Protein AF-A0A812USY2-F1 (afdb_monomer_lite)

Organism: NCBI:txid878477

pLDDT: mean 76.25, std 25.4, range [26.64, 98.69]

Sequence (583 aa):
MALSGCNKAWSQTSQFLQEEAKIELTAFFQDPRPEAVRVLVMRHAMGAHNTYAGMGSIVSEDAEINDCGKAQAEAVGDCLREAGVLPAFHMAVVSPFTRTLQTARAVLGPDIGAEEDEAEEERQARAQHYGYSPVSPKSPCRPTGRLPLVVSPLCAEQTFVHSHLGRGNRGTTSAMLLRRREFRIFDFRDVDTYCITRRVGASNTDHDGKWWHHGPHSEETASSFRRRAGRLKKWLGRLQITWGWPLNVLMITHGGIMQTAFNYQPHPPNCAFRVYDVGQDGRAWHVASEEVIESEFPLEPVFEVLSVVRLPTKVSGQTMHKLELSVGSEVFFTELSEIVLRDQLHAKVKDGFSEELYEKFKLSGLFPSWWSWLNRARGDLSIYIQDYLEQLALAMAEPGFPEDIYELVDKRLLEGRLRRLRESNQEPGSEAGCPSFQALAPCEGGRVEGARLGQLRSWSDPVLCEDGSAKAAGSACELPSPSKEGRADSEEAARERPSLLRPRSSSDPGLPQTQEMGAVSPLPRSSRDADAAGPPPVLDSTTEASGEEPPEPPEPPASEGDPGSSQDLPAEDGSPSEHCSLC

Foldseek 3Di:
DLCPQLVVLLVQLVCCLVPPVVLQLVLQPPDFDPLWAKEKEWEFFAFPCRSRVNPSLQPAQQTAHDLSRLLSLQLLLQSCQVSVNLVQAQAEEFEQGNRRLSSCCSSCPPLQVQPCPDDVVSVVVSCVVSVGDGDDHDPNSDPPDGHAAEHANLQADFFACPSPNRRNRFGDFPVVQCVDPRCVSHDCVNLQLLCVQLCQCVVHVVRHRRSCARHVRNHDDPLNNLVSLLVVLLVNSCVCVVVVDHGYYYYYHHQRSCCRLVVDDHPRRHGNIFIWTGHNLSWIARSSVRDIDDRLQSFDFQKAWSFWAWDPDDDPNFIKIWTWMGGQHDIDIDIDTPCCLVVQQVVVLVVPDDPVLCVSLPLPPLQDDPVNVVPVPDDDSRNSSNSNVRSVRSSLRDPPRDVVSVCSCCVSPVVVVSVVVVVVVPPPPPPDDDPPVPPPPSPPPDPPDDDPPDDPDDPDDDDDDDDDDDDDDDDDDDDDDDDDDDDDDDDDDDDDDDDDDDDDDDDDDDDDDDDDDDDDDDDDDDDDDDDDDDDDDDDDDDDDDDDDDDDDDDDDDDPDDDDDDDDDDDDDDDDDDDDDDDD

InterPro domains:
  IPR013078 Histidine phosphatase superfamily, clade-1 [PF00300] (40-117)
  IPR013078 Histidine phosphatase superfamily, clade-1 [SM00855] (38-261)
  IPR013078 Histidine phosphatase superfamily, clade-1 [cd07067] (38-108)
  IPR029033 Histidine phosphatase superfamily [G3DSA:3.40.50.1240] (35-296)
  IPR029033 Histidine phosphatase superfamily [SSF53254] (37-288)
  IPR050275 Phosphoglycerate Mutase/Phosphatase [PTHR48100] (36-281)

Radius of gyration: 31.94 Å; chains: 1; bounding box: 107×88×75 Å

Secondary structure (DSSP, 8-state):
-THHHHHHHHHHHHHHHHHTHHHHHHHHTSPPPTTEEEEEEEEPPPBGGGGGTTGGGGT-SSPPB-HHHHHHHHHHHHHHHHTT-GGG-SEEEE-SSHHHHHHHHHHHGGGGT----S-HHHHHHHHHHHT--PPPPPTT--TT-PPPEEE-GGGPPP-BTTSSSS-TT----HHHHTTSGGGTTSB-HHHHHHHHHTTTTSS-GGGTT-TTSBTTBSSB-HHHHHHHHHHHHHHHHHHHHHHSS--EEEEEE-HHHHHHHH-PPSSPPTT-EEEEEEETTS-EEETTT--EE--S--SPPSSEEEEEEEEEEEETTEEEEEEEEEETTEEEEEEEEHHIIIIIIIHHHHHHS-HHHHHHTT-TTTSPPHHHHHSTTS--THHHHHHHHHHHHHHTTSTT--HHHHHHHHHHHSTTHHHHHHHHHT-TT------------S----------S--------------------------PPPPP-------------------------------------------------PPPP--------PPPPPPPPPPPPP-------------------------

Structure (mmCIF, N/CA/C/O backbone):
data_AF-A0A812USY2-F1
#
_entry.id   AF-A0A812USY2-F1
#
loop_
_atom_site.group_PDB
_atom_site.id
_atom_site.type_symbol
_atom_site.label_atom_id
_atom_site.label_alt_id
_atom_site.label_comp_id
_atom_site.label_asym_id
_atom_site.label_entity_id
_atom_site.label_seq_id
_atom_site.pdbx_PDB_ins_code
_atom_site.Cartn_x
_atom_site.Cartn_y
_atom_site.Cartn_z
_atom_site.occupancy
_atom_site.B_iso_or_equiv
_atom_site.auth_seq_id
_atom_site.auth_comp_id
_atom_site.auth_asym_id
_atom_site.auth_atom_id
_atom_site.pdbx_PDB_model_num
ATOM 1 N N . MET A 1 1 ? 3.440 27.460 23.271 1.00 53.12 1 MET A N 1
ATOM 2 C CA . MET A 1 1 ? 2.812 27.449 21.927 1.00 53.12 1 MET A CA 1
ATOM 3 C C . MET A 1 1 ? 2.867 26.091 21.203 1.00 53.12 1 MET A C 1
ATOM 5 O O . MET A 1 1 ? 2.193 25.970 20.195 1.00 53.12 1 MET A O 1
ATOM 9 N N . ALA A 1 2 ? 3.558 25.049 21.700 1.00 52.59 2 ALA A N 1
ATOM 10 C CA . ALA A 1 2 ? 3.579 23.710 21.070 1.00 52.59 2 ALA A CA 1
ATOM 11 C C . ALA A 1 2 ? 2.251 22.912 21.164 1.00 52.59 2 ALA A C 1
ATOM 13 O O . ALA A 1 2 ? 2.091 21.900 20.494 1.00 52.59 2 ALA A O 1
ATOM 14 N N . LEU A 1 3 ? 1.281 23.380 21.959 1.00 58.78 3 LEU A N 1
ATOM 15 C CA . LEU A 1 3 ? -0.035 22.745 22.124 1.00 58.78 3 LEU A CA 1
ATOM 16 C C . LEU A 1 3 ? -0.981 22.942 20.922 1.00 58.78 3 LEU A C 1
ATOM 18 O O . LEU A 1 3 ? -2.034 22.314 20.873 1.00 58.78 3 LEU A O 1
ATOM 22 N N . SER A 1 4 ? -0.636 23.790 19.942 1.00 76.00 4 SER A N 1
ATOM 23 C CA . SER A 1 4 ? -1.538 24.073 18.814 1.00 76.00 4 SER A CA 1
ATOM 24 C C . SER A 1 4 ? -1.773 22.851 17.918 1.00 76.00 4 SER A C 1
ATOM 26 O O . SER A 1 4 ? -2.896 22.644 17.464 1.00 76.00 4 SER A O 1
ATOM 28 N N . GLY A 1 5 ? -0.747 22.016 17.707 1.00 88.12 5 GLY A N 1
ATOM 29 C CA . GLY A 1 5 ? -0.847 20.806 16.887 1.00 88.12 5 GLY A CA 1
ATOM 30 C C . GLY A 1 5 ? -1.746 19.741 17.515 1.00 88.12 5 GLY A C 1
ATOM 31 O O . GLY A 1 5 ? -2.670 19.262 16.861 1.00 88.12 5 GLY A O 1
ATOM 32 N N . CYS A 1 6 ? -1.517 19.416 18.793 1.00 92.56 6 CYS A N 1
ATOM 33 C CA . CYS A 1 6 ? -2.307 18.415 19.516 1.00 92.56 6 CYS A CA 1
ATOM 34 C C . CYS A 1 6 ? -3.775 18.829 19.641 1.00 92.56 6 CYS A C 1
ATOM 36 O O . CYS A 1 6 ? -4.648 18.021 19.343 1.00 92.56 6 CYS A O 1
ATOM 38 N N . ASN A 1 7 ? -4.051 20.089 20.000 1.00 92.69 7 ASN A N 1
ATOM 39 C CA . ASN A 1 7 ? -5.423 20.580 20.139 1.00 92.69 7 ASN A CA 1
ATOM 40 C C . ASN A 1 7 ? -6.179 20.535 18.806 1.00 92.69 7 ASN A C 1
ATOM 42 O O . ASN A 1 7 ? -7.332 20.114 18.770 1.00 92.69 7 ASN A O 1
ATOM 46 N N . LYS A 1 8 ? -5.525 20.921 17.700 1.00 93.31 8 LYS A N 1
ATOM 47 C CA . LYS A 1 8 ? -6.122 20.836 16.362 1.00 93.31 8 LYS A CA 1
ATOM 48 C C . LYS A 1 8 ? -6.412 19.385 15.974 1.00 93.31 8 LYS A C 1
ATOM 50 O O . LYS A 1 8 ? -7.522 19.089 15.546 1.00 93.31 8 LYS A O 1
ATOM 55 N N . ALA A 1 9 ? -5.437 18.490 16.134 1.00 94.56 9 ALA A N 1
ATOM 56 C CA . ALA A 1 9 ? -5.590 17.081 15.773 1.00 94.56 9 ALA A CA 1
ATOM 57 C C . ALA A 1 9 ? -6.680 16.387 16.609 1.00 94.56 9 ALA A C 1
ATOM 59 O O . ALA A 1 9 ? -7.482 15.624 16.067 1.00 94.56 9 ALA A O 1
ATOM 60 N N . TRP A 1 10 ? -6.740 16.678 17.913 1.00 97.19 10 TRP A N 1
ATOM 61 C CA . TRP A 1 10 ? -7.804 16.199 18.792 1.00 97.19 10 TRP A CA 1
ATOM 62 C C . TRP A 1 10 ? -9.168 16.727 18.346 1.00 97.19 10 TRP A C 1
ATOM 64 O O . TRP A 1 10 ? -10.054 15.927 18.074 1.00 97.19 10 TRP A O 1
ATOM 74 N N . SER A 1 11 ? -9.304 18.044 18.146 1.00 96.81 11 SER A N 1
ATOM 75 C CA . SER A 1 11 ? -10.553 18.669 17.688 1.00 96.81 11 SER A CA 1
ATOM 76 C C . SER A 1 11 ? -11.095 18.033 16.406 1.00 96.81 11 SER A C 1
ATOM 78 O O . SER A 1 11 ? -12.292 17.787 16.316 1.00 96.81 11 SER A O 1
ATOM 80 N N . GLN A 1 12 ? -10.230 17.736 15.431 1.00 96.94 12 GLN A N 1
ATOM 81 C CA . GLN A 1 12 ? -10.632 17.067 14.188 1.00 96.94 12 GLN A CA 1
ATOM 82 C C . GLN A 1 12 ? -11.116 15.628 14.426 1.00 96.94 12 GLN A C 1
ATOM 84 O O . GLN A 1 12 ? -12.047 15.175 13.769 1.00 96.94 12 GLN A O 1
ATOM 89 N N . THR A 1 13 ? -10.495 14.908 15.365 1.00 98.06 13 THR A N 1
ATOM 90 C CA . THR A 1 13 ? -10.905 13.539 15.724 1.00 98.06 13 THR A CA 1
ATOM 91 C C . THR A 1 13 ? -12.243 13.552 16.459 1.00 98.06 13 THR A C 1
ATOM 93 O O . THR A 1 13 ? -13.129 12.766 16.139 1.00 98.06 13 THR A O 1
ATOM 96 N N . SER A 1 14 ? -12.418 14.474 17.410 1.00 97.94 14 SER A N 1
ATOM 97 C CA . SER A 1 14 ? -13.675 14.652 18.139 1.00 97.94 14 SER A CA 1
ATOM 98 C C . SER A 1 14 ? -14.820 15.033 17.205 1.00 97.94 14 SER A C 1
ATOM 100 O O . SER A 1 14 ? -15.902 14.469 17.327 1.00 97.94 14 SER A O 1
ATOM 102 N N . GLN A 1 15 ? -14.575 15.933 16.248 1.00 97.94 15 GLN A N 1
ATOM 103 C CA . GLN A 1 15 ? -15.560 16.296 15.232 1.00 97.94 15 GLN A CA 1
ATOM 104 C C . GLN A 1 15 ? -15.959 15.078 14.386 1.00 97.94 15 GLN A C 1
ATOM 106 O O . GLN A 1 15 ? -17.143 14.778 14.273 1.00 97.94 15 GLN A O 1
ATOM 111 N N . PHE A 1 16 ? -14.985 14.316 13.875 1.00 98.06 16 PHE A N 1
ATOM 112 C CA . PHE A 1 16 ? -15.256 13.082 13.128 1.00 98.06 16 PHE A CA 1
ATOM 113 C C . PHE A 1 16 ? -16.107 12.087 13.938 1.00 98.06 16 PHE A C 1
ATOM 115 O O . PHE A 1 16 ? -17.074 11.531 13.418 1.00 98.06 16 PHE A O 1
ATOM 122 N N . LEU A 1 17 ? -15.785 11.883 15.221 1.00 98.00 17 LEU A N 1
ATOM 123 C CA . LEU A 1 17 ? -16.546 11.000 16.112 1.00 98.00 17 LEU A CA 1
ATOM 124 C C . LEU A 1 17 ? -17.998 11.460 16.314 1.00 98.00 17 LEU A C 1
ATOM 126 O O . LEU A 1 17 ? -18.888 10.623 16.449 1.00 98.00 17 LEU A O 1
ATOM 130 N N . GLN A 1 18 ? -18.238 12.771 16.335 1.00 97.56 18 GLN A N 1
ATOM 131 C CA . GLN A 1 18 ? -19.570 13.353 16.512 1.00 97.56 18 GLN A CA 1
ATOM 132 C C . GLN A 1 18 ? -20.405 13.318 15.227 1.00 97.56 18 GLN A C 1
ATOM 134 O O . GLN A 1 18 ? -21.610 13.079 15.292 1.00 97.56 18 GLN A O 1
ATOM 139 N N . GLU A 1 19 ? -19.777 13.559 14.078 1.00 97.25 19 GLU A N 1
ATOM 140 C CA . GLU A 1 19 ? -20.479 13.841 12.822 1.00 97.25 19 GLU A CA 1
ATOM 141 C C . GLU A 1 19 ? -20.515 12.634 11.873 1.00 97.25 19 GLU A C 1
ATOM 143 O O . GLU A 1 19 ? -21.566 12.312 11.322 1.00 97.25 19 GLU A O 1
ATOM 148 N N . GLU A 1 20 ? -19.390 11.937 11.695 1.00 97.88 20 GLU A N 1
ATOM 149 C CA . GLU A 1 20 ? -19.223 10.934 10.633 1.00 97.88 20 GLU A CA 1
ATOM 150 C C . GLU A 1 20 ? -19.201 9.496 11.168 1.00 97.88 20 GLU A C 1
ATOM 152 O O . GLU A 1 20 ? -19.761 8.593 10.544 1.00 97.88 20 GLU A O 1
ATOM 157 N N . ALA A 1 21 ? -18.602 9.260 12.341 1.00 98.12 21 ALA A N 1
ATOM 158 C CA . ALA A 1 21 ? -18.366 7.906 12.844 1.00 98.12 21 ALA A CA 1
ATOM 159 C C . ALA A 1 21 ? -19.656 7.082 12.953 1.00 98.12 21 ALA A C 1
ATOM 161 O O . ALA A 1 21 ? -19.675 5.919 12.567 1.00 98.12 21 ALA A O 1
ATOM 162 N N . LYS A 1 22 ? -20.767 7.675 13.406 1.00 98.12 22 LYS A N 1
ATOM 163 C CA . LYS A 1 22 ? -22.054 6.969 13.518 1.00 98.12 22 LYS A CA 1
ATOM 164 C C . LYS A 1 22 ? -22.560 6.437 12.171 1.00 98.12 22 LYS A C 1
ATOM 166 O O . LYS A 1 22 ? -23.135 5.347 12.129 1.00 98.12 22 LYS A O 1
ATOM 171 N N . ILE A 1 23 ? -22.352 7.185 11.087 1.00 98.44 23 ILE A N 1
ATOM 172 C CA . ILE A 1 23 ? -22.755 6.786 9.732 1.00 98.44 23 ILE A CA 1
ATOM 173 C C . ILE A 1 23 ? -21.940 5.562 9.309 1.00 98.44 23 ILE A C 1
ATOM 175 O O . ILE A 1 23 ? -22.508 4.544 8.921 1.00 98.44 23 ILE A O 1
ATOM 179 N N . GLU A 1 24 ? -20.620 5.622 9.481 1.00 98.50 24 GLU A N 1
ATOM 180 C CA . GLU A 1 24 ? -19.707 4.527 9.136 1.00 98.50 24 GLU A CA 1
ATOM 181 C C . GLU A 1 24 ? -19.939 3.277 9.996 1.00 98.50 24 GLU A C 1
ATOM 183 O O . GLU A 1 24 ? -19.920 2.157 9.492 1.00 98.50 24 GLU A O 1
ATOM 188 N N . LEU A 1 25 ? -20.231 3.441 11.287 1.00 98.50 25 LEU A N 1
ATOM 189 C CA . LEU A 1 25 ? -20.568 2.326 12.177 1.00 98.50 25 LEU A CA 1
ATOM 190 C C . LEU A 1 25 ? -21.895 1.671 11.798 1.00 98.50 25 LEU A C 1
ATOM 192 O O . LEU A 1 25 ? -22.015 0.452 11.867 1.00 98.50 25 LEU A O 1
ATOM 196 N N . THR A 1 26 ? -22.875 2.459 11.357 1.00 98.44 26 THR A N 1
ATOM 197 C CA . THR A 1 26 ? -24.132 1.920 10.824 1.00 98.44 26 THR A CA 1
ATOM 198 C C . THR A 1 26 ? -23.872 1.155 9.528 1.00 98.44 26 THR A C 1
ATOM 200 O O . THR A 1 26 ? -24.360 0.038 9.365 1.00 98.44 26 THR A O 1
ATOM 203 N N . ALA A 1 27 ? -23.054 1.719 8.635 1.00 98.25 27 ALA A N 1
ATOM 204 C CA . ALA A 1 27 ? -22.650 1.078 7.391 1.00 98.25 27 ALA A CA 1
ATOM 205 C C . ALA A 1 27 ? -21.938 -0.258 7.646 1.00 98.25 27 ALA A C 1
ATOM 207 O O . ALA A 1 27 ? -22.241 -1.237 6.974 1.00 98.25 27 ALA A O 1
ATOM 208 N N . PHE A 1 28 ? -21.073 -0.342 8.664 1.00 98.44 28 PHE A N 1
ATOM 209 C CA . PHE A 1 28 ? -20.349 -1.564 9.034 1.00 98.44 28 PHE A CA 1
ATOM 210 C C . PHE A 1 28 ? -21.249 -2.788 9.245 1.00 98.44 28 PHE A C 1
ATOM 212 O O . PHE A 1 28 ? -20.850 -3.886 8.859 1.00 98.44 28 PHE A O 1
ATOM 219 N N . PHE A 1 29 ? -22.446 -2.607 9.806 1.00 98.00 29 PHE A N 1
ATOM 220 C CA . PHE A 1 29 ? -23.383 -3.699 10.097 1.00 98.00 29 PHE A CA 1
ATOM 221 C C . PHE A 1 29 ? -24.393 -3.990 8.981 1.00 98.00 29 PHE A C 1
ATOM 223 O O . PHE A 1 29 ? -25.217 -4.886 9.141 1.00 98.00 29 PHE A O 1
ATOM 230 N N . GLN A 1 30 ? -24.346 -3.270 7.859 1.00 97.75 30 GLN A N 1
ATOM 231 C CA . GLN A 1 30 ? -25.118 -3.646 6.672 1.00 97.75 30 GLN A CA 1
ATOM 232 C C . GLN A 1 30 ? -24.589 -4.954 6.081 1.00 97.75 30 GLN A C 1
ATOM 234 O O . GLN A 1 30 ? -23.392 -5.233 6.196 1.00 97.75 30 GLN A O 1
ATOM 239 N N . ASP A 1 31 ? -25.445 -5.710 5.393 1.00 96.94 31 ASP A N 1
ATOM 240 C CA . ASP A 1 31 ? -25.037 -6.943 4.719 1.00 96.94 31 ASP A CA 1
ATOM 241 C C . ASP A 1 31 ? -23.862 -6.676 3.757 1.00 96.94 31 ASP A C 1
ATOM 243 O O . ASP A 1 31 ? -23.916 -5.728 2.963 1.00 96.94 31 ASP A O 1
ATOM 247 N N . PRO A 1 32 ? -22.769 -7.459 3.829 1.00 94.94 32 PRO A N 1
ATOM 248 C CA . PRO A 1 32 ? -21.660 -7.311 2.901 1.00 94.94 32 PRO A CA 1
ATOM 249 C C . PRO A 1 32 ? -22.091 -7.717 1.496 1.00 94.94 32 PRO A C 1
ATOM 251 O O . PRO A 1 32 ? -22.846 -8.676 1.308 1.00 94.94 32 PRO A O 1
ATOM 254 N N . ARG A 1 33 ? -21.564 -7.013 0.490 1.00 95.44 33 ARG A N 1
ATOM 255 C CA . ARG A 1 33 ? -21.738 -7.421 -0.906 1.00 95.44 33 ARG A CA 1
ATOM 256 C C . ARG A 1 33 ? -21.287 -8.881 -1.100 1.00 95.44 33 ARG A C 1
ATOM 258 O O . ARG A 1 33 ? -20.287 -9.296 -0.502 1.00 95.44 33 ARG A O 1
ATOM 265 N N . PRO A 1 34 ? -21.985 -9.664 -1.947 1.00 94.31 34 PRO A N 1
ATOM 266 C CA . PRO A 1 34 ? -21.549 -11.012 -2.286 1.00 94.31 34 PRO A CA 1
ATOM 267 C C . PRO A 1 34 ? -20.112 -10.987 -2.796 1.00 94.31 34 PRO A C 1
ATOM 269 O O . PRO A 1 34 ? -19.752 -10.105 -3.573 1.00 94.31 34 PRO A O 1
ATOM 272 N N . GLU A 1 35 ? -19.303 -11.950 -2.360 1.00 92.06 35 GLU A N 1
ATOM 273 C CA . GLU A 1 35 ? -17.914 -12.078 -2.822 1.00 92.06 35 GLU A CA 1
ATOM 274 C C . GLU A 1 35 ? -17.031 -10.834 -2.565 1.00 92.06 35 GLU A C 1
ATOM 276 O O . GLU A 1 35 ? -16.008 -10.640 -3.232 1.00 92.06 35 GLU A O 1
ATOM 281 N N . ALA A 1 36 ? -17.384 -10.031 -1.551 1.00 96.56 36 ALA A N 1
ATOM 282 C CA . ALA A 1 36 ? -16.534 -8.977 -1.017 1.00 96.56 36 ALA A CA 1
ATOM 283 C C . ALA A 1 36 ? -16.087 -9.226 0.436 1.00 96.56 36 ALA A C 1
ATOM 285 O O . ALA A 1 36 ? -16.737 -9.914 1.229 1.00 96.56 36 ALA A O 1
ATOM 286 N N . VAL A 1 37 ? -14.972 -8.587 0.794 1.00 97.81 37 VAL A N 1
ATOM 287 C CA . VAL A 1 37 ? -14.496 -8.432 2.173 1.00 97.81 37 VAL A CA 1
ATOM 288 C C . VAL A 1 37 ? -14.905 -7.057 2.693 1.00 97.81 37 VAL A C 1
ATOM 290 O O . VAL A 1 37 ? -14.574 -6.046 2.076 1.00 97.81 37 VAL A O 1
ATOM 293 N N . ARG A 1 38 ? -15.566 -7.008 3.851 1.00 98.44 38 ARG A N 1
ATOM 294 C CA . ARG A 1 38 ? -15.905 -5.774 4.567 1.00 98.44 38 ARG A CA 1
ATOM 295 C C . ARG A 1 38 ? -14.661 -5.267 5.294 1.00 98.44 38 ARG A C 1
ATOM 297 O O . ARG A 1 38 ? -14.128 -5.945 6.168 1.00 98.44 38 ARG A O 1
ATOM 304 N N . VAL A 1 39 ? -14.177 -4.078 4.960 1.00 98.56 39 VAL A N 1
ATOM 305 C CA . VAL A 1 39 ? -12.952 -3.486 5.512 1.00 98.56 39 VAL A CA 1
ATOM 306 C C . VAL A 1 39 ? -13.267 -2.145 6.168 1.00 98.56 39 VAL A C 1
ATOM 308 O O . VAL A 1 39 ? -13.672 -1.202 5.493 1.00 98.56 39 VAL A O 1
ATOM 311 N N . LEU A 1 40 ? -13.027 -2.027 7.476 1.00 98.69 40 LEU A N 1
ATOM 312 C CA . LEU A 1 40 ? -12.979 -0.736 8.165 1.00 98.69 40 LEU A CA 1
ATOM 313 C C . LEU A 1 40 ? -11.552 -0.193 8.057 1.00 98.69 40 LEU A C 1
ATOM 315 O O . LEU A 1 40 ? -10.630 -0.698 8.696 1.00 98.69 40 LEU A O 1
ATOM 319 N N . VAL A 1 41 ? -11.365 0.817 7.216 1.00 98.69 41 VAL A N 1
ATOM 320 C CA . VAL A 1 41 ? -10.074 1.439 6.920 1.00 98.69 41 VAL A CA 1
ATOM 321 C C . VAL A 1 41 ? -9.884 2.663 7.803 1.00 98.69 41 VAL A C 1
ATOM 323 O O . VAL A 1 41 ? -10.648 3.614 7.691 1.00 98.69 41 VAL A O 1
ATOM 326 N N . MET A 1 42 ? -8.849 2.661 8.638 1.00 98.62 42 MET A N 1
ATOM 327 C CA . MET A 1 42 ? -8.561 3.691 9.635 1.00 98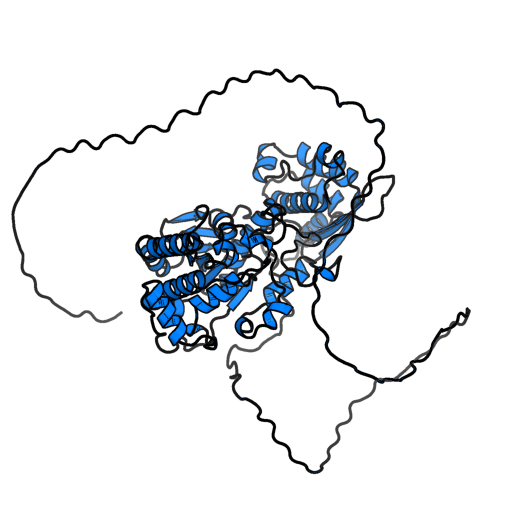.62 42 MET A CA 1
ATOM 328 C C . MET A 1 42 ? -7.171 4.305 9.433 1.00 98.62 42 MET A C 1
ATOM 330 O O . MET A 1 42 ? -6.180 3.595 9.234 1.00 98.62 42 MET A O 1
ATOM 334 N N . ARG A 1 43 ? -7.074 5.633 9.555 1.00 98.12 43 ARG A N 1
ATOM 335 C CA . ARG A 1 43 ? -5.787 6.343 9.606 1.00 98.12 43 ARG A CA 1
ATOM 336 C C . ARG A 1 43 ? -5.120 6.143 10.968 1.00 98.12 43 ARG A C 1
ATOM 338 O O . ARG A 1 43 ? -5.779 6.229 11.994 1.00 98.12 43 ARG A O 1
ATOM 345 N N . HIS A 1 44 ? -3.800 5.997 11.010 1.00 97.88 44 HIS A N 1
ATOM 346 C CA . HIS A 1 44 ? -3.053 5.999 12.269 1.00 97.88 44 HIS A CA 1
ATOM 347 C C . HIS A 1 44 ? -3.278 7.271 13.113 1.00 97.88 44 HIS A C 1
ATOM 349 O O . HIS A 1 44 ? -3.594 8.354 12.599 1.00 97.88 44 HIS A O 1
ATOM 355 N N . ALA A 1 45 ? -3.029 7.153 14.414 1.00 97.56 45 ALA A N 1
ATOM 356 C CA . ALA A 1 45 ? -3.118 8.252 15.363 1.00 97.56 45 ALA A CA 1
ATOM 357 C C . ALA A 1 45 ? -1.956 9.250 15.246 1.00 97.56 45 ALA A C 1
ATOM 359 O O . ALA A 1 45 ? -0.962 9.003 14.560 1.00 97.56 45 ALA A O 1
ATOM 360 N N . MET A 1 46 ? -2.053 10.401 15.906 1.00 95.25 46 MET A N 1
ATOM 361 C CA . MET A 1 46 ? -1.033 11.445 15.829 1.00 95.25 46 MET A CA 1
ATOM 362 C C . MET A 1 46 ? 0.358 10.946 16.269 1.00 95.25 46 MET A C 1
ATOM 364 O O . MET A 1 46 ? 0.574 10.544 17.410 1.00 95.25 46 MET A O 1
ATOM 368 N N . GLY A 1 47 ? 1.326 11.015 15.348 1.00 92.50 47 GLY A N 1
ATOM 369 C CA . GLY A 1 47 ? 2.738 10.737 15.615 1.00 92.50 47 GLY A CA 1
ATOM 370 C C . GLY A 1 47 ? 3.460 11.904 16.297 1.00 92.50 47 GLY A C 1
ATOM 371 O O . GLY A 1 47 ? 3.099 13.063 16.098 1.00 92.50 47 GLY A O 1
ATOM 372 N N . ALA A 1 48 ? 4.552 11.628 17.011 1.00 89.75 48 ALA A N 1
ATOM 373 C CA . ALA A 1 48 ? 5.403 12.635 17.650 1.00 89.75 48 ALA A CA 1
ATOM 374 C C . ALA A 1 48 ? 5.967 13.674 16.658 1.00 89.75 48 ALA A C 1
ATOM 376 O O . ALA A 1 48 ? 6.159 14.838 17.015 1.00 89.75 48 ALA A O 1
ATOM 377 N N . HIS A 1 49 ? 6.161 13.290 15.391 1.00 82.62 49 HIS A N 1
ATOM 378 C CA . HIS A 1 49 ? 6.588 14.198 14.321 1.00 82.62 49 HIS A CA 1
ATOM 379 C C . HIS A 1 49 ? 5.547 15.285 13.985 1.00 82.62 49 HIS A C 1
ATOM 381 O O . HIS A 1 49 ? 5.921 16.359 13.506 1.00 82.62 49 HIS A O 1
ATOM 387 N N . ASN A 1 50 ? 4.262 15.052 14.281 1.00 77.75 50 ASN A N 1
ATOM 388 C CA . ASN A 1 50 ? 3.174 15.997 14.010 1.00 77.75 50 ASN A CA 1
ATOM 389 C C . ASN A 1 50 ? 3.051 17.097 15.072 1.00 77.75 50 ASN A C 1
ATOM 391 O O . ASN A 1 50 ? 2.387 18.103 14.830 1.00 77.75 50 ASN A O 1
ATOM 395 N N . THR A 1 51 ? 3.706 16.950 16.230 1.00 80.19 51 THR A N 1
ATOM 396 C CA . THR A 1 51 ? 3.621 17.912 17.344 1.00 80.19 51 THR A CA 1
ATOM 397 C C . THR A 1 51 ? 4.122 19.307 16.949 1.00 80.19 51 THR A C 1
ATOM 399 O O . THR A 1 51 ? 3.571 20.312 17.388 1.00 80.19 51 THR A O 1
ATOM 402 N N . TYR A 1 52 ? 5.132 19.386 16.076 1.00 72.50 52 TYR A N 1
ATOM 403 C CA . TYR A 1 52 ? 5.800 20.641 15.700 1.00 72.50 52 TYR A CA 1
ATOM 404 C C . TYR A 1 52 ? 5.561 21.046 14.241 1.00 72.50 52 TYR A C 1
ATOM 406 O O . TYR A 1 52 ? 6.478 21.539 13.585 1.00 72.50 52 TYR A O 1
ATOM 414 N N . ALA A 1 53 ? 4.354 20.798 13.718 1.00 66.06 53 ALA A N 1
ATOM 415 C CA . ALA A 1 53 ? 3.955 21.188 12.360 1.00 66.06 53 ALA A CA 1
ATOM 416 C C . ALA A 1 53 ? 4.973 20.774 11.269 1.00 66.06 53 ALA A C 1
ATOM 418 O O . ALA A 1 53 ? 5.261 21.532 10.349 1.00 66.06 53 ALA A O 1
ATOM 419 N N . GLY A 1 54 ? 5.552 19.573 11.397 1.00 60.62 54 GLY A N 1
ATOM 420 C CA . GLY A 1 54 ? 6.473 18.995 10.412 1.00 60.62 54 GLY A CA 1
ATOM 421 C C . GLY A 1 54 ? 7.965 19.130 10.732 1.00 60.62 54 GLY A C 1
ATOM 422 O O . GLY A 1 54 ? 8.742 18.312 10.245 1.00 60.62 54 GLY A O 1
ATOM 423 N N . MET A 1 55 ? 8.396 20.044 11.617 1.00 62.38 55 MET A N 1
ATOM 424 C CA . MET A 1 55 ? 9.829 20.154 11.966 1.00 62.38 55 MET A CA 1
ATOM 425 C C . MET A 1 55 ? 10.370 18.912 12.698 1.00 62.38 55 MET A C 1
ATOM 427 O O . MET A 1 55 ? 11.549 18.586 12.586 1.00 62.38 55 MET A O 1
ATOM 431 N N . GLY A 1 56 ? 9.509 18.177 13.411 1.00 58.44 56 GLY A N 1
ATOM 432 C CA . GLY A 1 56 ? 9.885 16.936 14.100 1.00 58.44 56 GLY A CA 1
ATOM 433 C C . GLY A 1 56 ? 10.144 15.748 13.165 1.00 58.44 56 GLY A C 1
ATOM 434 O O . GLY A 1 56 ? 10.825 14.803 13.557 1.00 58.44 56 GLY A O 1
ATOM 435 N N . SER A 1 57 ? 9.661 15.800 11.917 1.00 57.84 57 SER A N 1
ATOM 436 C CA . SER A 1 57 ? 9.809 14.712 10.935 1.00 57.84 57 SER A CA 1
ATOM 437 C C . SER A 1 57 ? 11.255 14.494 10.469 1.00 57.84 57 SER A C 1
ATOM 439 O O . SER A 1 57 ? 11.549 13.502 9.807 1.00 57.84 57 SER A O 1
ATOM 441 N N . ILE A 1 58 ? 12.159 15.418 10.800 1.00 60.50 58 ILE A N 1
ATOM 442 C CA . ILE A 1 58 ? 13.568 15.390 10.393 1.00 60.50 58 ILE A CA 1
ATOM 443 C C . ILE A 1 58 ? 14.364 14.375 11.224 1.00 60.50 58 ILE A C 1
ATOM 445 O O . ILE A 1 58 ? 15.337 13.793 10.745 1.00 60.50 58 ILE A O 1
ATOM 449 N N . VAL A 1 59 ? 13.965 14.169 12.483 1.00 63.66 59 VAL A N 1
ATOM 450 C CA . VAL A 1 59 ? 14.789 13.467 13.481 1.00 63.66 59 VAL A CA 1
ATOM 451 C C . VAL A 1 59 ? 14.379 12.002 13.654 1.00 63.66 59 VAL A C 1
ATOM 453 O O . VAL A 1 59 ? 15.210 11.189 14.046 1.00 63.66 59 VAL A O 1
ATOM 456 N N . SER A 1 60 ? 13.133 11.640 13.332 1.00 69.12 60 SER A N 1
ATOM 457 C CA . SER A 1 60 ? 12.602 10.291 13.550 1.00 69.12 60 SER A CA 1
ATOM 458 C C . SER A 1 60 ? 12.049 9.702 12.253 1.00 69.12 60 SER A C 1
ATOM 460 O O . SER A 1 60 ? 11.083 10.222 11.700 1.00 69.12 60 SER A O 1
ATOM 462 N N . GLU A 1 61 ? 12.695 8.638 11.767 1.00 77.69 61 GLU A N 1
ATOM 463 C CA . GLU A 1 61 ? 12.311 7.928 10.539 1.00 77.69 61 GLU A CA 1
ATOM 464 C C . GLU A 1 61 ? 10.978 7.178 10.703 1.00 77.69 61 GLU A C 1
ATOM 466 O O . GLU A 1 61 ? 10.087 7.300 9.864 1.00 77.69 61 GLU A O 1
ATOM 471 N N . ASP A 1 62 ? 10.810 6.501 11.842 1.00 89.62 62 ASP A N 1
ATOM 472 C CA . ASP A 1 62 ? 9.620 5.734 12.209 1.00 89.62 62 ASP A CA 1
ATOM 473 C C . ASP A 1 62 ? 9.063 6.221 13.554 1.00 89.62 62 ASP A C 1
ATOM 475 O O . ASP A 1 62 ? 9.248 5.613 14.608 1.00 89.62 62 ASP A O 1
ATOM 479 N N . ALA A 1 63 ? 8.443 7.399 13.520 1.00 90.81 63 ALA A N 1
ATOM 480 C CA . ALA A 1 63 ? 7.967 8.073 14.721 1.00 90.81 63 ALA A CA 1
ATOM 481 C C . ALA A 1 63 ? 6.862 7.295 15.451 1.00 90.81 63 ALA A C 1
ATOM 483 O O . ALA A 1 63 ? 5.921 6.793 14.833 1.00 90.81 63 ALA A O 1
ATOM 484 N N . GLU A 1 64 ? 6.936 7.311 16.779 1.00 94.12 64 GLU A N 1
ATOM 485 C CA . GLU A 1 64 ? 5.909 6.789 17.684 1.00 94.12 64 GLU A CA 1
ATOM 486 C C . GLU A 1 64 ? 4.697 7.727 17.773 1.00 94.12 64 GLU A C 1
ATOM 488 O O . GLU A 1 64 ? 4.794 8.908 17.423 1.00 94.12 64 GLU A O 1
ATOM 493 N N . ILE A 1 65 ? 3.554 7.227 18.250 1.00 95.69 65 ILE A N 1
ATOM 494 C CA . ILE A 1 65 ? 2.409 8.076 18.610 1.00 95.69 65 ILE A CA 1
ATOM 495 C C . ILE A 1 65 ? 2.694 8.847 19.905 1.00 95.69 65 ILE A C 1
ATOM 497 O O . ILE A 1 65 ? 3.330 8.329 20.819 1.00 95.69 65 ILE A O 1
ATOM 501 N N . ASN A 1 66 ? 2.249 10.103 19.974 1.00 94.38 66 ASN A N 1
ATOM 502 C CA . ASN A 1 66 ? 2.344 10.917 21.193 1.00 94.38 66 ASN A CA 1
ATOM 503 C C . ASN A 1 66 ? 1.097 10.721 22.083 1.00 94.38 66 ASN A C 1
ATOM 505 O O . ASN A 1 66 ? 0.188 9.979 21.715 1.00 94.38 66 ASN A O 1
ATOM 509 N N . ASP A 1 67 ? 1.015 11.404 23.229 1.00 95.25 67 ASP A N 1
ATOM 510 C CA . ASP A 1 67 ? -0.125 11.258 24.154 1.00 95.25 67 ASP A CA 1
ATOM 511 C C . ASP A 1 67 ? -1.475 11.649 23.535 1.00 95.25 67 ASP A C 1
ATOM 513 O O . ASP A 1 67 ? -2.490 11.023 23.832 1.00 95.25 67 ASP A O 1
ATOM 517 N N . CYS A 1 68 ? -1.495 12.647 22.641 1.00 96.31 68 CYS A N 1
ATOM 518 C CA . CYS A 1 68 ? -2.694 12.986 21.869 1.00 96.31 68 CYS A CA 1
ATOM 519 C C . CYS A 1 68 ? -3.079 11.831 20.935 1.00 96.31 68 CYS A C 1
ATOM 521 O O . CYS A 1 68 ? -4.238 11.437 20.886 1.00 96.31 68 CYS A O 1
ATOM 523 N N . GLY A 1 69 ? -2.104 11.229 20.249 1.00 97.31 69 GLY A N 1
ATOM 524 C CA . GLY A 1 69 ? -2.315 10.051 19.415 1.00 97.31 69 GLY A CA 1
ATOM 525 C C . GLY A 1 69 ? -2.842 8.849 20.200 1.00 97.31 69 GLY A C 1
ATOM 526 O O . GLY A 1 69 ? -3.774 8.188 19.747 1.00 97.31 69 GLY A O 1
ATOM 527 N N . LYS A 1 70 ? -2.316 8.590 21.401 1.00 96.62 70 LYS A N 1
ATOM 528 C CA . LYS A 1 70 ? -2.861 7.548 22.286 1.00 96.62 70 LYS A CA 1
ATOM 529 C C . LYS A 1 70 ? -4.328 7.826 22.611 1.00 96.62 70 LYS A C 1
ATOM 531 O O . LYS A 1 70 ? -5.164 6.972 22.340 1.00 96.62 70 LYS A O 1
ATOM 536 N N . ALA A 1 71 ? -4.652 9.044 23.049 1.00 96.94 71 ALA A N 1
ATOM 537 C CA . ALA A 1 71 ? -6.028 9.438 23.345 1.00 96.94 71 ALA A CA 1
ATOM 538 C C . ALA A 1 71 ? -6.968 9.316 22.131 1.00 96.94 71 ALA A C 1
ATOM 540 O O . ALA A 1 71 ? -8.091 8.843 22.273 1.00 96.94 71 ALA A O 1
ATOM 541 N N . GLN A 1 72 ? -6.518 9.691 20.926 1.00 98.06 72 GLN A N 1
ATOM 542 C CA . GLN A 1 72 ? -7.280 9.508 19.680 1.00 98.06 72 GLN A CA 1
ATOM 543 C C . GLN A 1 72 ? -7.591 8.034 19.416 1.00 98.06 72 GLN A C 1
ATOM 545 O O . GLN A 1 72 ? -8.726 7.687 19.101 1.00 98.06 72 GLN A O 1
ATOM 550 N N . ALA A 1 73 ? -6.582 7.168 19.521 1.00 97.75 73 ALA A N 1
ATOM 551 C CA . ALA A 1 73 ? -6.731 5.736 19.290 1.00 97.75 73 ALA A CA 1
ATOM 552 C C . ALA A 1 73 ? -7.634 5.074 20.342 1.00 97.75 73 ALA A C 1
ATOM 554 O O . ALA A 1 73 ? -8.491 4.270 19.986 1.00 97.75 73 ALA A O 1
ATOM 555 N N . GLU A 1 74 ? -7.486 5.450 21.612 1.00 96.12 74 GLU A N 1
ATOM 556 C CA . GLU A 1 74 ? -8.312 4.969 22.724 1.00 96.12 74 GLU A CA 1
ATOM 557 C C . GLU A 1 74 ? -9.775 5.386 22.558 1.00 96.12 74 GLU A C 1
ATOM 559 O O . GLU A 1 74 ? -10.651 4.528 22.574 1.00 96.12 74 GLU A O 1
ATOM 564 N N . ALA A 1 75 ? -10.043 6.673 22.314 1.00 97.44 75 ALA A N 1
ATOM 565 C CA . ALA A 1 75 ? -11.401 7.187 22.142 1.00 97.44 75 ALA A CA 1
ATOM 566 C C . ALA A 1 75 ? -12.119 6.551 20.942 1.00 97.44 75 ALA A C 1
ATOM 568 O O . ALA A 1 75 ? -13.301 6.215 21.022 1.00 97.44 75 ALA A O 1
ATOM 569 N N . VAL A 1 76 ? -11.405 6.342 19.829 1.00 97.94 76 VAL A N 1
ATOM 570 C CA . VAL A 1 76 ? -11.955 5.620 18.676 1.00 97.94 76 VAL A CA 1
ATOM 571 C C . VAL A 1 76 ? -12.167 4.143 19.008 1.00 97.94 76 VAL A C 1
ATOM 573 O O . VAL A 1 76 ? -13.228 3.612 18.696 1.00 97.94 76 VAL A O 1
ATOM 576 N N . GLY A 1 77 ? -11.222 3.481 19.680 1.00 96.88 77 GLY A N 1
ATOM 577 C CA . GLY A 1 77 ? -11.387 2.101 20.146 1.00 96.88 77 GLY A CA 1
ATOM 578 C C . GLY A 1 77 ? -12.600 1.926 21.060 1.00 96.88 77 GLY A C 1
ATOM 579 O O . GLY A 1 77 ? -13.366 0.980 20.891 1.00 96.88 77 GLY A O 1
ATOM 580 N N . ASP A 1 78 ? -12.827 2.872 21.969 1.00 96.12 78 ASP A N 1
ATOM 581 C CA . ASP A 1 78 ? -13.994 2.917 22.850 1.00 96.12 78 ASP A CA 1
ATOM 582 C C . ASP A 1 78 ? -15.299 3.104 22.075 1.00 96.12 78 ASP A C 1
ATOM 584 O O . ASP A 1 78 ? -16.254 2.361 22.305 1.00 96.12 78 ASP A O 1
ATOM 588 N N . CYS A 1 79 ? -15.312 3.991 21.078 1.00 97.12 79 CYS A N 1
ATOM 589 C CA . CYS A 1 79 ? -16.441 4.154 20.163 1.00 97.12 79 CYS A CA 1
ATOM 590 C C . CYS A 1 79 ? -16.755 2.853 19.392 1.00 97.12 79 CYS A C 1
ATOM 592 O O . CYS A 1 79 ? -17.907 2.417 19.344 1.00 97.12 79 CYS A O 1
ATOM 594 N N . LEU A 1 80 ? -15.734 2.171 18.851 1.00 96.94 80 LEU A N 1
ATOM 595 C CA . LEU A 1 80 ? -15.903 0.880 18.169 1.00 96.94 80 LEU A CA 1
ATOM 596 C C . LEU A 1 80 ? -16.412 -0.214 19.119 1.00 96.94 80 LEU A C 1
ATOM 598 O O . LEU A 1 80 ? -17.193 -1.083 18.719 1.00 96.94 80 LEU A O 1
ATOM 602 N N . ARG A 1 81 ? -15.955 -0.202 20.373 1.00 94.62 81 ARG A N 1
ATOM 603 C CA . ARG A 1 81 ? -16.341 -1.170 21.406 1.00 94.62 81 ARG A CA 1
ATOM 604 C C . ARG A 1 81 ? -17.786 -0.980 21.844 1.00 94.62 81 ARG A C 1
ATOM 606 O O . ARG A 1 81 ? -18.521 -1.962 21.953 1.00 94.62 81 ARG A O 1
ATOM 613 N N . GLU A 1 82 ? -18.200 0.262 22.066 1.00 95.00 82 GLU A N 1
ATOM 614 C CA . GLU A 1 82 ? -19.578 0.613 22.405 1.00 95.00 82 GLU A CA 1
ATOM 615 C C . GLU A 1 82 ? -20.544 0.200 21.289 1.00 95.00 82 GLU A C 1
ATOM 617 O O . GLU A 1 82 ? -21.570 -0.423 21.566 1.00 95.00 82 GLU A O 1
ATOM 622 N N . ALA A 1 83 ? -20.153 0.426 20.031 1.00 96.12 83 ALA A N 1
ATOM 623 C CA . ALA A 1 83 ? -20.908 0.015 18.851 1.00 96.12 83 ALA A CA 1
ATOM 624 C C . ALA A 1 83 ? -20.896 -1.504 18.581 1.00 96.12 83 ALA A C 1
ATOM 626 O O . ALA A 1 83 ? -21.592 -1.966 17.683 1.00 96.12 83 ALA A O 1
ATOM 627 N N . GLY A 1 84 ? -20.110 -2.298 19.318 1.00 94.56 84 GLY A N 1
ATOM 628 C CA . GLY A 1 84 ? -20.011 -3.748 19.114 1.00 94.56 84 GLY A CA 1
ATOM 629 C C . GLY A 1 84 ? -19.225 -4.164 17.864 1.00 94.56 84 GLY A C 1
ATOM 630 O O . GLY A 1 84 ? -19.318 -5.313 17.437 1.00 94.56 84 GLY A O 1
ATOM 631 N N . VAL A 1 85 ? -18.430 -3.263 17.280 1.00 95.69 85 VAL A N 1
ATOM 632 C CA . VAL A 1 85 ? -17.660 -3.511 16.048 1.00 95.69 85 VAL A CA 1
ATOM 633 C C . VAL A 1 85 ? -16.413 -4.360 16.310 1.00 95.69 85 VAL A C 1
ATOM 635 O O . VAL A 1 85 ? -16.113 -5.274 15.545 1.00 95.69 85 VAL A O 1
ATOM 638 N N . LEU A 1 86 ? -15.698 -4.122 17.415 1.00 94.19 86 LEU A N 1
ATOM 639 C CA . LEU A 1 86 ? -14.472 -4.868 17.748 1.00 94.19 86 LEU A CA 1
ATOM 640 C C . LEU A 1 86 ? -14.635 -6.406 17.779 1.00 94.19 86 LEU A C 1
ATOM 642 O O . LEU A 1 86 ? -13.809 -7.107 17.177 1.00 94.19 86 LEU A O 1
ATOM 646 N N . PRO A 1 87 ? -15.671 -6.983 18.426 1.00 92.50 87 PRO A N 1
ATOM 647 C CA . PRO A 1 87 ? -15.871 -8.431 18.398 1.00 92.50 87 PRO A CA 1
ATOM 648 C C . PRO A 1 87 ? -16.253 -8.966 17.009 1.00 92.50 87 PRO A C 1
ATOM 650 O O . PRO A 1 87 ? -16.040 -10.148 16.759 1.00 92.50 87 PRO A O 1
ATOM 653 N N . ALA A 1 88 ? -16.750 -8.121 16.099 1.00 94.19 88 ALA A N 1
ATOM 654 C CA . ALA A 1 88 ? -17.177 -8.523 14.760 1.00 94.19 88 ALA A CA 1
ATOM 655 C C . ALA A 1 88 ? -16.025 -8.663 13.748 1.00 94.19 88 ALA A C 1
ATOM 657 O O . ALA A 1 88 ? -16.225 -9.239 12.677 1.00 94.19 88 ALA A O 1
ATOM 658 N N . PHE A 1 89 ? -14.823 -8.153 14.046 1.00 95.56 89 PHE A N 1
ATOM 659 C CA . PHE A 1 89 ? -13.669 -8.327 13.159 1.00 95.56 89 PHE A CA 1
ATOM 660 C C . PHE A 1 89 ? -13.208 -9.787 13.089 1.00 95.56 89 PHE A C 1
ATOM 662 O O . PHE A 1 89 ? -13.240 -10.521 14.066 1.00 95.56 89 PHE A O 1
ATOM 669 N N . HIS A 1 90 ? -12.691 -10.221 11.956 1.00 95.19 90 HIS A N 1
ATOM 670 C CA . HIS A 1 90 ? -12.092 -11.545 11.793 1.00 95.19 90 HIS A CA 1
ATOM 671 C C . HIS A 1 90 ? -10.566 -11.475 11.821 1.00 95.19 90 HIS A C 1
ATOM 673 O O . HIS A 1 90 ? -9.921 -12.430 12.238 1.00 95.19 90 HIS A O 1
ATOM 679 N N . MET A 1 91 ? -9.997 -10.329 11.443 1.00 96.56 91 MET A N 1
ATOM 680 C CA . MET A 1 91 ? -8.569 -10.027 11.528 1.00 96.56 91 MET A CA 1
ATOM 681 C C . MET A 1 91 ? -8.335 -8.512 11.543 1.00 96.56 91 MET A C 1
ATOM 683 O O . MET A 1 91 ? -9.217 -7.736 11.161 1.00 96.56 91 MET A O 1
ATOM 687 N N . ALA A 1 92 ? -7.131 -8.101 11.935 1.00 97.75 92 ALA A N 1
ATOM 688 C CA . ALA A 1 92 ? -6.627 -6.759 11.690 1.00 97.75 92 ALA A CA 1
ATOM 689 C C . ALA A 1 92 ? -5.393 -6.805 10.779 1.00 97.75 92 ALA A C 1
ATOM 691 O O . ALA A 1 92 ? -4.502 -7.632 10.970 1.00 97.75 92 ALA A O 1
ATOM 692 N N . VAL A 1 93 ? -5.342 -5.900 9.806 1.00 98.31 93 VAL A N 1
ATOM 693 C CA . VAL A 1 93 ? -4.206 -5.674 8.910 1.00 98.31 93 VAL A CA 1
ATOM 694 C C . VAL A 1 93 ? -3.603 -4.321 9.248 1.00 98.31 93 VAL A C 1
ATOM 696 O O . VAL A 1 93 ? -4.281 -3.295 9.213 1.00 98.31 93 VAL A O 1
ATOM 699 N N . VAL A 1 94 ? -2.322 -4.299 9.583 1.00 98.31 94 VAL A N 1
ATOM 700 C CA . VAL A 1 94 ? -1.659 -3.107 10.109 1.00 98.31 94 VAL A CA 1
ATOM 701 C C . VAL A 1 94 ? -0.418 -2.814 9.289 1.00 98.31 94 VAL A C 1
ATOM 703 O O . VAL A 1 94 ? 0.300 -3.724 8.878 1.00 98.31 94 VAL A O 1
ATOM 706 N N . SER A 1 95 ? -0.147 -1.538 9.031 1.00 97.62 95 SER A N 1
ATOM 707 C CA . SER A 1 95 ? 1.102 -1.194 8.356 1.00 97.62 95 SER A CA 1
ATOM 708 C C . SER A 1 95 ? 2.320 -1.462 9.257 1.00 97.62 95 SER A C 1
ATOM 710 O O . SER A 1 95 ? 2.221 -1.325 10.480 1.00 97.62 95 SER A O 1
ATOM 712 N N . PRO A 1 96 ? 3.496 -1.740 8.674 1.00 96.12 96 PRO A N 1
ATOM 713 C CA . PRO A 1 96 ? 4.733 -2.000 9.413 1.00 96.12 96 PRO A CA 1
ATOM 714 C C . PRO A 1 96 ? 5.373 -0.776 10.091 1.00 96.12 96 PRO A C 1
ATOM 716 O O . PRO A 1 96 ? 6.449 -0.900 10.668 1.00 96.12 96 PRO A O 1
ATOM 719 N N . PHE A 1 97 ? 4.757 0.407 10.041 1.00 95.19 97 PHE A N 1
ATOM 720 C CA . PHE A 1 97 ? 5.232 1.569 10.798 1.00 95.19 97 PHE A CA 1
ATOM 721 C C . PHE A 1 97 ? 4.875 1.470 12.291 1.00 95.19 97 PHE A C 1
ATOM 723 O O . PHE A 1 97 ? 3.764 1.084 12.663 1.00 95.19 97 PHE A O 1
ATOM 730 N N . THR A 1 98 ? 5.777 1.925 13.159 1.00 95.81 98 THR A N 1
ATOM 731 C CA . THR A 1 98 ? 5.602 1.929 14.620 1.00 95.81 98 THR A CA 1
ATOM 732 C C . THR A 1 98 ? 4.306 2.629 15.034 1.00 95.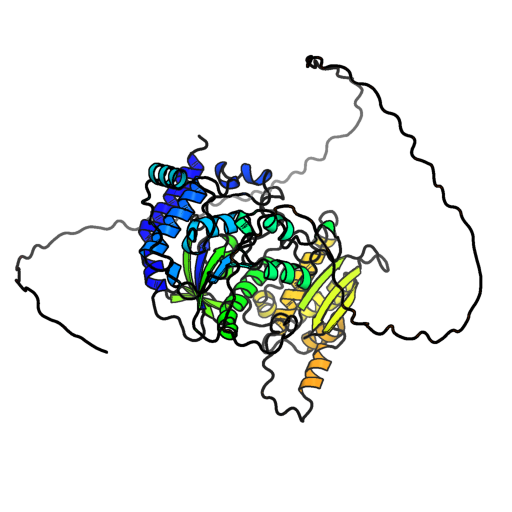81 98 THR A C 1
ATOM 734 O O . THR A 1 98 ? 3.528 2.082 15.814 1.00 95.81 98 THR A O 1
ATOM 737 N N . ARG A 1 99 ? 3.992 3.791 14.444 1.00 95.94 99 ARG A N 1
ATOM 738 C CA . ARG A 1 99 ? 2.737 4.511 14.732 1.00 95.94 99 ARG A CA 1
ATOM 739 C C . ARG A 1 99 ? 1.467 3.727 14.399 1.00 95.94 99 ARG A C 1
ATOM 741 O O . ARG A 1 99 ? 0.491 3.838 15.137 1.00 95.94 99 ARG A O 1
ATOM 748 N N . THR A 1 100 ? 1.444 2.943 13.316 1.00 97.44 100 THR A N 1
ATOM 749 C CA . THR A 1 100 ? 0.270 2.122 12.967 1.00 97.44 100 THR A CA 1
ATOM 750 C C . THR A 1 100 ? 0.134 0.939 13.918 1.00 97.44 100 THR A C 1
ATOM 752 O O . THR A 1 100 ? -0.977 0.652 14.352 1.00 97.44 100 THR A O 1
ATOM 755 N N . LEU A 1 101 ? 1.251 0.320 14.317 1.00 97.25 101 LEU A N 1
ATOM 756 C CA . LEU A 1 101 ? 1.273 -0.768 15.302 1.00 97.25 101 LEU A CA 1
ATOM 757 C C . LEU A 1 101 ? 0.799 -0.296 16.684 1.00 97.25 101 LEU A C 1
ATOM 759 O O . LEU A 1 101 ? -0.059 -0.930 17.295 1.00 97.25 101 LEU A O 1
ATOM 763 N N . GLN A 1 102 ? 1.291 0.853 17.155 1.00 96.62 102 GLN A N 1
ATOM 764 C CA . GLN A 1 102 ? 0.848 1.453 18.417 1.00 96.62 102 GLN A CA 1
ATOM 765 C C . GLN A 1 102 ? -0.619 1.898 18.357 1.00 96.62 102 GLN A C 1
ATOM 767 O O . GLN A 1 102 ? -1.354 1.673 19.314 1.00 96.62 102 GLN A O 1
ATOM 772 N N . THR A 1 103 ? -1.070 2.459 17.227 1.00 97.81 103 THR A N 1
ATOM 773 C CA . THR A 1 103 ? -2.494 2.785 17.027 1.00 97.81 103 THR A CA 1
ATOM 774 C C . THR A 1 103 ? -3.349 1.523 17.121 1.00 97.81 103 THR A C 1
ATOM 776 O O . THR A 1 103 ? -4.332 1.513 17.851 1.00 97.81 103 THR A O 1
ATOM 779 N N . ALA A 1 104 ? -2.959 0.439 16.442 1.00 97.38 104 ALA A N 1
ATOM 780 C CA . ALA A 1 104 ? -3.676 -0.831 16.500 1.00 97.38 104 ALA A CA 1
ATOM 781 C C . ALA A 1 104 ? -3.749 -1.387 17.918 1.00 97.38 104 ALA A C 1
ATOM 783 O O . ALA A 1 104 ? -4.820 -1.797 18.358 1.00 97.38 104 ALA A O 1
ATOM 784 N N . ARG A 1 105 ? -2.638 -1.333 18.657 1.00 95.50 105 ARG A N 1
ATOM 785 C CA . ARG A 1 105 ? -2.604 -1.744 20.058 1.00 95.50 105 ARG A CA 1
ATOM 786 C C . ARG A 1 105 ? -3.530 -0.894 20.931 1.00 95.50 105 ARG A C 1
ATOM 788 O O . ARG A 1 105 ? -4.213 -1.465 21.762 1.00 95.50 105 ARG A O 1
ATOM 795 N N . ALA A 1 106 ? -3.582 0.423 20.749 1.00 95.25 106 ALA A N 1
ATOM 796 C CA . ALA A 1 106 ? -4.441 1.298 21.551 1.00 95.25 106 ALA A CA 1
ATOM 797 C C . ALA A 1 106 ? -5.937 1.164 21.198 1.00 95.25 106 ALA A C 1
ATOM 799 O O . ALA A 1 106 ? -6.777 1.161 22.092 1.00 95.25 106 ALA A O 1
ATOM 800 N N . VAL A 1 107 ? -6.275 0.984 19.915 1.00 96.12 107 VAL A N 1
ATOM 801 C CA . VAL A 1 107 ? -7.660 0.755 19.459 1.00 96.12 107 VAL A CA 1
ATOM 802 C C . VAL A 1 107 ? -8.185 -0.598 19.947 1.00 96.12 107 VAL A C 1
ATOM 804 O O . VAL A 1 107 ? -9.298 -0.691 20.465 1.00 96.12 107 VAL A O 1
ATOM 807 N N . LEU A 1 108 ? -7.391 -1.658 19.765 1.00 94.12 108 LEU A N 1
ATOM 808 C CA . LEU A 1 108 ? -7.792 -3.037 20.056 1.00 94.12 108 LEU A CA 1
ATOM 809 C C . LEU A 1 108 ? -7.565 -3.421 21.524 1.00 94.12 108 LEU A C 1
ATOM 811 O O . LEU A 1 108 ? -8.326 -4.209 22.074 1.00 94.12 108 LEU A O 1
ATOM 815 N N . GLY A 1 109 ? -6.532 -2.864 22.155 1.00 85.06 109 GLY A N 1
ATOM 816 C CA . GLY A 1 109 ? -6.254 -2.929 23.586 1.00 85.06 109 GLY A CA 1
ATOM 817 C C . GLY A 1 109 ? -6.460 -4.318 24.211 1.00 85.06 109 GLY A C 1
ATOM 818 O O . GLY A 1 109 ? -5.860 -5.298 23.755 1.00 85.06 109 GLY A O 1
ATOM 819 N N . PRO A 1 110 ? -7.313 -4.430 25.243 1.00 76.31 110 PRO A N 1
ATOM 820 C CA . PRO A 1 110 ? -7.590 -5.699 25.916 1.00 76.31 110 PRO A CA 1
ATOM 821 C C . PRO A 1 110 ? -8.205 -6.786 25.017 1.00 76.31 110 PRO A C 1
ATOM 823 O O . PRO A 1 110 ? -8.029 -7.973 25.291 1.00 76.31 110 PRO A O 1
ATOM 826 N N . ASP A 1 111 ? -8.894 -6.423 23.925 1.00 82.94 111 ASP A N 1
ATOM 827 C CA . ASP A 1 111 ? -9.623 -7.375 23.066 1.00 82.94 111 ASP A CA 1
ATOM 828 C C . ASP A 1 111 ? -8.694 -8.334 22.302 1.00 82.94 111 ASP A C 1
ATOM 830 O O . ASP A 1 111 ? -9.117 -9.394 21.834 1.00 82.94 111 ASP A O 1
ATOM 834 N N . ILE A 1 112 ? -7.411 -7.985 22.194 1.00 81.94 112 ILE A N 1
ATOM 835 C CA . ILE A 1 112 ? -6.374 -8.808 21.557 1.00 81.94 112 ILE A CA 1
ATOM 836 C C . ILE A 1 112 ? -5.473 -9.522 22.570 1.00 81.94 112 ILE A C 1
ATOM 838 O O . ILE A 1 112 ? -4.526 -10.208 22.180 1.00 81.94 112 ILE A O 1
ATOM 842 N N . GLY A 1 113 ? -5.764 -9.382 23.868 1.00 74.00 113 GLY A N 1
ATOM 843 C CA . GLY A 1 113 ? -4.926 -9.906 24.943 1.00 74.00 113 GLY A CA 1
ATOM 844 C C . GLY A 1 113 ? -3.527 -9.289 24.952 1.00 74.00 113 GLY A C 1
ATOM 845 O O . GLY A 1 113 ? -2.571 -9.966 25.335 1.00 74.00 113 GLY A O 1
ATOM 846 N N . ALA A 1 114 ? -3.394 -8.046 24.476 1.00 78.06 114 ALA A N 1
ATOM 847 C CA . ALA A 1 114 ? -2.180 -7.277 24.689 1.00 78.06 114 ALA A CA 1
ATOM 848 C C . ALA A 1 114 ? -2.017 -7.068 26.198 1.00 78.06 114 ALA A C 1
ATOM 850 O O . ALA A 1 114 ? -2.978 -6.719 26.878 1.00 78.06 114 ALA A O 1
ATOM 851 N N . GLU A 1 115 ? -0.815 -7.308 26.718 1.00 73.31 115 GLU A N 1
ATOM 852 C CA . GLU A 1 115 ? -0.521 -7.011 28.118 1.00 73.31 115 GLU A CA 1
ATOM 853 C C . GLU A 1 115 ? -0.746 -5.515 28.364 1.00 73.31 115 GLU A C 1
ATOM 855 O O . GLU A 1 115 ? -0.410 -4.679 27.518 1.00 73.31 115 GLU A O 1
ATOM 860 N N . GLU A 1 116 ? -1.350 -5.181 29.499 1.00 69.38 116 GLU A N 1
ATOM 861 C CA . GLU A 1 116 ? -1.496 -3.802 29.956 1.00 69.38 116 GLU A CA 1
ATOM 862 C C . GLU A 1 116 ? -0.113 -3.313 30.412 1.00 69.38 116 GLU A C 1
ATOM 864 O O . GLU A 1 116 ? 0.247 -3.414 31.581 1.00 69.38 116 GLU A O 1
ATOM 869 N N . ASP A 1 117 ? 0.722 -2.865 29.466 1.00 63.97 117 ASP A N 1
ATOM 870 C CA . ASP A 1 117 ? 2.006 -2.232 29.810 1.00 63.97 117 ASP A CA 1
ATOM 871 C C . ASP A 1 117 ? 1.785 -0.834 30.409 1.00 63.97 117 ASP A C 1
ATOM 873 O O . ASP A 1 117 ? 2.637 -0.337 31.143 1.00 63.97 117 ASP A O 1
ATOM 877 N N . GLU A 1 118 ? 0.660 -0.194 30.080 1.00 74.19 118 GLU A N 1
ATOM 878 C CA . GLU A 1 118 ? 0.269 1.104 30.626 1.00 74.19 118 GLU A CA 1
ATOM 879 C C . GLU A 1 118 ? -0.733 0.906 31.759 1.00 74.19 118 GLU A C 1
ATOM 881 O O . GLU A 1 118 ? -1.699 0.153 31.622 1.00 74.19 118 GLU A O 1
ATOM 886 N N . ALA A 1 119 ? -0.504 1.593 32.877 1.00 79.19 119 ALA A N 1
ATOM 887 C CA . ALA A 1 119 ? -1.427 1.559 33.999 1.00 79.19 119 ALA A CA 1
ATOM 888 C C . ALA A 1 119 ? -2.777 2.161 33.578 1.00 79.19 119 ALA A C 1
ATOM 890 O O . ALA A 1 119 ? -2.816 3.230 32.969 1.00 79.19 119 ALA A O 1
ATOM 891 N N . GLU A 1 120 ? -3.887 1.526 33.963 1.00 88.31 120 GLU A N 1
ATOM 892 C CA . GLU A 1 120 ? -5.251 2.054 33.769 1.00 88.31 120 GLU A CA 1
ATOM 893 C C . GLU A 1 120 ? -5.382 3.509 34.271 1.00 88.31 120 GLU A C 1
ATOM 895 O O . GLU A 1 120 ? -6.106 4.319 33.696 1.00 88.31 120 GLU A O 1
ATOM 900 N N . GLU A 1 121 ? -4.602 3.878 35.293 1.00 90.81 121 GLU A N 1
ATOM 901 C CA . GLU A 1 121 ? -4.478 5.251 35.795 1.00 90.81 121 GLU A CA 1
ATOM 902 C C . GLU A 1 121 ? -4.007 6.253 34.723 1.00 90.81 121 GLU A C 1
ATOM 904 O O . GLU A 1 121 ? -4.532 7.365 34.650 1.00 90.81 121 GLU A O 1
ATOM 909 N N . GLU A 1 122 ? -3.056 5.878 33.859 1.00 93.44 122 GLU A N 1
ATOM 910 C CA . GLU A 1 122 ? -2.558 6.741 32.779 1.00 93.44 122 GLU A CA 1
ATOM 911 C C . GLU A 1 122 ? -3.612 6.946 31.692 1.00 93.44 122 GLU A C 1
ATOM 913 O O . GLU A 1 122 ? -3.814 8.073 31.227 1.00 93.44 122 GLU A O 1
ATOM 918 N N . ARG A 1 123 ? -4.318 5.875 31.312 1.00 93.06 123 ARG A N 1
ATOM 919 C CA . ARG A 1 123 ? -5.443 5.956 30.374 1.00 93.06 123 ARG A CA 1
ATOM 920 C C . ARG A 1 123 ? -6.548 6.842 30.937 1.00 93.06 123 ARG A C 1
ATOM 922 O O . ARG A 1 123 ? -7.019 7.737 30.239 1.00 93.06 123 ARG A O 1
ATOM 929 N N . GLN A 1 124 ? -6.910 6.666 32.207 1.00 94.62 124 GLN A N 1
ATOM 930 C CA . GLN A 1 124 ? -7.922 7.486 32.869 1.00 94.62 124 GLN A CA 1
ATOM 931 C C . GLN A 1 124 ? -7.514 8.967 32.928 1.00 94.62 124 GLN A C 1
ATOM 933 O O . GLN A 1 124 ? -8.338 9.849 32.671 1.00 94.62 124 GLN A O 1
ATOM 938 N N . ALA A 1 125 ? -6.241 9.259 33.212 1.00 96.44 125 ALA A N 1
ATOM 939 C CA . ALA A 1 125 ? -5.714 10.621 33.198 1.00 96.44 125 ALA A CA 1
ATOM 940 C C . ALA A 1 125 ? -5.767 11.245 31.792 1.00 96.44 125 ALA A C 1
ATOM 942 O O . ALA A 1 125 ? -6.176 12.401 31.645 1.00 96.44 125 ALA A O 1
ATOM 943 N N . ARG A 1 126 ? -5.416 10.485 30.743 1.00 96.19 126 ARG A N 1
ATOM 944 C CA . ARG A 1 126 ? -5.565 10.929 29.344 1.00 96.19 126 ARG A CA 1
ATOM 945 C C . ARG A 1 126 ? -7.025 11.179 28.988 1.00 96.19 126 ARG A C 1
ATOM 947 O O . ARG A 1 126 ? -7.329 12.213 28.394 1.00 96.19 126 ARG A O 1
ATOM 954 N N . ALA A 1 127 ? -7.923 10.285 29.383 1.00 96.50 127 ALA A N 1
ATOM 955 C CA . ALA A 1 127 ? -9.353 10.419 29.151 1.00 96.50 127 ALA A CA 1
ATOM 956 C C . ALA A 1 127 ? -9.932 11.679 29.792 1.00 96.50 127 ALA A C 1
ATOM 958 O O . ALA A 1 127 ? -10.634 12.443 29.130 1.00 96.50 127 ALA A O 1
ATOM 959 N N . GLN A 1 128 ? -9.541 11.969 31.035 1.00 97.25 128 GLN A N 1
ATOM 960 C CA . GLN A 1 128 ? -9.899 13.211 31.711 1.00 97.25 128 GLN A CA 1
ATOM 961 C C . GLN A 1 128 ? -9.327 14.445 30.996 1.00 97.25 128 GLN A C 1
ATOM 963 O O . GLN A 1 128 ? -10.024 15.450 30.867 1.00 97.25 128 GLN A O 1
ATOM 968 N N . HIS A 1 129 ? -8.075 14.386 30.530 1.00 96.88 129 HIS A N 1
ATOM 969 C CA . HIS A 1 129 ? -7.428 15.511 29.854 1.00 96.88 129 HIS A CA 1
ATOM 970 C C . HIS A 1 129 ? -8.078 15.851 28.505 1.00 96.88 129 HIS A C 1
ATOM 972 O O . HIS A 1 129 ? -8.281 17.026 28.202 1.00 96.88 129 HIS A O 1
ATOM 978 N N . TYR A 1 130 ? -8.412 14.833 27.710 1.00 96.75 130 TYR A N 1
ATOM 979 C CA . TYR A 1 130 ? -8.975 14.995 26.367 1.00 96.75 130 TYR A CA 1
ATOM 980 C C . TYR A 1 130 ? -10.514 14.964 26.335 1.00 96.75 130 TYR A C 1
ATOM 982 O O . TYR A 1 130 ? -11.113 15.302 25.316 1.00 96.75 130 TYR A O 1
ATOM 990 N N . GLY A 1 131 ? -11.169 14.631 27.449 1.00 96.75 131 GLY A N 1
ATOM 991 C CA . GLY A 1 131 ? -12.624 14.685 27.591 1.00 96.75 131 GLY A CA 1
ATOM 992 C C . GLY A 1 131 ? -13.366 13.541 26.898 1.00 96.75 131 GLY A C 1
ATOM 993 O O . GLY A 1 131 ? -14.449 13.767 26.363 1.00 96.75 131 GLY A O 1
ATOM 994 N N . TYR A 1 132 ? -12.802 12.330 26.893 1.00 96.31 132 TYR A N 1
ATOM 995 C CA . TYR A 1 132 ? -13.494 11.122 26.425 1.00 96.31 132 TYR A CA 1
ATOM 996 C C . TYR A 1 132 ? -13.800 10.177 27.598 1.00 96.31 132 TYR A C 1
ATOM 998 O O . TYR A 1 132 ? -13.205 10.295 28.668 1.00 96.31 132 TYR A O 1
ATOM 1006 N N . SER A 1 133 ? -14.766 9.271 27.427 1.00 96.19 133 SER A N 1
ATOM 1007 C CA . SER A 1 133 ? -15.174 8.318 28.471 1.00 96.19 133 SER A CA 1
ATOM 1008 C C . SER A 1 133 ? -14.624 6.926 28.158 1.00 96.19 133 SER A C 1
ATOM 1010 O O . SER A 1 133 ? -15.048 6.351 27.156 1.00 96.19 133 SER A O 1
ATOM 1012 N N . PRO A 1 134 ? -13.706 6.373 28.974 1.00 93.88 134 PRO A N 1
ATOM 1013 C CA . PRO A 1 134 ? -13.169 5.041 28.743 1.00 93.88 134 PRO A CA 1
ATOM 1014 C C . PRO A 1 134 ? -14.262 3.982 28.806 1.00 93.88 134 PRO A C 1
ATOM 1016 O O . PRO A 1 134 ? -15.067 3.960 29.739 1.00 93.88 134 PRO A O 1
ATOM 1019 N N . VAL A 1 135 ? -14.270 3.075 27.833 1.00 92.31 135 VAL A N 1
ATOM 1020 C CA . VAL A 1 135 ? -15.175 1.926 27.824 1.00 92.31 135 VAL A CA 1
ATOM 1021 C C . VAL A 1 135 ? -14.371 0.697 28.216 1.00 92.31 135 VAL A C 1
ATOM 1023 O O . VAL A 1 135 ? -13.405 0.315 27.547 1.00 92.31 135 VAL A O 1
ATOM 1026 N N . SER A 1 136 ? -14.759 0.064 29.322 1.00 87.75 136 SER A N 1
ATOM 1027 C CA . SER A 1 136 ? -14.145 -1.195 29.733 1.00 87.75 136 SER A CA 1
ATOM 1028 C C . SER A 1 136 ? -14.445 -2.290 28.703 1.00 87.75 136 SER A C 1
ATOM 1030 O O . SER A 1 136 ? -15.571 -2.364 28.194 1.00 87.75 136 SER A O 1
ATOM 1032 N N . PRO A 1 137 ? -13.479 -3.173 28.398 1.00 81.75 137 PRO A N 1
ATOM 1033 C CA . PRO A 1 137 ? -13.749 -4.365 27.606 1.00 81.75 137 PRO A CA 1
ATOM 1034 C C . PRO A 1 137 ? -14.875 -5.164 28.266 1.00 81.75 137 PRO A C 1
ATOM 1036 O O . PRO A 1 137 ? -14.778 -5.580 29.422 1.00 81.75 137 PRO A O 1
ATOM 1039 N N . LYS A 1 138 ? -15.967 -5.389 27.528 1.00 77.69 138 LYS A N 1
ATOM 1040 C CA . LYS A 1 138 ? -16.932 -6.430 27.898 1.00 77.69 138 LYS A CA 1
ATOM 1041 C C . LYS A 1 138 ? -16.149 -7.746 27.848 1.00 77.69 138 LYS A C 1
ATOM 1043 O O . LYS A 1 138 ? -15.384 -7.925 26.904 1.00 77.69 138 LYS A O 1
ATOM 1048 N N . SER A 1 139 ? -16.270 -8.600 28.874 1.00 66.81 139 SER A N 1
ATOM 1049 C CA . SER A 1 139 ? -15.504 -9.854 29.045 1.00 66.81 139 SER A CA 1
ATOM 1050 C C . SER A 1 139 ? -15.147 -10.522 27.713 1.00 66.81 139 SER A C 1
ATOM 1052 O O . SER A 1 139 ? -16.019 -10.543 26.845 1.00 66.81 139 SER A O 1
ATOM 1054 N N . PRO A 1 140 ? -13.925 -11.074 27.548 1.00 63.19 140 PRO A N 1
ATOM 1055 C CA . PRO A 1 140 ? -13.341 -11.412 26.248 1.00 63.19 140 PRO A CA 1
ATOM 1056 C C . PRO A 1 140 ? -14.363 -12.089 25.336 1.00 63.19 140 PRO A C 1
ATOM 1058 O O . PRO A 1 140 ? -14.697 -13.260 25.496 1.00 63.19 140 PRO A O 1
ATOM 1061 N N . CYS A 1 141 ? -14.899 -11.308 24.396 1.00 52.19 141 CYS A N 1
ATOM 1062 C CA . CYS A 1 141 ? -16.094 -11.662 23.629 1.00 52.19 141 CYS A CA 1
ATOM 1063 C C . CYS A 1 141 ? -15.829 -12.706 22.536 1.00 52.19 141 CYS A C 1
ATOM 1065 O O . CYS A 1 141 ? -16.709 -12.967 21.721 1.00 52.19 141 CYS A O 1
ATOM 1067 N N . ARG A 1 142 ? -14.634 -13.309 22.490 1.00 63.00 142 ARG A N 1
ATOM 1068 C CA . ARG A 1 142 ? -14.273 -14.314 21.486 1.00 63.00 142 ARG A CA 1
ATOM 1069 C C . ARG A 1 142 ? -14.154 -15.698 22.112 1.00 63.00 142 ARG A C 1
ATOM 1071 O O . ARG A 1 142 ? -13.129 -16.004 22.719 1.00 63.00 142 ARG A O 1
ATOM 1078 N N . PRO A 1 143 ? -15.140 -16.579 21.873 1.00 55.75 143 PRO A N 1
ATOM 1079 C CA . PRO A 1 143 ? -15.042 -17.995 22.217 1.00 55.75 143 PRO A CA 1
ATOM 1080 C C . PRO A 1 143 ? -13.909 -18.724 21.469 1.00 55.75 143 PRO A C 1
ATOM 1082 O O . PRO A 1 143 ? -13.541 -19.829 21.852 1.00 55.75 143 PRO A O 1
ATOM 1085 N N . THR A 1 144 ? -13.382 -18.139 20.382 1.00 59.06 144 THR A N 1
ATOM 1086 C CA . THR A 1 144 ? -12.629 -18.847 19.331 1.00 59.06 144 THR A CA 1
ATOM 1087 C C . THR A 1 144 ? -11.148 -18.471 19.190 1.00 59.06 144 THR A C 1
ATOM 1089 O O . THR A 1 144 ? -10.485 -18.976 18.287 1.00 59.06 144 THR A O 1
ATOM 1092 N N . GLY A 1 145 ? -10.583 -17.660 20.092 1.00 73.88 145 GLY A N 1
ATOM 1093 C CA . GLY A 1 145 ? -9.142 -17.364 20.127 1.00 73.88 145 GLY A CA 1
ATOM 1094 C C . GLY A 1 145 ? -8.777 -15.902 19.848 1.00 73.88 145 GLY A C 1
ATOM 1095 O O . GLY A 1 145 ? -9.641 -15.034 19.724 1.00 73.88 145 GLY A O 1
ATOM 1096 N N . ARG A 1 146 ? -7.466 -15.624 19.808 1.00 85.06 146 ARG A N 1
ATOM 1097 C CA . ARG A 1 146 ? -6.917 -14.275 19.582 1.00 85.06 146 ARG A CA 1
ATOM 1098 C C . ARG A 1 146 ? -7.206 -13.806 18.152 1.00 85.06 146 ARG A C 1
ATOM 1100 O O . ARG A 1 146 ? -7.058 -14.584 17.213 1.00 85.06 146 ARG A O 1
ATOM 1107 N N . LEU A 1 147 ? -7.579 -12.534 17.994 1.00 91.94 147 LEU A N 1
ATOM 1108 C CA . LEU A 1 147 ? -7.720 -11.883 16.687 1.00 91.94 147 LEU A CA 1
ATOM 1109 C C . LEU A 1 147 ? -6.365 -11.921 15.949 1.00 91.94 147 LEU A C 1
ATOM 1111 O O . LEU A 1 147 ? -5.379 -11.439 16.507 1.00 91.94 147 LEU A O 1
ATOM 1115 N N . PRO A 1 148 ? -6.288 -12.453 14.718 1.00 94.81 148 PRO A N 1
ATOM 1116 C CA . PRO A 1 148 ? -5.082 -12.371 13.901 1.00 94.81 148 PRO A CA 1
ATOM 1117 C C . PRO A 1 148 ? -4.694 -10.914 13.618 1.00 94.81 148 PRO A C 1
ATOM 1119 O O . PRO A 1 148 ? -5.523 -10.134 13.146 1.00 94.81 148 PRO A O 1
ATOM 1122 N N . LEU A 1 149 ? -3.433 -10.562 13.882 1.00 96.44 149 LEU A N 1
ATOM 1123 C CA . LEU A 1 149 ? -2.872 -9.223 13.674 1.00 96.44 149 LEU A CA 1
ATOM 1124 C C . LEU A 1 149 ? -1.759 -9.293 12.626 1.00 96.44 149 LEU A C 1
ATOM 1126 O O . LEU A 1 149 ? -0.606 -9.549 12.962 1.00 96.44 149 LEU A O 1
ATOM 1130 N N . VAL A 1 150 ? -2.099 -9.099 11.357 1.00 97.38 150 VAL A N 1
ATOM 1131 C CA . VAL A 1 150 ? -1.167 -9.248 10.230 1.00 97.38 150 VAL A CA 1
ATOM 1132 C C . VAL A 1 150 ? -0.511 -7.912 9.905 1.00 97.38 150 VAL A C 1
ATOM 1134 O O . VAL A 1 150 ? -1.198 -6.902 9.747 1.00 97.38 150 VAL A O 1
ATOM 1137 N N . VAL A 1 151 ? 0.814 -7.897 9.765 1.00 97.62 151 VAL A N 1
ATOM 1138 C CA . VAL A 1 151 ? 1.564 -6.710 9.339 1.00 97.62 151 VAL A CA 1
ATOM 1139 C C . VAL A 1 151 ? 1.859 -6.790 7.850 1.00 97.62 151 VAL A C 1
ATOM 1141 O O . VAL A 1 151 ? 2.607 -7.661 7.419 1.00 97.62 151 VAL A O 1
ATOM 1144 N N . SER A 1 152 ? 1.325 -5.856 7.061 1.00 96.81 152 SER A N 1
ATOM 1145 C CA . SER A 1 152 ? 1.464 -5.885 5.600 1.00 96.81 152 SER A CA 1
ATOM 1146 C C . SER A 1 152 ? 2.168 -4.636 5.057 1.00 96.81 152 SER A C 1
ATOM 1148 O O . SER A 1 152 ? 1.666 -3.523 5.231 1.00 96.81 152 SER A O 1
ATOM 1150 N N . PRO A 1 153 ? 3.290 -4.767 4.321 1.00 95.38 153 PRO A N 1
ATOM 1151 C CA . PRO A 1 153 ? 3.930 -3.630 3.649 1.00 95.38 153 PRO A CA 1
ATOM 1152 C C . PRO A 1 153 ? 3.049 -2.967 2.588 1.00 95.38 153 PRO A C 1
ATOM 1154 O O . PRO A 1 153 ? 3.268 -1.810 2.234 1.00 95.38 153 PRO A O 1
ATOM 1157 N N . LEU A 1 154 ? 2.024 -3.666 2.090 1.00 95.75 154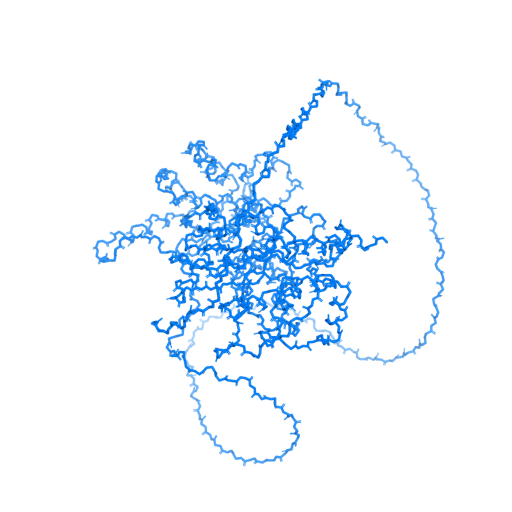 LEU A N 1
ATOM 1158 C CA . LEU A 1 154 ? 1.116 -3.122 1.085 1.00 95.75 154 LEU A CA 1
ATOM 1159 C C . LEU A 1 154 ? 0.347 -1.897 1.600 1.00 95.75 154 LEU A C 1
ATOM 1161 O O . LEU A 1 154 ? 0.078 -0.994 0.813 1.00 95.75 154 LEU A O 1
ATOM 1165 N N . CYS A 1 155 ? 0.072 -1.807 2.906 1.00 95.88 155 CYS A N 1
ATOM 1166 C CA . CYS A 1 155 ? -0.623 -0.672 3.517 1.00 95.88 155 CYS A CA 1
ATOM 1167 C C . CYS A 1 155 ? 0.314 0.366 4.166 1.00 95.88 155 CYS A C 1
ATOM 1169 O O . CYS A 1 155 ? -0.143 1.202 4.950 1.00 95.88 155 CYS A O 1
ATOM 1171 N N . ALA A 1 156 ? 1.615 0.339 3.863 1.00 94.94 156 ALA A N 1
ATOM 1172 C CA . ALA A 1 156 ? 2.572 1.345 4.326 1.00 94.94 156 ALA A CA 1
ATOM 1173 C C . ALA A 1 156 ? 2.386 2.709 3.629 1.00 94.94 156 ALA A C 1
ATOM 1175 O O . ALA A 1 156 ? 1.929 2.767 2.490 1.00 94.94 156 ALA A O 1
ATOM 1176 N N . GLU A 1 157 ? 2.772 3.807 4.284 1.00 92.94 157 GLU A N 1
ATOM 1177 C CA . GLU A 1 157 ? 2.799 5.148 3.674 1.00 92.94 157 GLU A CA 1
ATOM 1178 C C . GLU A 1 157 ? 3.729 5.211 2.450 1.00 92.94 157 GLU A C 1
ATOM 1180 O O . GLU A 1 157 ? 4.608 4.360 2.283 1.00 92.94 157 GLU A O 1
ATOM 1185 N N . GLN A 1 158 ? 3.530 6.212 1.593 1.00 88.44 158 GLN A N 1
ATOM 1186 C CA . GLN A 1 158 ? 4.418 6.501 0.467 1.00 88.44 158 GLN A CA 1
ATOM 1187 C C . GLN A 1 158 ? 5.848 6.826 0.935 1.00 88.44 158 GLN A C 1
ATOM 1189 O O . GLN A 1 158 ? 6.044 7.612 1.867 1.00 88.44 158 GLN A O 1
ATOM 1194 N N . THR A 1 159 ? 6.866 6.275 0.264 1.00 81.81 159 THR A N 1
ATOM 1195 C CA . THR A 1 159 ? 8.289 6.462 0.636 1.00 81.81 159 THR A CA 1
ATOM 1196 C C . THR A 1 159 ? 9.078 7.284 -0.394 1.00 81.81 159 THR A C 1
ATOM 1198 O O . THR A 1 159 ? 10.209 6.966 -0.766 1.00 81.81 159 THR A O 1
ATOM 1201 N N . PHE A 1 160 ? 8.464 8.371 -0.874 1.00 81.44 160 PHE A N 1
ATOM 1202 C CA . PHE A 1 160 ? 9.038 9.261 -1.891 1.00 81.44 160 PHE A CA 1
ATOM 1203 C C . PHE A 1 160 ? 10.298 10.001 -1.415 1.00 81.44 160 PHE A C 1
ATOM 1205 O O . PHE A 1 160 ? 10.391 10.439 -0.270 1.00 81.44 160 PHE A O 1
ATOM 1212 N N . VAL A 1 161 ? 11.211 10.274 -2.353 1.00 63.03 161 VAL A N 1
ATOM 1213 C CA . VAL A 1 161 ? 12.457 11.054 -2.158 1.00 63.03 161 VAL A CA 1
ATOM 1214 C C . VAL A 1 161 ? 12.213 12.412 -1.494 1.00 63.03 161 VAL A C 1
ATOM 1216 O O . VAL A 1 161 ? 12.993 12.884 -0.665 1.00 63.03 161 VAL A O 1
ATOM 1219 N N . HIS A 1 162 ? 11.118 13.066 -1.889 1.00 56.41 162 HIS A N 1
ATOM 1220 C CA . HIS A 1 162 ? 10.835 14.464 -1.579 1.00 56.41 162 HIS A CA 1
ATOM 1221 C C . HIS A 1 162 ? 9.905 14.671 -0.387 1.00 56.41 162 HIS A C 1
ATOM 1223 O O . HIS A 1 162 ? 9.507 15.811 -0.151 1.00 56.41 162 HIS A O 1
ATOM 1229 N N . SER A 1 163 ? 9.601 13.640 0.413 1.00 52.53 163 SER A N 1
ATOM 1230 C CA . SER A 1 163 ? 8.933 13.845 1.704 1.00 52.53 163 SER A CA 1
ATOM 1231 C C . SER A 1 163 ? 9.915 14.477 2.713 1.00 52.53 163 SER A C 1
ATOM 1233 O O . SER A 1 163 ? 10.479 13.828 3.590 1.00 52.53 163 SER A O 1
ATOM 1235 N N . HIS A 1 164 ? 10.191 15.760 2.473 1.00 45.06 164 HIS A N 1
ATOM 1236 C CA . HIS A 1 164 ? 10.677 16.827 3.343 1.00 45.06 164 HIS A CA 1
ATOM 1237 C C . HIS A 1 164 ? 11.839 16.520 4.300 1.00 45.06 164 HIS A C 1
ATOM 1239 O O . HIS A 1 164 ? 11.712 16.777 5.487 1.00 45.06 164 HIS A O 1
ATOM 1245 N N . LEU A 1 165 ? 13.004 16.125 3.758 1.00 52.12 165 LEU A N 1
ATOM 1246 C CA . LEU A 1 165 ? 14.321 15.945 4.432 1.00 52.12 165 LEU A CA 1
ATOM 1247 C C . LEU A 1 165 ? 14.784 14.481 4.597 1.00 52.12 165 LEU A C 1
ATOM 1249 O O . LEU A 1 165 ? 15.684 14.190 5.382 1.00 52.12 165 LEU A O 1
ATOM 1253 N N . GLY A 1 166 ? 14.234 13.563 3.791 1.00 49.34 166 GLY A N 1
ATOM 1254 C CA . GLY A 1 166 ? 14.870 12.277 3.459 1.00 49.34 166 GLY A CA 1
ATOM 1255 C C . GLY A 1 166 ? 14.814 11.189 4.536 1.00 49.34 166 GLY A C 1
ATOM 1256 O O . GLY A 1 166 ? 15.519 10.187 4.412 1.00 49.34 166 GLY A O 1
ATOM 1257 N N . ARG A 1 167 ? 14.007 11.376 5.589 1.00 55.53 167 ARG A N 1
ATOM 1258 C CA . ARG A 1 167 ? 13.955 10.462 6.744 1.00 55.53 167 ARG A CA 1
ATOM 1259 C C . ARG A 1 167 ? 12.548 10.031 7.167 1.00 55.53 167 ARG A C 1
ATOM 1261 O O . ARG A 1 167 ? 12.353 8.855 7.431 1.00 55.53 167 ARG A O 1
ATOM 1268 N N . GLY A 1 168 ? 11.554 10.921 7.149 1.00 51.78 168 GLY A N 1
ATOM 1269 C CA . GLY A 1 168 ? 10.264 10.717 7.840 1.00 51.78 168 GLY A CA 1
ATOM 1270 C C . GLY A 1 168 ? 9.337 9.579 7.379 1.00 51.78 168 GLY A C 1
ATOM 1271 O O . GLY A 1 168 ? 8.303 9.378 8.004 1.00 51.78 168 GLY A O 1
ATOM 1272 N N . ASN A 1 169 ? 9.672 8.842 6.317 1.00 68.06 169 ASN A N 1
ATOM 1273 C CA . ASN A 1 169 ? 8.856 7.735 5.800 1.00 68.06 169 ASN A CA 1
ATOM 1274 C C . ASN A 1 169 ? 9.651 6.430 5.640 1.00 68.06 169 ASN A C 1
ATOM 1276 O O . ASN A 1 169 ? 9.316 5.594 4.805 1.00 68.06 169 ASN A O 1
ATOM 1280 N N . ARG A 1 170 ? 10.720 6.238 6.418 1.00 81.62 170 ARG A N 1
ATOM 1281 C CA . ARG A 1 170 ? 11.429 4.952 6.477 1.00 81.62 170 ARG A CA 1
ATOM 1282 C C . ARG A 1 170 ? 10.968 4.185 7.706 1.00 81.62 170 ARG A C 1
ATOM 1284 O O . ARG A 1 170 ? 10.836 4.753 8.780 1.00 81.62 170 ARG A O 1
ATOM 1291 N N . GLY A 1 171 ? 10.654 2.910 7.527 1.00 84.00 171 GLY A N 1
ATOM 1292 C CA . GLY A 1 171 ? 10.152 2.072 8.607 1.00 84.00 171 GLY A CA 1
ATOM 1293 C C . GLY A 1 171 ? 11.229 1.574 9.560 1.00 84.00 171 GLY A C 1
ATOM 1294 O O . GLY A 1 171 ? 12.420 1.824 9.393 1.00 84.00 171 GLY A O 1
ATOM 1295 N N . THR A 1 172 ? 10.791 0.771 10.522 1.00 90.00 172 THR A N 1
ATOM 1296 C CA . THR A 1 172 ? 11.653 -0.144 11.273 1.00 90.00 172 THR A CA 1
ATOM 1297 C C . THR A 1 172 ? 11.562 -1.543 10.650 1.00 90.00 172 THR A C 1
ATOM 1299 O O . THR A 1 172 ? 10.511 -1.934 10.135 1.00 90.00 172 THR A O 1
ATOM 1302 N N . THR A 1 173 ? 12.657 -2.310 10.643 1.00 92.75 173 THR A N 1
ATOM 1303 C CA . THR A 1 173 ? 12.644 -3.689 10.115 1.00 92.75 173 THR A CA 1
ATOM 1304 C C . THR A 1 173 ? 11.841 -4.622 11.028 1.00 92.75 173 THR A C 1
ATOM 1306 O O . THR A 1 173 ? 11.747 -4.384 12.236 1.00 92.75 173 THR A O 1
ATOM 1309 N N . SER A 1 174 ? 11.310 -5.722 10.481 1.00 92.56 174 SER A N 1
ATOM 1310 C CA . SER A 1 174 ? 10.592 -6.752 11.255 1.00 92.56 174 SER A CA 1
ATOM 1311 C C . SER A 1 174 ? 11.436 -7.264 12.431 1.00 92.56 174 SER A C 1
ATOM 1313 O O . SER A 1 174 ? 10.980 -7.287 13.574 1.00 92.56 174 SER A O 1
ATOM 1315 N N . ALA A 1 175 ? 12.715 -7.561 12.183 1.00 93.44 175 ALA A N 1
ATOM 1316 C CA . ALA A 1 175 ? 13.659 -8.024 13.199 1.00 93.44 175 ALA A CA 1
ATOM 1317 C C . ALA A 1 175 ? 13.868 -7.028 14.355 1.00 93.44 175 ALA A C 1
ATOM 1319 O O . ALA A 1 175 ? 14.071 -7.443 15.496 1.00 93.44 175 ALA A O 1
ATOM 1320 N N . MET A 1 176 ? 13.842 -5.719 14.084 1.00 93.56 176 MET A N 1
ATOM 1321 C CA . MET A 1 176 ? 13.948 -4.691 15.123 1.00 93.56 176 MET A CA 1
ATOM 1322 C C . MET A 1 176 ? 12.628 -4.514 15.882 1.00 93.56 176 MET A C 1
ATOM 1324 O O . MET A 1 176 ? 12.656 -4.394 17.106 1.00 93.56 176 MET A O 1
ATOM 1328 N N . LEU A 1 177 ? 11.485 -4.559 15.191 1.00 94.44 177 LEU A N 1
ATOM 1329 C CA . LEU A 1 177 ? 10.161 -4.464 15.815 1.00 94.44 177 LEU A CA 1
ATOM 1330 C C . LEU A 1 177 ? 9.883 -5.652 16.744 1.00 94.44 177 LEU A C 1
ATOM 1332 O O . LEU A 1 177 ? 9.432 -5.447 17.862 1.00 94.44 177 LEU A O 1
ATOM 1336 N N . LEU A 1 178 ? 10.252 -6.877 16.360 1.00 94.94 178 LEU A N 1
ATOM 1337 C CA . LEU A 1 178 ? 10.069 -8.084 17.184 1.00 94.94 178 LEU A CA 1
ATOM 1338 C C . LEU A 1 178 ? 10.889 -8.091 18.490 1.00 94.94 178 LEU A C 1
ATOM 1340 O O . LEU A 1 178 ? 10.579 -8.837 19.427 1.00 94.94 178 LEU A O 1
ATOM 1344 N N . ARG A 1 179 ? 11.933 -7.254 18.590 1.00 95.56 179 ARG A N 1
ATOM 1345 C CA . ARG A 1 179 ? 12.677 -7.060 19.850 1.00 95.56 179 ARG A CA 1
ATOM 1346 C C . ARG A 1 179 ? 11.858 -6.290 20.884 1.00 95.56 179 ARG A C 1
ATOM 1348 O O . ARG A 1 179 ? 12.112 -6.453 22.076 1.00 95.56 179 ARG A O 1
ATOM 1355 N N . ARG A 1 180 ? 10.884 -5.495 20.440 1.00 94.25 180 ARG A N 1
ATOM 1356 C CA . ARG A 1 180 ? 9.961 -4.734 21.282 1.00 94.25 180 ARG A CA 1
ATOM 1357 C C . ARG A 1 180 ? 8.837 -5.661 21.749 1.00 94.25 180 ARG A C 1
ATOM 1359 O O . ARG A 1 180 ? 8.163 -6.283 20.927 1.00 94.25 180 ARG A O 1
ATOM 1366 N N . ARG A 1 181 ? 8.673 -5.817 23.068 1.00 93.56 181 ARG A N 1
ATOM 1367 C CA . ARG A 1 181 ? 7.731 -6.785 23.668 1.00 93.56 181 ARG A CA 1
ATOM 1368 C C . ARG A 1 181 ? 6.306 -6.530 23.184 1.00 93.56 181 ARG A C 1
ATOM 1370 O O . ARG A 1 181 ? 5.609 -7.474 22.820 1.00 93.56 181 ARG A O 1
ATOM 1377 N N . GLU A 1 182 ? 5.935 -5.260 23.095 1.00 92.81 182 GLU A N 1
ATOM 1378 C CA . GLU A 1 182 ? 4.623 -4.785 22.682 1.00 92.81 182 GLU A CA 1
ATOM 1379 C C . GLU A 1 182 ? 4.223 -5.180 21.258 1.00 92.81 182 GLU A C 1
ATOM 1381 O O . GLU A 1 182 ? 3.035 -5.182 20.938 1.00 92.81 182 GLU A O 1
ATOM 1386 N N . PHE A 1 183 ? 5.187 -5.522 20.396 1.00 94.62 183 PHE A N 1
ATOM 1387 C CA . PHE A 1 183 ? 4.919 -5.871 19.002 1.00 94.62 183 PHE A CA 1
ATOM 1388 C C . PHE A 1 183 ? 4.982 -7.369 18.712 1.00 94.62 183 PHE A C 1
ATOM 1390 O O . PHE A 1 183 ? 4.687 -7.786 17.596 1.00 94.62 183 PHE A O 1
ATOM 1397 N N . ARG A 1 184 ? 5.283 -8.209 19.708 1.00 93.94 184 ARG A N 1
ATOM 1398 C CA . ARG A 1 184 ? 5.334 -9.674 19.534 1.00 93.94 184 ARG A CA 1
ATOM 1399 C C . ARG A 1 184 ? 3.976 -10.316 19.248 1.00 93.94 184 ARG A C 1
ATOM 1401 O O . ARG A 1 184 ? 3.922 -11.468 18.837 1.00 93.94 184 ARG A O 1
ATOM 1408 N N . ILE A 1 185 ? 2.894 -9.584 19.493 1.00 93.31 185 ILE A N 1
ATOM 1409 C CA . ILE A 1 185 ? 1.522 -9.991 19.170 1.00 93.31 185 ILE A CA 1
ATOM 1410 C C . ILE A 1 185 ? 1.199 -9.883 17.672 1.00 93.31 185 ILE A C 1
ATOM 1412 O O . ILE A 1 185 ? 0.206 -10.459 17.235 1.00 93.31 185 ILE A O 1
ATOM 1416 N N . PHE A 1 186 ? 2.009 -9.158 16.896 1.00 95.81 186 PHE A N 1
ATOM 1417 C CA . PHE A 1 186 ? 1.804 -8.971 15.464 1.00 95.81 186 PHE A CA 1
ATOM 1418 C C . PHE A 1 186 ? 2.577 -10.011 14.645 1.00 95.81 186 PHE A C 1
ATOM 1420 O O . PHE A 1 186 ? 3.701 -10.388 14.977 1.00 95.81 186 PHE A O 1
ATOM 1427 N N . ASP A 1 187 ? 1.978 -10.438 13.539 1.00 96.69 187 ASP A N 1
ATOM 1428 C CA . ASP A 1 187 ? 2.564 -11.357 12.574 1.00 96.69 187 ASP A CA 1
ATOM 1429 C C . ASP A 1 187 ? 3.277 -10.591 11.454 1.00 96.69 187 ASP A C 1
ATOM 1431 O O . ASP A 1 187 ? 2.644 -9.932 10.628 1.00 96.69 187 ASP A O 1
ATOM 1435 N N . PHE A 1 188 ? 4.606 -10.697 11.425 1.00 96.69 188 PHE A N 1
ATOM 1436 C CA . PHE A 1 188 ? 5.473 -10.029 10.453 1.00 96.69 188 PHE A CA 1
ATOM 1437 C C . PHE A 1 188 ? 5.844 -10.902 9.240 1.00 96.69 188 PHE A C 1
ATOM 1439 O O . PHE A 1 188 ? 6.620 -10.451 8.398 1.00 96.69 188 PHE A O 1
ATOM 1446 N N . ARG A 1 189 ? 5.297 -12.119 9.097 1.00 95.88 189 ARG A N 1
ATOM 1447 C CA . ARG A 1 189 ? 5.651 -13.031 7.986 1.00 95.88 189 ARG A CA 1
ATOM 1448 C C . ARG A 1 189 ? 5.404 -12.429 6.602 1.00 95.88 189 ARG A C 1
ATOM 1450 O O . ARG A 1 189 ? 6.191 -12.660 5.683 1.00 95.88 189 ARG A O 1
ATOM 1457 N N . ASP A 1 190 ? 4.355 -11.625 6.457 1.00 94.38 190 ASP A N 1
ATOM 1458 C CA . ASP A 1 190 ? 4.043 -10.925 5.207 1.00 94.38 190 ASP A CA 1
ATOM 1459 C C . ASP A 1 190 ? 5.100 -9.859 4.870 1.00 94.38 190 ASP A C 1
ATOM 1461 O O . ASP A 1 190 ? 5.406 -9.641 3.697 1.00 94.38 190 ASP A O 1
ATOM 1465 N N . VAL A 1 191 ? 5.719 -9.234 5.880 1.00 93.94 191 VAL A N 1
ATOM 1466 C CA . VAL A 1 191 ? 6.840 -8.297 5.694 1.00 93.94 191 VAL A CA 1
ATOM 1467 C C . VAL A 1 191 ? 8.072 -9.026 5.172 1.00 93.94 191 VAL A C 1
ATOM 1469 O O . VAL A 1 191 ? 8.702 -8.567 4.217 1.00 93.94 191 VAL A O 1
ATOM 1472 N N . ASP A 1 192 ? 8.393 -10.179 5.753 1.00 92.56 192 ASP A N 1
ATOM 1473 C CA . ASP A 1 192 ? 9.551 -10.975 5.342 1.00 92.56 192 ASP A CA 1
ATOM 1474 C C . ASP A 1 192 ? 9.343 -11.544 3.927 1.00 92.56 192 ASP A C 1
ATOM 1476 O O . ASP A 1 192 ? 10.214 -11.427 3.063 1.00 92.56 192 ASP A O 1
ATOM 1480 N N . THR A 1 193 ? 8.142 -12.063 3.645 1.00 92.75 193 THR A N 1
ATOM 1481 C CA . THR A 1 193 ? 7.746 -12.547 2.311 1.00 92.75 193 THR A CA 1
ATOM 1482 C C . THR A 1 193 ? 7.826 -11.432 1.272 1.00 92.75 193 THR A C 1
ATOM 1484 O O . THR A 1 193 ? 8.357 -11.636 0.178 1.00 92.75 193 THR A O 1
ATOM 1487 N N . TYR A 1 194 ? 7.357 -10.228 1.608 1.00 91.25 194 TYR A N 1
ATOM 1488 C CA . TYR A 1 194 ? 7.488 -9.061 0.741 1.00 91.25 194 TYR A CA 1
ATOM 1489 C C . TYR A 1 194 ? 8.958 -8.739 0.445 1.00 91.25 194 TYR A C 1
ATOM 1491 O O . TYR A 1 194 ? 9.314 -8.558 -0.717 1.00 91.25 194 TYR A O 1
ATOM 1499 N N . CYS A 1 195 ? 9.829 -8.716 1.459 1.00 90.62 195 CYS A N 1
ATOM 1500 C CA . CYS A 1 195 ? 11.253 -8.435 1.259 1.00 90.62 195 CYS A CA 1
ATOM 1501 C C . CYS A 1 195 ? 11.913 -9.460 0.325 1.00 90.62 195 CYS A C 1
ATOM 1503 O O . CYS A 1 195 ? 12.630 -9.077 -0.601 1.00 90.62 195 CYS A O 1
ATOM 1505 N N . ILE A 1 196 ? 11.617 -10.750 0.516 1.00 89.12 196 ILE A N 1
ATOM 1506 C CA . ILE A 1 196 ? 12.149 -11.841 -0.311 1.00 89.12 196 ILE A CA 1
ATOM 1507 C C . ILE A 1 196 ? 11.661 -11.717 -1.758 1.00 89.12 196 ILE A C 1
ATOM 1509 O O . ILE A 1 196 ? 12.470 -11.710 -2.688 1.00 89.12 196 ILE A O 1
ATOM 1513 N N . THR A 1 197 ? 10.344 -11.602 -1.950 1.00 86.38 197 THR A N 1
ATOM 1514 C CA . THR A 1 197 ? 9.716 -11.553 -3.283 1.00 86.38 197 THR A CA 1
ATOM 1515 C C . THR A 1 197 ? 10.115 -10.306 -4.060 1.00 86.38 197 THR A C 1
ATOM 1517 O O . THR A 1 197 ? 10.322 -10.372 -5.268 1.00 86.38 197 THR A O 1
ATOM 1520 N N . ARG A 1 198 ? 10.300 -9.176 -3.372 1.00 85.50 198 ARG A N 1
ATOM 1521 C CA . ARG A 1 198 ? 10.747 -7.917 -3.976 1.00 85.50 198 ARG A CA 1
ATOM 1522 C C . ARG A 1 198 ? 12.257 -7.780 -4.053 1.00 85.50 198 ARG A C 1
ATOM 1524 O O . ARG A 1 198 ? 12.716 -6.735 -4.483 1.00 85.50 198 ARG A O 1
ATOM 1531 N N . ARG A 1 199 ? 13.038 -8.795 -3.662 1.00 85.31 199 ARG A N 1
ATOM 1532 C CA . ARG A 1 199 ? 14.514 -8.753 -3.683 1.00 85.31 199 ARG A CA 1
ATOM 1533 C C . ARG A 1 199 ? 15.099 -7.580 -2.887 1.00 85.31 199 ARG A C 1
ATOM 1535 O O . ARG A 1 199 ? 16.173 -7.066 -3.208 1.00 85.31 199 ARG A O 1
ATOM 1542 N N . VAL A 1 200 ? 14.409 -7.168 -1.827 1.00 81.94 200 VAL A N 1
ATOM 1543 C CA . VAL A 1 200 ? 14.909 -6.169 -0.881 1.00 81.94 200 VAL A CA 1
ATOM 1544 C C . VAL A 1 200 ? 16.167 -6.736 -0.224 1.00 81.94 200 VAL A C 1
ATOM 1546 O O . VAL A 1 200 ? 16.134 -7.820 0.345 1.00 81.94 200 VAL A O 1
ATOM 1549 N N . GLY A 1 201 ? 17.296 -6.039 -0.352 1.00 70.94 201 GLY A N 1
ATOM 1550 C CA . GLY A 1 201 ? 18.579 -6.507 0.190 1.00 70.94 201 GLY A CA 1
ATOM 1551 C C . GLY A 1 201 ? 19.439 -7.353 -0.752 1.00 70.94 201 GLY A C 1
ATOM 1552 O O . GLY A 1 201 ? 20.622 -7.532 -0.476 1.00 70.94 201 GLY A O 1
ATOM 1553 N N . ALA A 1 202 ? 18.919 -7.805 -1.900 1.00 70.06 202 ALA A N 1
ATOM 1554 C CA . ALA A 1 202 ? 19.656 -8.708 -2.796 1.00 70.06 202 ALA A CA 1
ATOM 1555 C C . ALA A 1 202 ? 20.961 -8.103 -3.353 1.00 70.06 202 ALA A C 1
ATOM 1557 O O . ALA A 1 202 ? 21.922 -8.825 -3.609 1.00 70.06 202 ALA A O 1
ATOM 1558 N N . SER A 1 203 ? 21.008 -6.780 -3.535 1.00 67.06 203 SER A N 1
ATOM 1559 C CA . SER A 1 203 ? 22.192 -6.052 -4.012 1.00 67.06 203 SER A CA 1
ATOM 1560 C C . SER A 1 203 ? 23.028 -5.417 -2.895 1.00 67.06 203 SER A C 1
ATOM 1562 O O . SER A 1 203 ? 24.171 -5.035 -3.139 1.00 67.06 203 SER A O 1
ATOM 1564 N N . ASN A 1 204 ? 22.474 -5.285 -1.687 1.00 76.31 204 ASN A N 1
ATOM 1565 C CA . ASN A 1 204 ? 23.136 -4.680 -0.537 1.00 76.31 204 ASN A CA 1
ATOM 1566 C C . ASN A 1 204 ? 22.532 -5.223 0.764 1.00 76.31 204 ASN A C 1
ATOM 1568 O O . ASN A 1 204 ? 21.380 -4.926 1.079 1.00 76.31 204 ASN A O 1
ATOM 1572 N N . THR A 1 205 ? 23.324 -5.950 1.552 1.00 79.19 205 THR A N 1
ATOM 1573 C CA . THR A 1 205 ? 22.899 -6.509 2.845 1.00 79.19 205 THR A CA 1
ATOM 1574 C C . THR A 1 205 ? 22.481 -5.441 3.850 1.00 79.19 205 THR A C 1
ATOM 1576 O O . THR A 1 205 ? 21.661 -5.716 4.718 1.00 79.19 205 THR A O 1
ATOM 1579 N N . ASP A 1 206 ? 22.960 -4.200 3.710 1.00 80.00 206 ASP A N 1
ATOM 1580 C CA . ASP A 1 206 ? 22.503 -3.084 4.546 1.00 80.00 206 ASP A CA 1
ATOM 1581 C C . ASP A 1 206 ? 21.024 -2.745 4.309 1.00 80.00 206 ASP A C 1
ATOM 1583 O O . ASP A 1 206 ? 20.443 -1.960 5.062 1.00 80.00 206 ASP A O 1
ATOM 1587 N N . HIS A 1 207 ? 20.413 -3.268 3.242 1.00 80.38 207 HIS A N 1
ATOM 1588 C CA . HIS A 1 207 ? 18.995 -3.108 2.934 1.00 80.38 207 HIS A CA 1
ATOM 1589 C C . HIS A 1 207 ? 18.142 -4.300 3.383 1.00 80.38 207 HIS A C 1
ATOM 1591 O O . HIS A 1 207 ? 16.929 -4.266 3.195 1.00 80.38 207 HIS A O 1
ATOM 1597 N N . ASP A 1 208 ? 18.738 -5.337 3.971 1.00 81.25 208 ASP A N 1
ATOM 1598 C CA . ASP A 1 208 ? 17.995 -6.522 4.392 1.00 81.25 208 ASP A CA 1
ATOM 1599 C C . ASP A 1 208 ? 16.905 -6.177 5.425 1.00 81.25 208 ASP A C 1
ATOM 1601 O O . ASP A 1 208 ? 17.103 -5.367 6.338 1.00 81.25 208 ASP A O 1
ATOM 1605 N N . GLY A 1 209 ? 15.709 -6.734 5.223 1.00 84.25 209 GLY A N 1
ATOM 1606 C CA . GLY A 1 209 ? 14.509 -6.449 6.018 1.00 84.25 209 GLY A CA 1
ATOM 1607 C C . GLY A 1 209 ? 13.961 -5.015 5.922 1.00 84.25 209 GLY A C 1
ATOM 1608 O O . GLY A 1 209 ? 12.973 -4.695 6.593 1.00 84.25 209 GLY A O 1
ATOM 1609 N N . LYS A 1 210 ? 14.562 -4.129 5.111 1.00 88.81 210 LYS A N 1
ATOM 1610 C CA . LYS A 1 210 ? 14.082 -2.755 4.903 1.00 88.81 210 LYS A CA 1
ATOM 1611 C C . LYS A 1 210 ? 12.957 -2.726 3.878 1.00 88.81 210 LYS A C 1
ATOM 1613 O O . LYS A 1 210 ? 13.134 -2.239 2.768 1.00 88.81 210 LYS A O 1
ATOM 1618 N N . TRP A 1 211 ? 11.786 -3.227 4.259 1.00 87.69 211 TRP A N 1
ATOM 1619 C CA . TRP A 1 211 ? 10.596 -3.359 3.404 1.00 87.69 211 TRP A CA 1
ATOM 1620 C C . TRP A 1 211 ? 10.170 -2.071 2.668 1.00 87.69 211 TRP A C 1
ATOM 1622 O O . TRP A 1 211 ? 9.426 -2.141 1.697 1.00 87.69 211 TRP A O 1
ATOM 1632 N N . TRP A 1 212 ? 10.629 -0.895 3.108 1.00 87.06 212 TRP A N 1
ATOM 1633 C CA . TRP A 1 212 ? 10.410 0.394 2.438 1.00 87.06 212 TRP A CA 1
ATOM 1634 C C . TRP A 1 212 ? 11.331 0.637 1.231 1.00 87.06 212 TRP A C 1
ATOM 1636 O O . TRP A 1 212 ? 11.208 1.671 0.571 1.00 87.06 212 TRP A O 1
ATOM 1646 N N . HIS A 1 213 ? 12.264 -0.277 0.958 1.00 82.81 213 HIS A N 1
ATOM 1647 C CA . HIS A 1 213 ? 13.007 -0.344 -0.292 1.00 82.81 213 HIS A CA 1
ATOM 1648 C C . HIS A 1 213 ? 12.154 -1.050 -1.351 1.00 82.81 213 HIS A C 1
ATOM 1650 O O . HIS A 1 213 ? 11.514 -2.070 -1.091 1.00 82.81 213 HIS A O 1
ATOM 1656 N N . HIS A 1 214 ? 12.170 -0.518 -2.567 1.00 75.12 214 HIS A N 1
ATOM 1657 C CA . HIS A 1 214 ? 11.392 -1.023 -3.696 1.00 75.12 214 HIS A CA 1
ATOM 1658 C C . HIS A 1 214 ? 12.324 -1.779 -4.632 1.00 75.12 214 HIS A C 1
ATOM 1660 O O . HIS A 1 214 ? 12.813 -1.264 -5.638 1.00 75.12 214 HIS A O 1
ATOM 1666 N N . GLY A 1 215 ? 12.643 -3.001 -4.205 1.00 77.31 215 GLY A N 1
ATOM 1667 C CA . GLY A 1 215 ? 13.699 -3.827 -4.774 1.00 77.31 215 GLY A CA 1
ATOM 1668 C C . GLY A 1 215 ? 15.085 -3.240 -4.531 1.00 77.31 215 GLY A C 1
ATOM 1669 O O . GLY A 1 215 ? 15.462 -3.046 -3.372 1.00 77.31 215 GLY A O 1
ATOM 1670 N N . PRO A 1 216 ? 15.877 -2.961 -5.577 1.00 76.56 216 PRO A N 1
ATOM 1671 C CA . PRO A 1 216 ? 17.210 -2.398 -5.398 1.00 76.56 216 PRO A CA 1
ATOM 1672 C C . PRO A 1 216 ? 17.184 -0.905 -5.028 1.00 76.56 216 PRO A C 1
ATOM 1674 O O . PRO A 1 216 ? 18.225 -0.351 -4.673 1.00 76.56 216 PRO A O 1
ATOM 1677 N N . HIS A 1 217 ? 16.024 -0.247 -5.099 1.00 83.38 217 HIS A N 1
ATOM 1678 C CA . HIS A 1 217 ? 15.893 1.194 -4.899 1.00 83.38 217 HIS A CA 1
ATOM 1679 C C . HIS A 1 217 ? 15.509 1.539 -3.460 1.00 83.38 217 HIS A C 1
ATOM 1681 O O . HIS A 1 217 ? 14.650 0.905 -2.853 1.00 83.38 217 HIS A O 1
ATOM 1687 N N . SER A 1 218 ? 16.128 2.582 -2.908 1.00 81.06 218 SER A N 1
ATOM 1688 C CA . SER A 1 218 ? 15.850 3.074 -1.550 1.00 81.06 218 SER A CA 1
ATOM 1689 C C . SER A 1 218 ? 14.601 3.953 -1.441 1.00 81.06 218 SER A C 1
ATOM 1691 O O . SER A 1 218 ? 14.344 4.514 -0.376 1.00 81.06 218 SER A O 1
ATOM 1693 N N . GLU A 1 219 ? 13.887 4.148 -2.546 1.00 82.00 219 GLU A N 1
ATOM 1694 C CA . GLU A 1 219 ? 12.854 5.168 -2.716 1.00 82.00 219 GLU A CA 1
ATOM 1695 C C . GLU A 1 219 ? 11.682 4.597 -3.515 1.00 82.00 219 GLU A C 1
ATOM 1697 O O . GLU A 1 219 ? 11.853 3.658 -4.294 1.00 82.00 219 GLU A O 1
ATOM 1702 N N . GLU A 1 220 ? 10.497 5.170 -3.316 1.00 87.62 220 GLU A N 1
ATOM 1703 C CA . GLU A 1 220 ? 9.292 4.879 -4.096 1.00 87.62 220 GLU A CA 1
ATOM 1704 C C . GLU A 1 220 ? 9.003 6.014 -5.080 1.00 87.62 220 GLU A C 1
ATOM 1706 O O . GLU A 1 220 ? 9.253 7.187 -4.789 1.00 87.62 220 GLU A O 1
ATOM 1711 N N . THR A 1 221 ? 8.416 5.687 -6.227 1.00 89.94 221 THR A N 1
ATOM 1712 C CA . THR A 1 221 ? 7.807 6.675 -7.128 1.00 89.94 221 THR A CA 1
ATOM 1713 C C . THR A 1 221 ? 6.293 6.704 -6.948 1.00 89.94 221 THR A C 1
ATOM 1715 O O . THR A 1 221 ? 5.688 5.753 -6.450 1.00 89.94 221 THR A O 1
ATOM 1718 N N . ALA A 1 222 ? 5.641 7.766 -7.425 1.00 90.50 222 ALA A N 1
ATOM 1719 C CA . ALA A 1 222 ? 4.180 7.844 -7.409 1.00 90.50 222 ALA A CA 1
ATOM 1720 C C . ALA A 1 222 ? 3.512 6.679 -8.165 1.00 90.50 222 ALA A C 1
ATOM 1722 O O . ALA A 1 222 ? 2.457 6.198 -7.758 1.00 90.50 222 ALA A O 1
ATOM 1723 N N . SER A 1 223 ? 4.120 6.197 -9.251 1.00 90.38 223 SER A N 1
ATOM 1724 C CA . SER A 1 223 ? 3.591 5.065 -10.020 1.00 90.38 223 SER A CA 1
ATOM 1725 C C . SER A 1 223 ? 3.754 3.739 -9.279 1.00 90.38 223 SER A C 1
ATOM 1727 O O . SER A 1 223 ? 2.792 2.974 -9.212 1.00 90.38 223 SER A O 1
ATOM 1729 N N . SER A 1 224 ? 4.914 3.500 -8.656 1.00 91.31 224 SER A N 1
ATOM 1730 C CA . SER A 1 224 ? 5.120 2.339 -7.780 1.00 91.31 224 SER A CA 1
ATOM 1731 C C . SER A 1 224 ? 4.117 2.321 -6.620 1.00 91.31 224 SER A C 1
ATOM 1733 O O . SER A 1 224 ? 3.445 1.310 -6.396 1.00 91.31 224 SER A O 1
ATOM 1735 N N . PHE A 1 225 ? 3.912 3.467 -5.962 1.00 93.44 225 PHE A N 1
ATOM 1736 C CA . PHE A 1 225 ? 2.956 3.593 -4.860 1.00 93.44 225 PHE A CA 1
ATOM 1737 C C . PHE A 1 225 ? 1.518 3.274 -5.281 1.00 93.44 225 PHE A C 1
ATOM 1739 O O . PHE A 1 225 ? 0.836 2.487 -4.622 1.00 93.44 225 PHE A O 1
ATOM 1746 N N . ARG A 1 226 ? 1.066 3.807 -6.424 1.00 93.31 226 ARG A N 1
ATOM 1747 C CA . ARG A 1 226 ? -0.265 3.502 -6.974 1.00 93.31 226 ARG A CA 1
ATOM 1748 C C . ARG A 1 226 ? -0.433 2.017 -7.280 1.00 93.31 226 ARG A C 1
ATOM 1750 O O . ARG A 1 226 ? -1.452 1.431 -6.915 1.00 93.31 226 ARG A O 1
ATOM 1757 N N . ARG A 1 227 ? 0.569 1.370 -7.885 1.00 92.56 227 ARG A N 1
ATOM 1758 C CA . ARG A 1 227 ? 0.525 -0.083 -8.128 1.00 92.56 227 ARG A CA 1
ATOM 1759 C C . ARG A 1 227 ? 0.456 -0.871 -6.821 1.00 92.56 227 ARG A C 1
ATOM 1761 O O . ARG A 1 227 ? -0.319 -1.821 -6.730 1.00 92.56 227 ARG A O 1
ATOM 1768 N N . ARG A 1 228 ? 1.209 -0.472 -5.791 1.00 94.12 228 ARG A N 1
ATOM 1769 C CA . ARG A 1 228 ? 1.146 -1.090 -4.457 1.00 94.12 228 ARG A CA 1
ATOM 1770 C C . ARG A 1 228 ? -0.237 -0.940 -3.817 1.00 94.12 228 ARG A C 1
ATOM 1772 O O . ARG A 1 228 ? -0.758 -1.924 -3.298 1.00 94.12 228 ARG A O 1
ATOM 1779 N N . ALA A 1 229 ? -0.863 0.230 -3.929 1.00 95.69 229 ALA A N 1
ATOM 1780 C CA . ALA A 1 229 ? -2.239 0.465 -3.491 1.00 95.69 229 ALA A CA 1
ATOM 1781 C C . ALA A 1 229 ? -3.262 -0.414 -4.247 1.00 95.69 229 ALA A C 1
ATOM 1783 O O . ALA A 1 229 ? -4.156 -0.992 -3.631 1.00 95.69 229 ALA A O 1
ATOM 1784 N N . GLY A 1 230 ? -3.102 -0.596 -5.563 1.00 94.75 230 GLY A N 1
ATOM 1785 C CA . GLY A 1 230 ? -3.917 -1.539 -6.341 1.00 94.75 230 GLY A CA 1
ATOM 1786 C C . GLY A 1 230 ? -3.739 -2.996 -5.891 1.00 94.75 230 GLY A C 1
ATOM 1787 O O . GLY A 1 230 ? -4.721 -3.710 -5.681 1.00 94.75 230 GLY A O 1
ATOM 1788 N N . ARG A 1 231 ? -2.488 -3.423 -5.658 1.00 94.62 231 ARG A N 1
ATOM 1789 C CA . ARG A 1 231 ? -2.163 -4.755 -5.114 1.00 94.62 231 ARG A CA 1
ATOM 1790 C C . ARG A 1 231 ? -2.769 -4.968 -3.724 1.00 94.62 231 ARG A C 1
ATOM 1792 O O . ARG A 1 231 ? -3.264 -6.059 -3.464 1.00 94.62 231 ARG A O 1
ATOM 1799 N N . LEU A 1 232 ? -2.782 -3.945 -2.863 1.00 96.56 232 LEU A N 1
ATOM 1800 C CA . LEU A 1 232 ? -3.436 -3.995 -1.550 1.00 96.56 232 LEU A CA 1
ATOM 1801 C C . LEU A 1 232 ? -4.925 -4.338 -1.680 1.00 96.56 232 LEU A C 1
ATOM 1803 O O . LEU A 1 232 ? -5.387 -5.252 -1.005 1.00 96.56 232 LEU A O 1
ATOM 1807 N N . LYS A 1 233 ? -5.665 -3.649 -2.560 1.00 97.00 233 LYS A N 1
ATOM 1808 C CA . LYS A 1 233 ? -7.103 -3.911 -2.750 1.00 97.00 233 LYS A CA 1
ATOM 1809 C C . LYS A 1 233 ? -7.371 -5.331 -3.235 1.00 97.00 233 LYS A C 1
ATOM 1811 O O . LYS A 1 233 ? -8.201 -6.026 -2.660 1.00 97.00 233 LYS A O 1
ATOM 1816 N N . LYS A 1 234 ? -6.627 -5.784 -4.247 1.00 95.69 234 LYS A N 1
ATOM 1817 C CA . LYS A 1 234 ? -6.729 -7.160 -4.755 1.00 95.69 234 LYS A CA 1
ATOM 1818 C C . LYS A 1 234 ? -6.414 -8.191 -3.677 1.00 95.69 234 LYS A C 1
ATOM 1820 O O . LYS A 1 234 ? -7.138 -9.169 -3.530 1.00 95.69 234 LYS A O 1
ATOM 1825 N N . TRP A 1 235 ? -5.348 -7.968 -2.912 1.00 95.88 235 TRP A N 1
ATOM 1826 C CA . TRP A 1 235 ? -4.971 -8.846 -1.809 1.00 95.88 235 TRP A CA 1
ATOM 1827 C C . TRP A 1 235 ? -6.075 -8.918 -0.746 1.00 95.88 235 TRP A C 1
ATOM 1829 O O . TRP A 1 235 ? -6.456 -10.021 -0.368 1.00 95.88 235 TRP A O 1
ATOM 1839 N N . LEU A 1 236 ? -6.651 -7.775 -0.345 1.00 97.00 236 LEU A N 1
ATOM 1840 C CA . LEU A 1 236 ? -7.777 -7.721 0.594 1.00 97.00 236 LEU A CA 1
ATOM 1841 C C . LEU A 1 236 ? -8.990 -8.499 0.076 1.00 97.00 236 LEU A C 1
ATOM 1843 O O . LEU A 1 236 ? -9.495 -9.360 0.787 1.00 97.00 236 LEU A O 1
ATOM 1847 N N . GLY A 1 237 ? -9.427 -8.251 -1.161 1.00 95.88 237 GLY A N 1
ATOM 1848 C CA . GLY A 1 237 ? -10.579 -8.948 -1.741 1.00 95.88 237 GLY A CA 1
ATOM 1849 C C . GLY A 1 237 ? -10.371 -10.459 -1.875 1.00 95.88 237 GLY A C 1
ATOM 1850 O O . GLY A 1 237 ? -11.293 -11.244 -1.666 1.00 95.88 237 GLY A O 1
ATOM 1851 N N . ARG A 1 238 ? -9.136 -10.900 -2.150 1.00 95.62 238 ARG A N 1
ATOM 1852 C CA . ARG A 1 238 ? -8.783 -12.328 -2.227 1.00 95.62 238 ARG A CA 1
ATOM 1853 C C . ARG A 1 238 ? -8.791 -13.040 -0.876 1.00 95.62 238 ARG A C 1
ATOM 1855 O O . ARG A 1 238 ? -8.867 -14.268 -0.870 1.00 95.62 238 ARG A O 1
ATOM 1862 N N . LEU A 1 239 ? -8.768 -12.326 0.256 1.00 95.12 239 LEU A N 1
ATOM 1863 C CA . LEU A 1 239 ? -8.859 -12.962 1.577 1.00 95.12 239 LEU A CA 1
ATOM 1864 C C . LEU A 1 239 ? -10.132 -13.803 1.712 1.00 95.12 239 LEU A C 1
ATOM 1866 O O . LEU A 1 239 ? -10.106 -14.853 2.349 1.00 95.12 239 LEU A O 1
ATOM 1870 N N . GLN A 1 240 ? -11.230 -13.405 1.073 1.00 92.44 240 GLN A N 1
ATOM 1871 C CA . GLN A 1 240 ? -12.457 -14.192 1.110 1.00 92.44 240 GLN A CA 1
ATOM 1872 C C . GLN A 1 240 ? -12.310 -15.571 0.464 1.00 92.44 240 GLN A C 1
ATOM 1874 O O . GLN A 1 240 ? -12.877 -16.531 0.976 1.00 92.44 240 GLN A O 1
ATOM 1879 N N . ILE A 1 241 ? -11.532 -15.692 -0.617 1.00 91.81 241 ILE A N 1
ATOM 1880 C CA . ILE A 1 241 ? -11.266 -16.984 -1.268 1.00 91.81 241 ILE A CA 1
ATOM 1881 C C . ILE A 1 241 ? -10.533 -17.902 -0.288 1.00 91.81 241 ILE A C 1
ATOM 1883 O O . ILE A 1 241 ? -10.904 -19.060 -0.119 1.00 91.81 241 ILE A O 1
ATOM 1887 N N . THR A 1 242 ? -9.521 -17.362 0.394 1.00 90.00 242 THR A N 1
ATOM 1888 C CA . THR A 1 242 ? -8.706 -18.104 1.362 1.00 90.00 242 THR A CA 1
ATOM 1889 C C . THR A 1 242 ? -9.528 -18.614 2.545 1.00 90.00 242 THR A C 1
ATOM 1891 O O . THR A 1 242 ? -9.258 -19.697 3.058 1.00 90.00 242 THR A O 1
ATOM 1894 N N . TRP A 1 243 ? -10.523 -17.845 2.991 1.00 89.31 243 TRP A N 1
ATOM 1895 C CA . TRP A 1 243 ? -11.308 -18.176 4.182 1.00 89.31 243 TRP A CA 1
ATOM 1896 C C . TRP A 1 243 ? -12.652 -18.856 3.889 1.00 89.31 243 TRP A C 1
ATOM 1898 O O . TRP A 1 243 ? -13.192 -19.523 4.766 1.00 89.31 243 TRP A O 1
ATOM 1908 N N . GLY A 1 244 ? -13.197 -18.712 2.680 1.00 89.38 244 GLY A N 1
ATOM 1909 C CA . GLY A 1 244 ? -14.445 -19.352 2.251 1.00 89.38 244 GLY A CA 1
ATOM 1910 C C . GLY A 1 244 ? -15.732 -18.760 2.841 1.00 89.38 244 GLY A C 1
ATOM 1911 O O . GLY A 1 244 ? -16.794 -19.358 2.687 1.00 89.38 244 GLY A O 1
ATOM 1912 N N . TRP A 1 245 ? -15.670 -17.605 3.510 1.00 89.69 245 TRP A N 1
ATOM 1913 C CA . TRP A 1 245 ? -16.825 -16.925 4.116 1.00 89.69 245 TRP A CA 1
ATOM 1914 C C . TRP A 1 245 ? -16.658 -15.392 4.111 1.00 89.69 245 TRP A C 1
ATOM 1916 O O . TRP A 1 245 ? -15.538 -14.910 3.921 1.00 89.69 245 TRP A O 1
ATOM 1926 N N . PRO A 1 246 ? -17.735 -14.601 4.290 1.00 90.56 246 PRO A N 1
ATOM 1927 C CA . PRO A 1 246 ? -17.623 -13.149 4.432 1.00 90.56 246 PRO A CA 1
ATOM 1928 C C . PRO A 1 246 ? -16.701 -12.767 5.595 1.00 90.56 246 PRO A C 1
ATOM 1930 O O . PRO A 1 246 ? -16.824 -13.295 6.700 1.00 90.56 246 PRO A O 1
ATOM 1933 N N . LEU A 1 247 ? -15.772 -11.845 5.343 1.00 96.12 247 LEU A N 1
ATOM 1934 C CA . LEU A 1 247 ? -14.801 -11.379 6.330 1.00 96.12 247 LEU A CA 1
ATOM 1935 C C . LEU A 1 247 ? -15.029 -9.909 6.658 1.00 96.12 247 LEU A C 1
ATOM 1937 O O . LEU A 1 247 ? -15.299 -9.101 5.777 1.00 96.12 247 LEU A O 1
ATOM 1941 N N . ASN A 1 248 ? -14.792 -9.584 7.925 1.00 97.50 248 ASN A N 1
ATOM 1942 C CA . ASN A 1 248 ? -14.714 -8.222 8.439 1.00 97.50 248 ASN A CA 1
ATOM 1943 C C . ASN A 1 248 ? -13.267 -7.954 8.845 1.00 97.50 248 ASN A C 1
ATOM 1945 O O . ASN A 1 248 ? -12.735 -8.650 9.710 1.00 97.50 248 ASN A O 1
ATOM 1949 N N . VAL A 1 249 ? -12.625 -6.959 8.255 1.00 98.00 249 VAL A N 1
ATOM 1950 C CA . VAL A 1 249 ? -11.210 -6.652 8.464 1.00 98.00 249 VAL A CA 1
ATOM 1951 C C . VAL A 1 249 ? -11.078 -5.243 9.019 1.00 98.00 249 VAL A C 1
ATOM 1953 O O . VAL A 1 249 ? -11.626 -4.297 8.460 1.00 98.00 249 VAL A O 1
ATOM 1956 N N . LEU A 1 250 ? -10.317 -5.086 10.099 1.00 98.56 250 LEU A N 1
ATOM 1957 C CA . LEU A 1 250 ? -9.825 -3.775 10.514 1.00 98.56 250 LEU A CA 1
ATOM 1958 C C . LEU A 1 250 ? -8.518 -3.498 9.775 1.00 98.56 250 LEU A C 1
ATOM 1960 O O . LEU A 1 250 ? -7.564 -4.249 9.946 1.00 98.56 250 LEU A O 1
ATOM 1964 N N . MET A 1 251 ? -8.430 -2.428 8.993 1.00 98.62 251 MET A N 1
ATOM 1965 C CA . MET A 1 251 ? -7.174 -2.012 8.373 1.00 98.62 251 MET A CA 1
ATOM 1966 C C . MET A 1 251 ? -6.681 -0.698 8.976 1.00 98.62 251 MET A C 1
ATOM 1968 O O . MET A 1 251 ? -7.316 0.334 8.792 1.00 98.62 251 MET A O 1
ATOM 1972 N N . ILE A 1 252 ? -5.524 -0.710 9.641 1.00 98.56 252 ILE A N 1
ATOM 1973 C CA . ILE A 1 252 ? -4.900 0.498 10.206 1.00 98.56 252 ILE A CA 1
ATOM 1974 C C . ILE A 1 252 ? -3.696 0.898 9.353 1.00 98.56 252 ILE A C 1
ATOM 1976 O O . ILE A 1 252 ? -2.686 0.192 9.276 1.00 98.56 252 ILE A O 1
ATOM 1980 N N . THR A 1 253 ? -3.815 2.051 8.700 1.00 97.94 253 THR A N 1
ATOM 1981 C CA . THR A 1 253 ? -2.914 2.509 7.636 1.00 97.94 253 THR A CA 1
ATOM 1982 C C . THR A 1 253 ? -2.658 4.024 7.724 1.00 97.94 253 THR A C 1
ATOM 1984 O O . THR A 1 253 ? -2.776 4.631 8.789 1.00 97.94 253 THR A O 1
ATOM 1987 N N . HIS A 1 254 ? -2.248 4.649 6.622 1.00 96.38 254 HIS A N 1
ATOM 1988 C CA . HIS A 1 254 ? -1.883 6.059 6.530 1.00 96.38 254 HIS A CA 1
ATOM 1989 C C . HIS A 1 254 ? -2.759 6.811 5.539 1.00 96.38 254 HIS A C 1
ATOM 1991 O O . HIS A 1 254 ? -3.474 6.216 4.734 1.00 96.38 254 HIS A O 1
ATOM 1997 N N . GLY A 1 255 ? -2.667 8.141 5.586 1.00 95.12 255 GLY A N 1
ATOM 1998 C CA . GLY A 1 255 ? -3.480 9.012 4.744 1.00 95.12 255 GLY A CA 1
ATOM 1999 C C . GLY A 1 255 ? -3.227 8.792 3.253 1.00 95.12 255 GLY A C 1
ATOM 2000 O O . GLY A 1 255 ? -4.192 8.731 2.497 1.00 95.12 255 GLY A O 1
ATOM 2001 N N . GLY A 1 256 ? -1.969 8.593 2.835 1.00 95.06 256 GLY A N 1
ATOM 2002 C CA . GLY A 1 256 ? -1.652 8.371 1.421 1.00 95.06 256 GLY A CA 1
ATOM 2003 C C . GLY A 1 256 ? -2.269 7.089 0.859 1.00 95.06 256 GLY A C 1
ATOM 2004 O O . GLY A 1 256 ? -2.763 7.092 -0.269 1.00 95.06 256 GLY A O 1
ATOM 2005 N N . ILE A 1 257 ? -2.321 6.008 1.648 1.00 96.69 257 ILE A N 1
ATOM 2006 C CA . ILE A 1 257 ? -2.987 4.756 1.247 1.00 96.69 257 ILE A CA 1
ATOM 2007 C C . ILE A 1 257 ? -4.501 4.932 1.198 1.00 96.69 257 ILE A C 1
ATOM 2009 O O . ILE A 1 257 ? -5.121 4.490 0.237 1.00 96.69 257 ILE A O 1
ATOM 2013 N N . MET A 1 258 ? -5.099 5.596 2.191 1.00 97.81 258 MET A N 1
ATOM 2014 C CA . MET A 1 258 ? -6.540 5.875 2.182 1.00 97.81 258 MET A CA 1
ATOM 2015 C C . MET A 1 258 ? -6.941 6.676 0.942 1.00 97.81 258 MET A C 1
ATOM 2017 O O . MET A 1 258 ? -7.893 6.315 0.258 1.00 97.81 258 MET A O 1
ATOM 2021 N N . GLN A 1 259 ? -6.172 7.712 0.611 1.00 96.44 259 GLN A N 1
ATOM 2022 C CA . GLN A 1 259 ? -6.399 8.524 -0.579 1.00 96.44 259 GLN A CA 1
ATOM 2023 C C . GLN A 1 259 ? -6.208 7.713 -1.867 1.00 96.44 259 GLN A C 1
ATOM 2025 O O . GLN A 1 259 ? -7.066 7.721 -2.741 1.00 96.44 259 GLN A O 1
ATOM 2030 N N . THR A 1 260 ? -5.095 6.989 -1.986 1.00 95.75 260 THR A N 1
ATOM 2031 C CA . THR A 1 260 ? -4.708 6.347 -3.252 1.00 95.75 260 THR A CA 1
ATOM 2032 C C . THR A 1 260 ? -5.494 5.070 -3.537 1.00 95.75 260 THR A C 1
ATOM 2034 O O . THR A 1 260 ? -5.869 4.822 -4.678 1.00 95.75 260 THR A O 1
ATOM 2037 N N . ALA A 1 261 ? -5.735 4.234 -2.525 1.00 96.75 261 ALA A N 1
ATOM 2038 C CA . ALA A 1 261 ? -6.465 2.982 -2.706 1.00 96.75 261 ALA A CA 1
ATOM 2039 C C . ALA A 1 261 ? -7.986 3.196 -2.661 1.00 96.75 261 ALA A C 1
ATOM 2041 O O . ALA A 1 261 ? -8.704 2.590 -3.457 1.00 96.75 261 ALA A O 1
ATOM 2042 N N . PHE A 1 262 ? -8.466 4.054 -1.755 1.00 97.38 262 PHE A N 1
ATOM 2043 C CA . PHE A 1 262 ? -9.885 4.160 -1.399 1.00 97.38 262 PHE A CA 1
ATOM 2044 C C . PHE A 1 262 ? -10.504 5.528 -1.709 1.00 97.38 262 PHE A C 1
ATOM 2046 O O . PHE A 1 262 ? -11.556 5.845 -1.166 1.00 97.38 262 PHE A O 1
ATOM 2053 N N . ASN A 1 263 ? -9.856 6.347 -2.545 1.00 96.56 263 ASN A N 1
ATOM 2054 C CA . ASN A 1 263 ? -10.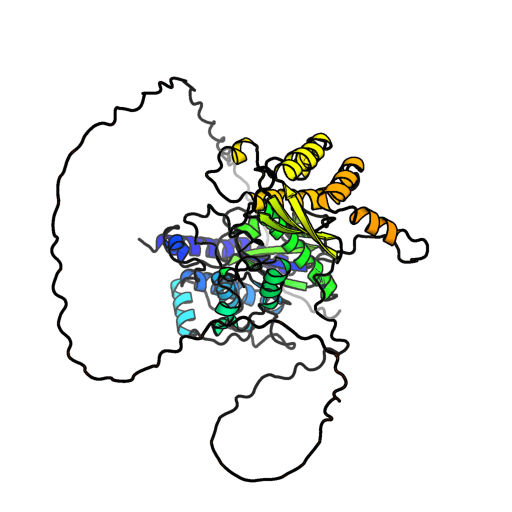333 7.679 -2.934 1.00 96.56 263 ASN A CA 1
ATOM 2055 C C . ASN A 1 263 ? -10.732 8.576 -1.741 1.00 96.56 263 ASN A C 1
ATOM 2057 O O . ASN A 1 263 ? -11.611 9.427 -1.844 1.00 96.56 263 ASN A O 1
ATOM 2061 N N . TYR A 1 264 ? -10.108 8.380 -0.574 1.00 95.50 264 TYR A N 1
ATOM 2062 C CA . TYR A 1 264 ? -10.414 9.193 0.600 1.00 95.50 264 TYR A CA 1
ATOM 2063 C C . TYR A 1 264 ? -9.960 10.640 0.369 1.00 95.50 264 TYR A C 1
ATOM 2065 O O . TYR A 1 264 ? -8.920 10.879 -0.252 1.00 95.50 264 TYR A O 1
ATOM 2073 N N . GLN A 1 265 ? -10.692 11.608 0.929 1.00 94.31 265 GLN A N 1
ATOM 2074 C CA . GLN A 1 265 ? -10.299 13.017 0.875 1.00 94.31 265 GLN A CA 1
ATOM 2075 C C . GLN A 1 265 ? -8.844 13.242 1.340 1.00 94.31 265 GLN A C 1
ATOM 2077 O O . GLN A 1 265 ? -8.366 12.573 2.263 1.00 94.31 265 GLN A O 1
ATOM 2082 N N . PRO A 1 266 ? -8.111 14.198 0.751 1.00 92.50 266 PRO A N 1
ATOM 2083 C CA . PRO A 1 266 ? -6.775 14.532 1.222 1.00 92.50 266 PRO A CA 1
ATOM 2084 C C . PRO A 1 266 ? -6.772 14.878 2.718 1.00 92.50 266 PRO A C 1
ATOM 2086 O O . PRO A 1 266 ? -7.667 15.554 3.218 1.00 92.50 266 PRO A O 1
ATOM 2089 N N . HIS A 1 267 ? -5.731 14.444 3.430 1.00 89.81 267 HIS A N 1
ATOM 2090 C CA . HIS A 1 267 ? -5.523 14.730 4.858 1.00 89.81 267 HIS A CA 1
ATOM 2091 C C . HIS A 1 267 ? -6.666 14.280 5.804 1.00 89.81 267 HIS A C 1
ATOM 2093 O O . HIS A 1 267 ? -7.143 15.099 6.595 1.00 89.81 267 HIS A O 1
ATOM 2099 N N . PRO A 1 268 ? -7.059 12.985 5.811 1.00 94.25 268 PRO A N 1
ATOM 2100 C CA . PRO A 1 268 ? -8.042 12.471 6.772 1.00 94.25 268 PRO A CA 1
ATOM 2101 C C . PRO A 1 268 ? -7.654 12.836 8.210 1.00 94.25 268 PRO A C 1
ATOM 2103 O O . PRO A 1 268 ? -6.460 12.759 8.511 1.00 94.25 268 PRO A O 1
ATOM 2106 N N . PRO A 1 269 ? -8.582 13.157 9.130 1.00 96.62 269 PRO A N 1
ATOM 2107 C CA . PRO A 1 269 ? -8.247 13.273 10.549 1.00 96.62 269 PRO A CA 1
ATOM 2108 C C . PRO A 1 269 ? -7.532 12.016 11.071 1.00 96.62 269 PRO A C 1
ATOM 2110 O O . PRO A 1 269 ? -7.682 10.916 10.536 1.00 96.62 269 PRO A O 1
ATOM 2113 N N . ASN A 1 270 ? -6.696 12.166 12.098 1.00 97.69 270 ASN A N 1
ATOM 2114 C CA . ASN A 1 270 ? -6.086 11.008 12.754 1.00 97.69 270 ASN A CA 1
ATOM 2115 C C . ASN A 1 270 ? -7.173 10.106 13.355 1.00 97.69 270 ASN A C 1
ATOM 2117 O O . ASN A 1 270 ? -8.172 10.607 13.856 1.00 97.69 270 ASN A O 1
ATOM 2121 N N . CYS A 1 271 ? -6.993 8.787 13.258 1.00 98.38 271 CYS A N 1
ATOM 2122 C CA . CYS A 1 271 ? -7.989 7.782 13.649 1.00 98.38 271 CYS A CA 1
ATOM 2123 C C . CYS A 1 271 ? -9.365 7.882 12.961 1.00 98.38 271 CYS A C 1
ATOM 2125 O O . CYS A 1 271 ? -10.250 7.096 13.297 1.00 98.38 271 CYS A O 1
ATOM 2127 N N . ALA A 1 272 ? -9.554 8.766 11.971 1.00 98.25 272 ALA A N 1
ATOM 2128 C CA . ALA A 1 272 ? -10.741 8.720 11.125 1.00 98.25 272 ALA A CA 1
ATOM 2129 C C . ALA A 1 272 ? -10.779 7.396 10.360 1.00 98.25 272 ALA A C 1
ATOM 2131 O O . ALA A 1 272 ? -9.734 6.874 9.943 1.00 98.25 272 ALA A O 1
ATOM 2132 N N . PHE A 1 273 ? -11.984 6.868 10.172 1.00 98.69 273 PHE A N 1
ATOM 2133 C CA . PHE A 1 273 ? -12.198 5.602 9.493 1.00 98.69 273 PHE A CA 1
ATOM 2134 C C . PHE A 1 273 ? -13.382 5.641 8.535 1.00 98.69 273 PHE A C 1
ATOM 2136 O O . PHE A 1 273 ? -14.289 6.452 8.690 1.00 98.69 273 PHE A O 1
ATOM 2143 N N . ARG A 1 274 ? -13.361 4.737 7.553 1.00 98.50 274 ARG A N 1
ATOM 2144 C CA . ARG A 1 274 ? -14.465 4.471 6.625 1.00 98.50 274 ARG A CA 1
ATOM 2145 C C . ARG A 1 274 ? -14.614 2.988 6.351 1.00 98.50 274 ARG A C 1
ATOM 2147 O O . ARG A 1 274 ? -13.648 2.235 6.476 1.00 98.50 274 ARG A O 1
ATOM 2154 N N . VAL A 1 275 ? -15.811 2.586 5.956 1.00 98.69 275 VAL A N 1
ATOM 2155 C CA . VAL A 1 275 ? -16.161 1.193 5.700 1.00 98.69 275 VAL A CA 1
ATOM 2156 C C . VAL A 1 275 ? -16.304 0.935 4.207 1.00 98.69 275 VAL A C 1
ATOM 2158 O O . VAL A 1 275 ? -17.085 1.592 3.522 1.00 98.69 275 VAL A O 1
ATOM 2161 N N . TYR A 1 276 ? -15.584 -0.068 3.711 1.00 98.62 276 TYR A N 1
ATOM 2162 C CA . TYR A 1 276 ? -15.618 -0.475 2.313 1.00 98.62 276 TYR A CA 1
ATOM 2163 C C . TYR A 1 276 ? -15.964 -1.950 2.176 1.00 98.62 276 TYR A C 1
ATOM 2165 O O . TYR A 1 276 ? -15.503 -2.760 2.971 1.00 98.62 276 TYR A O 1
ATOM 2173 N N . ASP A 1 277 ? -16.692 -2.311 1.129 1.00 98.50 277 ASP A N 1
ATOM 2174 C CA . ASP A 1 277 ? -16.674 -3.675 0.603 1.00 98.50 277 ASP A CA 1
ATOM 2175 C C . ASP A 1 277 ? -15.599 -3.749 -0.482 1.00 98.50 277 ASP A C 1
ATOM 2177 O O . ASP A 1 277 ? -15.566 -2.896 -1.364 1.00 98.50 277 ASP A O 1
ATOM 2181 N N . VAL A 1 278 ? -14.692 -4.723 -0.415 1.00 98.12 278 VAL A N 1
ATOM 2182 C CA . VAL A 1 278 ? -13.581 -4.882 -1.367 1.00 98.12 278 VAL A CA 1
ATOM 2183 C C . VAL A 1 278 ? -13.712 -6.217 -2.091 1.00 98.12 278 VAL A C 1
ATOM 2185 O O . VAL A 1 278 ? -13.648 -7.274 -1.464 1.00 98.12 278 VAL A O 1
ATOM 2188 N N . GLY A 1 279 ? -13.893 -6.161 -3.410 1.00 96.31 279 GLY A N 1
ATOM 2189 C CA . GLY A 1 279 ? -14.016 -7.329 -4.281 1.00 96.31 279 GLY A CA 1
ATOM 2190 C C . GLY A 1 279 ? -12.664 -7.924 -4.676 1.00 96.31 279 GLY A C 1
ATOM 2191 O O . GLY A 1 279 ? -11.616 -7.285 -4.560 1.00 96.31 279 GLY A O 1
ATOM 2192 N N . GLN A 1 280 ? -12.679 -9.157 -5.185 1.00 95.06 280 GLN A N 1
ATOM 2193 C CA . GLN A 1 280 ? -11.471 -9.922 -5.548 1.00 95.06 280 GLN A CA 1
ATOM 2194 C C . GLN A 1 280 ? -10.617 -9.274 -6.656 1.00 95.06 280 GLN A C 1
ATOM 2196 O O . GLN A 1 280 ? -9.407 -9.499 -6.728 1.00 95.06 280 GLN A O 1
ATOM 2201 N N . ASP A 1 281 ? -11.233 -8.460 -7.512 1.00 93.88 281 ASP A N 1
ATOM 2202 C CA . ASP A 1 281 ? -10.576 -7.680 -8.569 1.00 93.88 281 ASP A CA 1
ATOM 2203 C C . ASP A 1 281 ? -9.964 -6.358 -8.062 1.00 93.88 281 ASP A C 1
ATOM 2205 O O . ASP A 1 281 ? -9.276 -5.644 -8.800 1.00 93.88 281 ASP A O 1
ATOM 2209 N N . GLY A 1 282 ? -10.170 -6.046 -6.782 1.00 95.62 282 GLY A N 1
ATOM 2210 C CA . GLY A 1 282 ? -9.719 -4.824 -6.138 1.00 95.62 282 GLY A CA 1
ATOM 2211 C C . GLY A 1 282 ? -10.637 -3.619 -6.352 1.00 95.62 282 GLY A C 1
ATOM 2212 O O . GLY A 1 282 ? -10.240 -2.511 -5.983 1.00 95.62 282 GLY A O 1
ATOM 2213 N N . ARG A 1 283 ? -11.839 -3.784 -6.926 1.00 97.00 283 ARG A N 1
ATOM 2214 C CA . ARG A 1 283 ? -12.884 -2.754 -6.821 1.00 97.00 283 ARG A CA 1
ATOM 2215 C C . ARG A 1 283 ? -13.320 -2.623 -5.367 1.00 97.00 283 ARG A C 1
ATOM 2217 O O . ARG A 1 283 ? -13.393 -3.617 -4.643 1.00 97.00 283 ARG A O 1
ATOM 2224 N N . ALA A 1 284 ? -13.576 -1.393 -4.942 1.00 97.75 284 ALA A N 1
ATOM 2225 C CA . ALA A 1 284 ? -14.064 -1.106 -3.602 1.00 97.75 284 ALA A CA 1
ATOM 2226 C C . ALA A 1 284 ? -15.360 -0.296 -3.669 1.00 97.75 284 ALA A C 1
ATOM 2228 O O . ALA A 1 284 ? -15.523 0.534 -4.557 1.00 97.75 284 ALA A O 1
ATOM 2229 N N . TRP A 1 285 ? -16.260 -0.521 -2.720 1.00 98.19 285 TRP A N 1
ATOM 2230 C CA . TRP A 1 285 ? -17.505 0.225 -2.566 1.00 98.19 285 TRP A CA 1
ATOM 2231 C C . TRP A 1 285 ? -17.505 0.884 -1.201 1.00 98.19 285 TRP A C 1
ATOM 2233 O O . TRP A 1 285 ? -17.450 0.174 -0.198 1.00 98.19 285 TRP A O 1
ATOM 2243 N N . HIS A 1 286 ? -17.560 2.214 -1.140 1.00 98.31 286 HIS A N 1
ATOM 2244 C CA . HIS A 1 286 ? -17.792 2.900 0.132 1.00 98.31 286 HIS A CA 1
ATOM 2245 C C . HIS A 1 286 ? -19.219 2.587 0.580 1.00 98.31 286 HIS A C 1
ATOM 2247 O O . HIS A 1 286 ? -20.175 2.968 -0.085 1.00 98.31 286 HIS A O 1
ATOM 2253 N N . VAL A 1 287 ? -19.375 1.856 1.684 1.00 98.38 287 VAL A N 1
ATOM 2254 C CA . VAL A 1 287 ? -20.672 1.263 2.052 1.00 98.38 287 VAL A CA 1
ATOM 2255 C C . VAL A 1 287 ? -21.702 2.340 2.397 1.00 98.38 287 VAL A C 1
ATOM 2257 O O . VAL A 1 287 ? -22.861 2.215 2.026 1.00 98.38 287 VAL A O 1
ATOM 2260 N N . ALA A 1 288 ? -21.285 3.427 3.052 1.00 98.06 288 ALA A N 1
ATOM 2261 C CA . ALA A 1 288 ? -22.203 4.486 3.464 1.00 98.06 288 ALA A CA 1
ATOM 2262 C C . ALA A 1 288 ? -22.744 5.334 2.299 1.00 98.06 288 ALA A C 1
ATOM 2264 O O . ALA A 1 288 ? -23.886 5.781 2.361 1.00 98.06 288 ALA A O 1
ATOM 2265 N N . SER A 1 289 ? -21.931 5.591 1.268 1.00 97.88 289 SER A N 1
ATOM 2266 C CA . SER A 1 289 ? -22.304 6.451 0.129 1.00 97.88 289 SER A CA 1
ATOM 2267 C C . SER A 1 289 ? -22.647 5.683 -1.149 1.00 97.88 289 SER A C 1
ATOM 2269 O O . SER A 1 289 ? -23.104 6.287 -2.115 1.00 97.88 289 SER A O 1
ATOM 2271 N N . GLU A 1 290 ? -22.381 4.376 -1.170 1.00 97.69 290 GLU A N 1
ATOM 2272 C CA . GLU A 1 290 ? -22.416 3.503 -2.347 1.00 97.69 290 GLU A CA 1
ATOM 2273 C C . GLU A 1 290 ? -21.453 3.904 -3.484 1.00 97.69 290 GLU A C 1
ATOM 2275 O O . GLU A 1 290 ? -21.518 3.334 -4.577 1.00 97.69 290 GLU A O 1
ATOM 2280 N N . GLU A 1 291 ? -20.517 4.831 -3.235 1.00 97.81 291 GLU A N 1
ATOM 2281 C CA . GLU A 1 291 ? -19.500 5.235 -4.208 1.00 97.81 291 GLU A CA 1
ATOM 2282 C C . GLU A 1 291 ? -18.630 4.038 -4.616 1.00 97.81 291 GLU A C 1
ATOM 2284 O O . GLU A 1 291 ? -18.068 3.326 -3.775 1.00 97.81 291 GLU A O 1
ATOM 2289 N N . VAL A 1 292 ? -18.498 3.832 -5.929 1.00 97.56 292 VAL A N 1
ATOM 2290 C CA . VAL A 1 292 ? -17.634 2.801 -6.511 1.00 97.56 292 VAL A CA 1
ATOM 2291 C C . VAL A 1 292 ? -16.251 3.382 -6.766 1.00 97.56 292 VAL A C 1
ATOM 2293 O O . VAL A 1 292 ? -16.089 4.343 -7.514 1.00 97.56 292 VAL A O 1
ATOM 2296 N N . ILE A 1 293 ? -15.239 2.744 -6.194 1.00 97.06 293 ILE A N 1
ATOM 2297 C CA . ILE A 1 293 ? -13.834 3.078 -6.384 1.00 97.06 293 ILE A CA 1
ATOM 2298 C C . ILE A 1 293 ? -13.213 1.996 -7.253 1.00 97.06 293 ILE A C 1
ATOM 2300 O O . ILE A 1 293 ? -12.848 0.905 -6.789 1.00 97.06 293 ILE A O 1
ATOM 2304 N N . GLU A 1 294 ? -13.075 2.325 -8.531 1.00 94.88 294 GLU A N 1
ATOM 2305 C CA . GLU A 1 294 ? -12.485 1.426 -9.508 1.00 94.88 294 GLU A CA 1
ATOM 2306 C C . GLU A 1 294 ? -11.041 1.056 -9.139 1.00 94.88 294 GLU A C 1
ATOM 2308 O O . GLU A 1 294 ? -10.282 1.794 -8.494 1.00 94.88 294 GLU A O 1
ATOM 2313 N N . SER A 1 295 ? -10.646 -0.153 -9.521 1.00 88.00 295 SER A N 1
ATOM 2314 C CA . SER A 1 295 ? -9.240 -0.534 -9.469 1.00 88.00 295 SER A CA 1
ATOM 2315 C C . SER A 1 295 ? -8.526 0.161 -10.625 1.00 88.00 295 SER A C 1
ATOM 2317 O O . SER A 1 295 ? -8.895 -0.056 -11.773 1.00 88.00 295 SER A O 1
ATOM 2319 N N . GLU A 1 296 ? -7.486 0.964 -10.360 1.00 84.62 296 GLU A N 1
ATOM 2320 C CA . GLU A 1 296 ? -6.648 1.515 -11.446 1.00 84.62 296 GLU A CA 1
ATOM 2321 C C . GLU A 1 296 ? -5.981 0.397 -12.270 1.00 84.62 296 GLU A C 1
ATOM 2323 O O . GLU A 1 296 ? -5.594 0.608 -13.418 1.00 84.62 296 GLU A O 1
ATOM 2328 N N . PHE A 1 297 ? -5.835 -0.795 -11.683 1.00 83.88 297 PHE A N 1
ATOM 2329 C CA . PHE A 1 297 ? -5.137 -1.931 -12.273 1.00 83.88 297 PHE A CA 1
ATOM 2330 C C . PHE A 1 297 ? -5.986 -3.200 -12.126 1.00 83.88 297 PHE A C 1
ATOM 2332 O O . PHE A 1 297 ? -5.625 -4.086 -11.347 1.00 83.88 297 PHE A O 1
ATOM 2339 N N . PRO A 1 298 ? -7.131 -3.310 -12.827 1.00 83.38 298 PRO A N 1
ATOM 2340 C CA . PRO A 1 298 ? -8.017 -4.466 -12.690 1.00 83.38 298 PRO A CA 1
ATOM 2341 C C . PRO A 1 298 ? -7.352 -5.742 -13.227 1.00 83.38 298 PRO A C 1
ATOM 2343 O O . PRO A 1 298 ? -7.572 -6.833 -12.706 1.00 83.38 298 PRO A O 1
ATOM 2346 N N . LEU A 1 299 ? -6.444 -5.602 -14.192 1.00 89.38 299 LEU A N 1
ATOM 2347 C CA . LEU A 1 299 ? -5.745 -6.707 -14.840 1.00 89.38 299 LEU A CA 1
ATOM 2348 C C . LEU A 1 299 ? -4.555 -7.218 -14.022 1.00 89.38 299 LEU A C 1
ATOM 2350 O O . LEU A 1 299 ? -3.935 -6.477 -13.253 1.00 89.38 299 LEU A O 1
ATOM 2354 N N . GLU A 1 300 ? -4.251 -8.502 -14.181 1.00 91.31 300 GLU A N 1
ATOM 2355 C CA . GLU A 1 300 ? -2.987 -9.085 -13.731 1.00 91.31 300 GLU A CA 1
ATOM 2356 C C . GLU A 1 300 ? -1.910 -8.824 -14.788 1.00 91.31 300 GLU A C 1
ATOM 2358 O O . GLU A 1 300 ? -2.205 -8.918 -15.978 1.00 91.31 300 GLU A O 1
ATOM 2363 N N . PRO A 1 301 ? -0.673 -8.487 -14.395 1.00 94.88 301 PRO A N 1
ATOM 2364 C CA . PRO A 1 301 ? 0.390 -8.254 -15.360 1.00 94.88 301 PRO A CA 1
ATOM 2365 C C . PRO A 1 301 ? 0.764 -9.563 -16.074 1.00 94.88 301 PRO A C 1
ATOM 2367 O O . PRO A 1 301 ? 0.812 -10.624 -15.456 1.00 94.88 301 PRO A O 1
ATOM 2370 N N . VAL A 1 302 ? 1.075 -9.497 -17.372 1.00 96.75 302 VAL A N 1
ATOM 2371 C CA . VAL A 1 302 ? 1.483 -10.695 -18.145 1.00 96.75 302 VAL A CA 1
ATOM 2372 C C . VAL A 1 302 ? 2.866 -11.237 -17.759 1.00 96.75 302 VAL A C 1
ATOM 2374 O O . VAL A 1 302 ? 3.178 -12.390 -18.046 1.00 96.75 302 VAL A O 1
ATOM 2377 N N . PHE A 1 303 ? 3.700 -10.408 -17.134 1.00 97.31 303 PHE A N 1
ATOM 2378 C CA . PHE A 1 303 ? 5.000 -10.757 -16.564 1.00 97.31 303 PHE A CA 1
ATOM 2379 C C . PHE A 1 303 ? 5.264 -9.852 -15.357 1.00 97.31 303 PHE A C 1
ATOM 2381 O O . PHE A 1 303 ? 4.716 -8.752 -15.284 1.00 97.31 303 PHE A O 1
ATOM 2388 N N . GLU A 1 304 ? 6.112 -10.258 -14.416 1.00 95.31 304 GLU A N 1
ATOM 2389 C CA . GLU A 1 304 ? 6.498 -9.384 -13.305 1.00 95.31 304 GLU A CA 1
ATOM 2390 C C . GLU A 1 304 ? 7.916 -8.851 -13.486 1.00 95.31 304 GLU A C 1
ATOM 2392 O O . GLU A 1 304 ? 8.811 -9.531 -13.992 1.00 95.31 304 GLU A O 1
ATOM 2397 N N . VAL A 1 305 ? 8.128 -7.614 -13.038 1.00 95.19 305 VAL A N 1
ATOM 2398 C CA . VAL A 1 305 ? 9.460 -7.021 -12.918 1.00 95.19 305 VAL A CA 1
ATOM 2399 C C . VAL A 1 305 ? 9.865 -7.112 -11.455 1.00 95.19 305 VAL A C 1
ATOM 2401 O O . VAL A 1 305 ? 9.287 -6.436 -10.602 1.00 95.19 305 VAL A O 1
ATOM 2404 N N . LEU A 1 306 ? 10.835 -7.973 -11.157 1.00 92.00 306 LEU A N 1
ATOM 2405 C CA . LEU A 1 306 ? 11.302 -8.201 -9.791 1.00 92.00 306 LEU A CA 1
ATOM 2406 C C . LEU A 1 306 ? 12.376 -7.184 -9.402 1.00 92.00 306 LEU A C 1
ATOM 2408 O O . LEU A 1 306 ? 12.353 -6.658 -8.290 1.00 92.00 306 LEU A O 1
ATOM 2412 N N . SER A 1 307 ? 13.304 -6.885 -10.316 1.00 91.56 307 SER A N 1
ATOM 2413 C CA . SER A 1 307 ? 14.307 -5.839 -10.109 1.00 91.56 307 SER A CA 1
ATOM 2414 C C . SER A 1 307 ? 14.867 -5.283 -11.420 1.00 91.56 307 SER A C 1
ATOM 2416 O O . SER A 1 307 ? 15.017 -6.003 -12.409 1.00 91.56 307 SER A O 1
ATOM 2418 N N . VAL A 1 308 ? 15.227 -3.996 -11.418 1.00 93.81 308 VAL A N 1
ATOM 2419 C CA . VAL A 1 308 ? 16.066 -3.374 -12.453 1.00 93.81 308 VAL A CA 1
ATOM 2420 C C . VAL A 1 308 ? 17.268 -2.722 -11.781 1.00 93.81 308 VAL A C 1
ATOM 2422 O O . VAL A 1 308 ? 17.131 -1.794 -10.989 1.00 93.81 308 VAL A O 1
ATOM 2425 N N . VAL A 1 309 ? 18.470 -3.203 -12.093 1.00 92.75 309 VAL A N 1
ATOM 2426 C CA . VAL A 1 309 ? 19.714 -2.731 -11.472 1.00 92.75 309 VAL A CA 1
ATOM 2427 C C . VAL A 1 309 ? 20.659 -2.208 -12.537 1.00 92.75 309 VAL A C 1
ATOM 2429 O O . VAL A 1 309 ? 20.989 -2.909 -13.494 1.00 92.75 309 VAL A O 1
ATOM 2432 N N . ARG A 1 310 ? 21.163 -0.989 -12.353 1.00 93.12 310 ARG A N 1
ATOM 2433 C CA . ARG A 1 310 ? 22.258 -0.466 -13.167 1.00 93.12 310 ARG A CA 1
ATOM 2434 C C . ARG A 1 310 ? 23.552 -1.216 -12.857 1.00 93.12 310 ARG A C 1
ATOM 2436 O O . ARG A 1 310 ? 24.016 -1.231 -11.720 1.00 93.12 310 ARG A O 1
ATOM 2443 N N . LEU A 1 311 ? 24.177 -1.778 -13.885 1.00 93.50 311 LEU A N 1
ATOM 2444 C CA . LEU A 1 311 ? 25.477 -2.422 -13.751 1.00 93.50 311 LEU A CA 1
ATOM 2445 C C . LEU A 1 311 ? 26.603 -1.371 -13.702 1.00 93.50 311 LEU A C 1
ATOM 2447 O O . LEU A 1 311 ? 26.521 -0.334 -14.373 1.00 93.50 311 LEU A O 1
ATOM 2451 N N . PRO A 1 312 ? 27.681 -1.621 -12.933 1.00 91.69 312 PRO A N 1
ATOM 2452 C CA . PRO A 1 312 ? 28.842 -0.729 -12.895 1.00 91.69 312 PRO A CA 1
ATOM 2453 C C . PRO A 1 312 ? 29.594 -0.726 -14.233 1.00 91.69 312 PRO A C 1
ATOM 2455 O O . PRO A 1 312 ? 30.246 0.256 -14.596 1.00 91.69 312 PRO A O 1
ATOM 2458 N N . THR A 1 313 ? 29.494 -1.826 -14.977 1.00 92.31 313 THR A N 1
ATOM 2459 C CA . THR A 1 313 ? 30.150 -2.036 -16.260 1.00 92.31 313 THR A CA 1
ATOM 2460 C C . THR A 1 313 ? 29.422 -1.294 -17.375 1.00 92.31 313 THR A C 1
ATOM 2462 O O . THR A 1 313 ? 28.196 -1.328 -17.480 1.00 92.31 313 THR A O 1
ATOM 2465 N N . LYS A 1 314 ? 30.197 -0.656 -18.254 1.00 93.56 314 LYS A N 1
ATOM 2466 C CA . LYS A 1 314 ? 29.700 -0.096 -19.512 1.00 93.56 314 LYS A CA 1
ATOM 2467 C C . LYS A 1 314 ? 30.178 -0.947 -20.675 1.00 93.56 314 LYS A C 1
ATOM 2469 O O . LYS A 1 314 ? 31.353 -1.304 -20.720 1.00 93.56 314 LYS A O 1
ATOM 2474 N N . VAL A 1 315 ? 29.304 -1.200 -21.641 1.00 94.06 315 VAL A N 1
ATOM 2475 C CA . VAL A 1 315 ? 29.650 -1.906 -22.883 1.00 94.06 315 VAL A CA 1
ATOM 2476 C C . VAL A 1 315 ? 29.574 -0.902 -24.023 1.00 94.06 315 VAL A C 1
ATOM 2478 O O . VAL A 1 315 ? 28.549 -0.253 -24.214 1.00 94.06 315 VAL A O 1
ATOM 2481 N N . SER A 1 316 ? 30.684 -0.695 -24.737 1.00 93.81 316 SER A N 1
ATOM 2482 C CA . SER A 1 316 ? 30.785 0.313 -25.810 1.00 93.81 316 SER A CA 1
ATOM 2483 C C . SER A 1 316 ? 30.359 1.725 -25.369 1.00 93.81 316 SER A C 1
ATOM 2485 O O . SER A 1 316 ? 29.717 2.464 -26.111 1.00 93.81 316 SER A O 1
ATOM 2487 N N . GLY A 1 317 ? 30.672 2.089 -24.120 1.00 91.75 317 GLY A N 1
ATOM 2488 C CA . GLY A 1 317 ? 30.297 3.375 -23.521 1.00 91.75 317 GLY A CA 1
ATOM 2489 C C . GLY A 1 317 ? 28.838 3.482 -23.056 1.00 91.75 317 GLY A C 1
ATOM 2490 O O . GLY A 1 317 ? 28.479 4.494 -22.449 1.00 91.75 317 GLY A O 1
ATOM 2491 N N . GLN A 1 318 ? 28.017 2.453 -23.281 1.00 91.44 318 GLN A N 1
ATOM 2492 C CA . GLN A 1 318 ? 26.608 2.414 -22.891 1.00 91.44 318 GLN A CA 1
ATOM 2493 C C . GLN A 1 318 ? 26.439 1.876 -21.470 1.00 91.44 318 GLN A C 1
ATOM 2495 O O . GLN A 1 318 ? 27.144 0.953 -21.056 1.00 91.44 318 GLN A O 1
ATOM 2500 N N . THR A 1 319 ? 25.500 2.457 -20.726 1.00 92.88 319 THR A N 1
ATOM 2501 C CA . THR A 1 319 ? 25.068 1.936 -19.426 1.00 92.88 319 THR A CA 1
ATOM 2502 C C . THR A 1 319 ? 24.344 0.612 -19.648 1.00 92.88 319 THR A C 1
ATOM 2504 O O . THR A 1 319 ? 23.463 0.536 -20.504 1.00 92.88 319 THR A O 1
ATOM 2507 N N . MET A 1 320 ? 24.720 -0.420 -18.897 1.00 96.19 320 MET A N 1
ATOM 2508 C CA . MET A 1 320 ? 24.032 -1.708 -18.898 1.00 96.19 320 MET A CA 1
ATOM 2509 C C . MET A 1 320 ? 23.102 -1.790 -17.691 1.00 96.19 320 MET A C 1
ATOM 2511 O O . MET A 1 320 ? 23.441 -1.311 -16.606 1.00 96.19 320 MET A O 1
ATOM 2515 N N . HIS A 1 321 ? 21.952 -2.422 -17.877 1.00 95.56 321 HIS A N 1
ATOM 2516 C CA . HIS A 1 321 ? 21.012 -2.745 -16.817 1.00 95.56 321 HIS A CA 1
ATOM 2517 C C . HIS A 1 321 ? 20.836 -4.257 -16.771 1.00 95.56 321 HIS A C 1
ATOM 2519 O O . HIS A 1 321 ? 20.710 -4.898 -17.813 1.00 95.56 321 HIS A O 1
ATOM 2525 N N . LYS A 1 322 ? 20.811 -4.812 -15.562 1.00 95.94 322 LYS A N 1
ATOM 2526 C CA . LYS A 1 322 ? 20.391 -6.182 -15.300 1.00 95.94 322 LYS A CA 1
ATOM 2527 C C . LYS A 1 322 ? 18.946 -6.148 -14.832 1.00 95.94 322 LYS A C 1
ATOM 2529 O O . LYS A 1 322 ? 18.630 -5.474 -13.853 1.00 95.94 322 LYS A O 1
ATOM 2534 N N . LEU A 1 323 ? 18.091 -6.849 -15.558 1.00 96.25 323 LEU A N 1
ATOM 2535 C CA . LEU A 1 323 ? 16.671 -6.962 -15.288 1.00 96.25 323 LEU A CA 1
ATOM 2536 C C . LEU A 1 323 ? 16.409 -8.378 -14.781 1.00 96.25 323 LEU A C 1
ATOM 2538 O O . LEU A 1 323 ? 16.844 -9.343 -15.408 1.00 96.25 323 LEU A O 1
ATOM 2542 N N . GLU A 1 324 ? 15.715 -8.497 -13.658 1.00 95.75 324 GLU A N 1
ATOM 2543 C CA . GLU A 1 324 ? 15.179 -9.758 -13.151 1.00 95.75 324 GLU A CA 1
ATOM 2544 C C . GLU A 1 324 ? 13.668 -9.759 -13.362 1.00 95.75 324 GLU A C 1
ATOM 2546 O O . GLU A 1 324 ? 12.961 -8.885 -12.852 1.00 95.75 324 GLU A O 1
ATOM 2551 N N . LEU A 1 325 ? 13.192 -10.721 -14.144 1.00 96.38 325 LEU A N 1
ATOM 2552 C CA . LEU A 1 325 ? 11.819 -10.787 -14.633 1.00 96.38 325 LEU A CA 1
ATOM 2553 C C . LEU A 1 325 ? 11.225 -12.160 -14.312 1.00 96.38 325 LEU A C 1
ATOM 2555 O O . LEU A 1 325 ? 11.965 -13.140 -14.187 1.00 96.38 325 LEU A O 1
ATOM 2559 N N . SER A 1 326 ? 9.899 -12.238 -14.216 1.00 96.12 326 SER A N 1
ATOM 2560 C CA . SER A 1 326 ? 9.185 -13.512 -14.113 1.00 96.12 326 SER A CA 1
ATOM 2561 C C . SER A 1 326 ? 8.059 -13.631 -15.137 1.00 96.12 326 SER A C 1
ATOM 2563 O O . SER A 1 326 ? 7.354 -12.667 -15.428 1.00 96.12 326 SER A O 1
ATOM 2565 N N . VAL A 1 327 ? 7.889 -14.831 -15.691 1.00 96.50 327 VAL A N 1
ATOM 2566 C CA . VAL A 1 327 ? 6.747 -15.210 -16.534 1.00 96.50 327 VAL A CA 1
ATOM 2567 C C . VAL A 1 327 ? 6.158 -16.489 -15.947 1.00 96.50 327 VAL A C 1
ATOM 2569 O O . VAL A 1 327 ? 6.800 -17.540 -15.954 1.00 96.50 327 VAL A O 1
ATOM 2572 N N . GLY A 1 328 ? 4.950 -16.396 -15.385 1.00 92.56 328 GLY A N 1
ATOM 2573 C CA . GLY A 1 328 ? 4.402 -17.472 -14.559 1.00 92.56 328 GLY A CA 1
ATOM 2574 C C . GLY A 1 328 ? 5.310 -17.742 -13.354 1.00 92.56 328 GLY A C 1
ATOM 2575 O O . GLY A 1 328 ? 5.620 -16.832 -12.592 1.00 92.56 328 GLY A O 1
ATOM 2576 N N . SER A 1 329 ? 5.764 -18.986 -13.193 1.00 92.06 329 SER A N 1
ATOM 2577 C CA . SER A 1 329 ? 6.706 -19.375 -12.133 1.00 92.06 329 SER A CA 1
ATOM 2578 C C . SER A 1 329 ? 8.184 -19.292 -12.539 1.00 92.06 329 SER A C 1
ATOM 2580 O O . SER A 1 329 ? 9.055 -19.532 -11.703 1.00 92.06 329 SER A O 1
ATOM 2582 N N . GLU A 1 330 ? 8.497 -19.020 -13.811 1.00 95.38 330 GLU A N 1
ATOM 2583 C CA . GLU A 1 330 ? 9.882 -18.953 -14.289 1.00 95.38 330 GLU A CA 1
ATOM 2584 C C . GLU A 1 330 ? 10.476 -17.574 -13.989 1.00 95.38 330 GLU A C 1
ATOM 2586 O O . GLU A 1 330 ? 9.984 -16.566 -14.492 1.00 95.38 330 GLU A O 1
ATOM 2591 N N . VAL A 1 331 ? 11.561 -17.538 -13.210 1.00 95.31 331 VAL A N 1
ATOM 2592 C CA . VAL A 1 331 ? 12.356 -16.329 -12.949 1.00 95.31 331 VAL A CA 1
ATOM 2593 C C . VAL A 1 331 ? 13.645 -16.385 -13.762 1.00 95.31 331 VAL A C 1
ATOM 2595 O O . VAL A 1 331 ? 14.358 -17.389 -13.731 1.00 95.31 331 VAL A O 1
ATOM 2598 N N . PHE A 1 332 ? 13.972 -15.304 -14.465 1.00 96.44 332 PHE A N 1
ATOM 2599 C CA . PHE A 1 332 ? 15.161 -15.219 -15.312 1.00 96.44 332 PHE A CA 1
ATOM 2600 C C . PHE A 1 332 ? 15.770 -13.814 -15.302 1.00 96.44 332 PHE A C 1
ATOM 2602 O O . PHE A 1 332 ? 15.185 -12.851 -14.803 1.00 96.44 332 PHE A O 1
ATOM 2609 N N . PHE A 1 333 ? 16.978 -13.707 -15.859 1.00 96.56 333 PHE A N 1
ATOM 2610 C CA . PHE A 1 333 ? 17.717 -12.454 -15.956 1.00 96.56 333 PHE A CA 1
ATOM 2611 C C . PHE A 1 333 ? 17.984 -12.1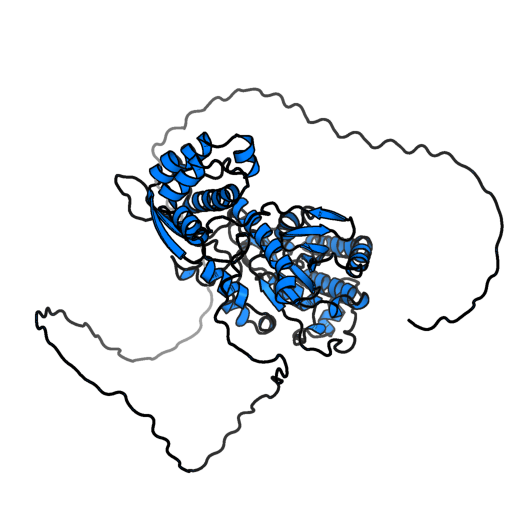02 -17.411 1.00 96.56 333 PHE A C 1
ATOM 2613 O O . PHE A 1 333 ? 18.338 -12.974 -18.200 1.00 96.56 333 PHE A O 1
ATOM 2620 N N . THR A 1 334 ? 17.900 -10.816 -17.735 1.00 96.94 334 THR A N 1
ATOM 2621 C CA . THR A 1 334 ? 18.373 -10.282 -19.012 1.00 96.94 334 THR A CA 1
ATOM 2622 C C . THR A 1 334 ? 19.225 -9.039 -18.779 1.00 96.94 334 THR A C 1
ATOM 2624 O O . THR A 1 334 ? 18.981 -8.263 -17.852 1.00 96.94 334 THR A O 1
ATOM 2627 N N . GLU A 1 335 ? 20.264 -8.865 -19.590 1.00 97.38 335 GLU A N 1
ATOM 2628 C CA . GLU A 1 335 ? 21.144 -7.701 -19.533 1.00 97.38 335 GLU A CA 1
ATOM 2629 C C . GLU A 1 335 ? 20.972 -6.875 -20.800 1.00 97.38 335 GLU A C 1
ATOM 2631 O O . GLU A 1 335 ? 21.335 -7.299 -21.898 1.00 97.38 335 GLU A O 1
ATOM 2636 N N . LEU A 1 336 ? 20.418 -5.676 -20.647 1.00 97.00 336 LEU A N 1
ATOM 2637 C CA . LEU A 1 336 ? 20.106 -4.791 -21.761 1.00 97.00 336 LEU A CA 1
ATOM 2638 C C . LEU A 1 336 ? 20.819 -3.459 -21.581 1.00 97.00 336 LEU A C 1
ATOM 2640 O O . LEU A 1 336 ? 20.905 -2.914 -20.478 1.00 97.00 336 LEU A O 1
ATOM 2644 N N . SER A 1 337 ? 21.339 -2.918 -22.681 1.00 95.62 337 SER A N 1
ATOM 2645 C CA . SER A 1 337 ? 21.874 -1.564 -22.657 1.00 95.62 337 SER A CA 1
ATOM 2646 C C . SER A 1 337 ? 20.743 -0.541 -22.625 1.00 95.62 337 SER A C 1
ATOM 2648 O O . SER A 1 337 ? 19.643 -0.770 -23.130 1.00 95.62 337 SER A O 1
ATOM 2650 N N . GLU A 1 338 ? 21.038 0.627 -22.070 1.00 92.44 338 GLU A N 1
ATOM 2651 C CA . GLU A 1 338 ? 20.135 1.779 -22.034 1.00 92.44 338 GLU A CA 1
ATOM 2652 C C . GLU A 1 338 ? 19.597 2.145 -23.429 1.00 92.44 338 GLU A C 1
ATOM 2654 O O . GLU A 1 338 ? 18.416 2.439 -23.594 1.00 92.44 338 GLU A O 1
ATOM 2659 N N . ILE A 1 339 ? 20.452 2.066 -24.454 1.00 93.38 339 ILE A N 1
ATOM 2660 C CA . ILE A 1 339 ? 20.070 2.324 -25.847 1.00 93.38 339 ILE A CA 1
ATOM 2661 C C . ILE A 1 339 ? 19.102 1.260 -26.364 1.00 93.38 339 ILE A C 1
ATOM 2663 O O . ILE A 1 339 ? 18.153 1.603 -27.060 1.00 93.38 339 ILE A O 1
ATOM 2667 N N . VAL A 1 340 ? 19.291 -0.016 -26.016 1.00 95.44 340 VAL A N 1
ATOM 2668 C CA . VAL A 1 340 ? 18.338 -1.068 -26.401 1.00 95.44 340 VAL A CA 1
ATOM 2669 C C . VAL A 1 340 ? 16.987 -0.836 -25.722 1.00 95.44 340 VAL A C 1
ATOM 2671 O O . VAL A 1 340 ? 15.962 -0.832 -26.403 1.00 95.44 340 VAL A O 1
ATOM 2674 N N . LEU A 1 341 ? 16.978 -0.566 -24.412 1.00 96.38 341 LEU A N 1
ATOM 2675 C CA . LEU A 1 341 ? 15.751 -0.283 -23.658 1.00 96.38 341 LEU A CA 1
ATOM 2676 C C . LEU A 1 341 ? 15.004 0.942 -24.199 1.00 96.38 341 LEU A C 1
ATOM 2678 O O . LEU A 1 341 ? 13.780 0.926 -24.300 1.00 96.38 341 LEU A O 1
ATOM 2682 N N . ARG A 1 342 ? 15.724 1.996 -24.582 1.00 94.88 342 ARG A N 1
ATOM 2683 C CA . ARG A 1 342 ? 15.110 3.216 -25.106 1.00 94.88 342 ARG A CA 1
ATOM 2684 C C . ARG A 1 342 ? 14.689 3.076 -26.567 1.00 94.88 342 ARG A C 1
ATOM 2686 O O . ARG A 1 342 ? 13.522 3.253 -26.894 1.00 94.88 342 ARG A O 1
ATOM 2693 N N . ASP A 1 343 ? 15.633 2.770 -27.449 1.00 94.88 343 ASP A N 1
ATOM 2694 C CA . ASP A 1 343 ? 15.447 2.934 -28.894 1.00 94.88 343 ASP A CA 1
ATOM 2695 C C . ASP A 1 343 ? 14.773 1.708 -29.529 1.00 94.88 343 ASP A C 1
ATOM 2697 O O . ASP A 1 343 ? 14.096 1.830 -30.550 1.00 94.88 343 ASP A O 1
ATOM 2701 N N . GLN A 1 344 ? 14.942 0.519 -28.938 1.00 95.31 344 GLN A N 1
ATOM 2702 C CA . GLN A 1 344 ? 14.379 -0.722 -29.485 1.00 95.31 344 GLN A CA 1
ATOM 2703 C C . GLN A 1 344 ? 13.134 -1.208 -28.746 1.00 95.31 344 GLN A C 1
ATOM 2705 O O . GLN A 1 344 ? 12.340 -1.925 -29.352 1.00 95.31 344 GLN A O 1
ATOM 2710 N N . LEU A 1 345 ? 12.963 -0.835 -27.475 1.00 96.12 345 LEU A N 1
ATOM 2711 C CA . LEU A 1 345 ? 11.791 -1.197 -26.682 1.00 96.12 345 LEU A CA 1
ATOM 2712 C C . LEU A 1 345 ? 10.856 0.005 -26.502 1.00 96.12 345 LEU A C 1
ATOM 2714 O O . LEU A 1 345 ? 9.804 0.033 -27.131 1.00 96.12 345 LEU A O 1
ATOM 2718 N N . HIS A 1 346 ? 11.239 1.022 -25.719 1.00 96.69 346 HIS A N 1
ATOM 2719 C CA . HIS A 1 346 ? 10.357 2.156 -25.396 1.00 96.69 346 HIS A CA 1
ATOM 2720 C C . HIS A 1 346 ? 9.854 2.909 -26.632 1.00 96.69 346 HIS A C 1
ATOM 2722 O O . HIS A 1 346 ? 8.647 3.090 -26.774 1.00 96.69 346 HIS A O 1
ATOM 2728 N N . ALA A 1 347 ? 10.745 3.306 -27.544 1.00 96.12 347 ALA A N 1
ATOM 2729 C CA . ALA A 1 347 ? 10.369 4.042 -28.750 1.00 96.12 347 ALA A CA 1
ATOM 2730 C C . ALA A 1 347 ? 9.406 3.237 -29.632 1.00 96.12 347 ALA A C 1
ATOM 2732 O O . ALA A 1 347 ? 8.417 3.771 -30.112 1.00 96.12 347 ALA A O 1
ATOM 2733 N N . LYS A 1 348 ? 9.644 1.930 -29.781 1.00 96.81 348 LYS A N 1
ATOM 2734 C CA . LYS A 1 348 ? 8.789 1.052 -30.587 1.00 96.81 348 LYS A CA 1
ATOM 2735 C C . LYS A 1 348 ? 7.432 0.789 -29.952 1.00 96.81 348 LYS A C 1
ATOM 2737 O O . LYS A 1 348 ? 6.436 0.804 -30.662 1.00 96.81 348 LYS A O 1
ATOM 2742 N N . VAL A 1 349 ? 7.387 0.605 -28.633 1.00 95.94 349 VAL A N 1
ATOM 2743 C CA . VAL A 1 349 ? 6.125 0.528 -27.887 1.00 95.94 349 VAL A CA 1
ATOM 2744 C C . VAL A 1 349 ? 5.346 1.831 -28.053 1.00 95.94 349 VAL A C 1
ATOM 2746 O O . VAL A 1 349 ? 4.165 1.795 -28.368 1.00 95.94 349 VAL A O 1
ATOM 2749 N N . LYS A 1 350 ? 6.008 2.982 -27.897 1.00 96.06 350 LYS A N 1
ATOM 2750 C CA . LYS A 1 350 ? 5.375 4.292 -28.068 1.00 96.06 350 LYS A CA 1
ATOM 2751 C C . LYS A 1 350 ? 4.835 4.493 -29.489 1.00 96.06 350 LYS A C 1
ATOM 2753 O O . LYS A 1 350 ? 3.713 4.956 -29.629 1.00 96.06 350 LYS A O 1
ATOM 2758 N N . ASP A 1 351 ? 5.607 4.131 -30.514 1.00 96.19 351 ASP A N 1
ATOM 2759 C CA . ASP A 1 351 ? 5.208 4.260 -31.923 1.00 96.19 351 ASP A CA 1
ATOM 2760 C C . ASP A 1 351 ? 4.056 3.310 -32.302 1.00 96.19 351 ASP A C 1
ATOM 2762 O O . ASP A 1 351 ? 3.275 3.618 -33.199 1.00 96.19 351 ASP A O 1
ATOM 2766 N N . GLY A 1 352 ? 3.965 2.147 -31.648 1.00 94.62 352 GLY A N 1
ATOM 2767 C CA . GLY A 1 352 ? 2.923 1.148 -31.900 1.00 94.62 352 GLY A CA 1
ATOM 2768 C C . GLY A 1 352 ? 1.639 1.335 -31.094 1.00 94.62 352 GLY A C 1
ATOM 2769 O O . GLY A 1 352 ? 0.655 0.644 -31.349 1.00 94.62 352 GLY A O 1
ATOM 2770 N N . PHE A 1 353 ? 1.629 2.237 -30.113 1.00 93.50 353 PHE A N 1
ATOM 2771 C CA . PHE A 1 353 ? 0.444 2.530 -29.313 1.00 93.50 353 PHE A CA 1
ATOM 2772 C C . PHE A 1 353 ? -0.336 3.700 -29.906 1.00 93.50 353 PHE A C 1
ATOM 2774 O O . PHE A 1 353 ? 0.239 4.676 -30.387 1.00 93.50 353 PHE A O 1
ATOM 2781 N N . SER A 1 354 ? -1.665 3.648 -29.784 1.00 92.44 354 SER A N 1
ATOM 2782 C CA . SER A 1 354 ? -2.454 4.873 -29.867 1.00 92.44 354 SER A CA 1
ATOM 2783 C C . SER A 1 354 ? -2.143 5.763 -28.661 1.00 92.44 354 SER A C 1
ATOM 2785 O O . SER A 1 354 ? -1.850 5.271 -27.567 1.00 92.44 354 SER A O 1
ATOM 2787 N N . GLU A 1 355 ? -2.241 7.080 -28.845 1.00 93.06 355 GLU A N 1
ATOM 2788 C CA . GLU A 1 355 ? -2.080 8.048 -27.753 1.00 93.06 355 GLU A CA 1
ATOM 2789 C C . GLU A 1 355 ? -3.040 7.738 -26.593 1.00 93.06 355 GLU A C 1
ATOM 2791 O O . GLU A 1 355 ? -2.631 7.725 -25.436 1.00 93.06 355 GLU A O 1
ATOM 2796 N N . GLU A 1 356 ? -4.279 7.351 -26.911 1.00 91.62 356 GLU A N 1
ATOM 2797 C CA . GLU A 1 356 ? -5.287 6.939 -25.931 1.00 91.62 356 GLU A CA 1
ATOM 2798 C C . GLU A 1 356 ? -4.832 5.750 -25.071 1.00 91.62 356 GLU A C 1
ATOM 2800 O O . GLU A 1 356 ? -4.929 5.817 -23.849 1.00 91.62 356 GLU A O 1
ATOM 2805 N N . LEU A 1 357 ? -4.300 4.673 -25.666 1.00 89.19 357 LEU A N 1
ATOM 2806 C CA . LEU A 1 357 ? -3.813 3.522 -24.894 1.00 89.19 357 LEU A CA 1
ATOM 2807 C C . LEU A 1 357 ? -2.573 3.884 -24.072 1.00 89.19 357 LEU A C 1
ATOM 2809 O O . LEU A 1 357 ? -2.430 3.448 -22.929 1.00 89.19 357 LEU A O 1
ATOM 2813 N N . TYR A 1 358 ? -1.679 4.693 -24.638 1.00 92.44 358 TYR A N 1
ATOM 2814 C CA . TYR A 1 358 ? -0.448 5.103 -23.970 1.00 92.44 358 TYR A CA 1
ATOM 2815 C C . TYR A 1 358 ? -0.734 5.952 -22.719 1.00 92.44 358 TYR A C 1
ATOM 2817 O O . TYR A 1 358 ? -0.114 5.740 -21.669 1.00 92.44 358 TYR A O 1
ATOM 2825 N N . GLU A 1 359 ? -1.723 6.847 -22.801 1.00 92.69 359 GLU A N 1
ATOM 2826 C CA . GLU A 1 359 ? -2.205 7.656 -21.678 1.00 92.69 359 GLU A CA 1
ATOM 2827 C C . GLU A 1 359 ? -3.108 6.865 -20.718 1.00 92.69 359 GLU A C 1
ATOM 2829 O O . GLU A 1 359 ? -2.950 6.996 -19.502 1.00 92.69 359 GLU A O 1
ATOM 2834 N N . LYS A 1 360 ? -3.975 5.964 -21.213 1.00 90.38 360 LYS A N 1
ATOM 2835 C CA . LYS A 1 360 ? -4.796 5.055 -20.382 1.00 90.38 360 LYS A CA 1
ATOM 2836 C C . LYS A 1 360 ? -3.928 4.279 -19.397 1.00 90.38 360 LYS A C 1
ATOM 2838 O O . LYS A 1 360 ? -4.244 4.200 -18.211 1.00 90.38 360 LYS A O 1
ATOM 2843 N N . PHE A 1 361 ? -2.803 3.746 -19.871 1.00 89.31 361 PHE A N 1
ATOM 2844 C CA . PHE A 1 361 ? -1.845 3.036 -19.025 1.00 89.31 361 PHE A CA 1
ATOM 2845 C C . PHE A 1 361 ? -0.812 3.950 -18.370 1.00 89.31 361 PHE A C 1
ATOM 2847 O O . PHE A 1 361 ? 0.081 3.446 -17.699 1.00 89.31 361 PHE A O 1
ATOM 2854 N N . LYS A 1 362 ? -0.915 5.277 -18.515 1.00 93.25 362 LYS A N 1
ATOM 2855 C CA . LYS A 1 362 ? -0.011 6.260 -17.900 1.00 93.25 362 LYS A CA 1
ATOM 2856 C C . LYS A 1 362 ? 1.468 5.942 -18.179 1.00 93.25 362 LYS A C 1
ATOM 2858 O O . LYS A 1 362 ? 2.312 6.103 -17.302 1.00 93.25 362 LYS A O 1
ATOM 2863 N N . LEU A 1 363 ? 1.784 5.461 -19.388 1.00 94.19 363 LEU A N 1
ATOM 2864 C CA . LEU A 1 363 ? 3.160 5.169 -19.828 1.00 94.19 363 LEU A CA 1
ATOM 2865 C C . LEU A 1 363 ? 3.934 6.451 -20.177 1.00 94.19 363 LEU A C 1
ATOM 2867 O O . LEU A 1 363 ? 5.168 6.454 -20.282 1.00 94.19 363 LEU A O 1
ATOM 2871 N N . SER A 1 364 ? 3.207 7.550 -20.360 1.00 93.69 364 SER A N 1
ATOM 2872 C CA . SER A 1 364 ? 3.737 8.883 -20.615 1.00 93.69 364 SER A CA 1
ATOM 2873 C C . SER A 1 364 ? 4.588 9.392 -19.462 1.00 93.69 364 SER A C 1
ATOM 2875 O O . SER A 1 364 ? 4.216 9.309 -18.295 1.00 93.69 364 SER A O 1
ATOM 2877 N N . GLY A 1 365 ? 5.787 9.873 -19.792 1.00 90.25 365 GLY A N 1
ATOM 2878 C CA . GLY A 1 365 ? 6.736 10.419 -18.820 1.00 90.25 365 GLY A CA 1
ATOM 2879 C C . GLY A 1 365 ? 7.398 9.410 -17.871 1.00 90.25 365 GLY A C 1
ATOM 2880 O O . GLY A 1 365 ? 8.292 9.820 -17.136 1.00 90.25 365 GLY A O 1
ATOM 2881 N N . LEU A 1 366 ? 7.026 8.120 -17.887 1.00 91.50 366 LEU A N 1
ATOM 2882 C CA . LEU A 1 366 ? 7.658 7.114 -17.019 1.00 91.50 366 LEU A CA 1
ATOM 2883 C C . LEU A 1 366 ? 9.075 6.769 -17.470 1.00 91.50 366 LEU A C 1
ATOM 2885 O O . LEU A 1 366 ? 9.989 6.726 -16.652 1.00 91.50 366 LEU A O 1
ATOM 2889 N N . PHE A 1 367 ? 9.274 6.524 -18.769 1.00 92.62 367 PHE A N 1
ATOM 2890 C CA . PHE A 1 367 ? 10.606 6.199 -19.269 1.00 92.62 367 PHE A CA 1
ATOM 2891 C C . PHE A 1 367 ? 11.495 7.457 -19.262 1.00 92.62 367 PHE A C 1
ATOM 2893 O O . PHE A 1 367 ? 11.062 8.503 -19.761 1.00 92.62 367 PHE A O 1
ATOM 2900 N N . PRO A 1 368 ? 12.739 7.396 -18.747 1.00 89.00 368 PRO A N 1
ATOM 2901 C CA . PRO A 1 368 ? 13.572 8.587 -18.634 1.00 89.00 368 PRO A CA 1
ATOM 2902 C C . PRO A 1 368 ? 13.854 9.238 -19.996 1.00 89.00 368 PRO A C 1
ATOM 2904 O O . PRO A 1 368 ? 14.330 8.594 -20.936 1.00 89.00 368 PRO A O 1
ATOM 2907 N N . SER A 1 369 ? 13.579 10.541 -20.095 1.00 87.81 369 SER A N 1
ATOM 2908 C CA . SER A 1 369 ? 13.789 11.319 -21.321 1.00 87.81 369 SER A CA 1
ATOM 2909 C C . SER A 1 369 ? 15.275 11.502 -21.644 1.00 87.81 369 SER A C 1
ATOM 2911 O O . SER A 1 369 ? 16.114 11.518 -20.743 1.00 87.81 369 SER A O 1
ATOM 2913 N N . TRP A 1 370 ? 15.614 11.737 -22.919 1.00 83.12 370 TRP A N 1
ATOM 2914 C CA . TRP A 1 370 ? 16.987 12.063 -23.345 1.00 83.12 370 TRP A CA 1
ATOM 2915 C C . TRP A 1 370 ? 17.606 13.217 -22.535 1.00 83.12 370 TRP A C 1
ATOM 2917 O O . TRP A 1 370 ? 18.778 13.165 -22.167 1.00 83.12 370 TRP A O 1
ATOM 2927 N N . TRP A 1 371 ? 16.808 14.228 -22.185 1.00 81.25 371 TRP A N 1
ATOM 2928 C CA . TRP A 1 371 ? 17.248 15.347 -21.349 1.00 81.25 371 TRP A CA 1
ATOM 2929 C C . TRP A 1 371 ? 17.587 14.918 -19.919 1.00 81.25 371 TRP A C 1
ATOM 2931 O O . TRP A 1 371 ? 18.590 15.370 -19.365 1.00 81.25 371 TRP A O 1
ATOM 2941 N N . SER A 1 372 ? 16.807 14.000 -19.342 1.00 78.69 372 SER A N 1
ATOM 2942 C CA . SER A 1 372 ? 17.103 13.386 -18.042 1.00 78.69 372 SER A CA 1
ATOM 2943 C C . SER A 1 372 ? 18.440 12.635 -18.080 1.00 78.69 372 SER A C 1
ATOM 2945 O O . SER A 1 372 ? 19.230 12.738 -17.144 1.00 78.69 372 SER A O 1
ATOM 2947 N N . TRP A 1 373 ? 18.734 11.952 -19.192 1.00 72.38 373 TRP A N 1
ATOM 2948 C CA . TRP A 1 373 ? 20.002 11.245 -19.405 1.00 72.38 373 TRP A CA 1
ATOM 2949 C C . TRP A 1 373 ? 21.196 12.168 -19.646 1.00 72.38 373 TRP A C 1
ATOM 2951 O O . TRP A 1 373 ? 22.311 11.804 -19.282 1.00 72.38 373 TRP A O 1
ATOM 2961 N N . LEU A 1 374 ? 21.005 13.333 -20.272 1.00 76.06 374 LEU A N 1
ATOM 2962 C CA . LEU A 1 374 ? 22.071 14.324 -20.460 1.00 76.06 374 LEU A CA 1
ATOM 2963 C C . LEU A 1 374 ? 22.425 15.022 -19.147 1.00 76.06 374 LEU A C 1
ATOM 2965 O O . LEU A 1 374 ? 23.602 15.239 -18.858 1.00 76.06 374 LEU A O 1
ATOM 2969 N N . ASN A 1 375 ? 21.428 15.283 -18.306 1.00 73.62 375 ASN A N 1
ATOM 2970 C CA . ASN A 1 375 ? 21.601 15.907 -16.998 1.00 73.62 375 ASN A CA 1
ATOM 2971 C C . ASN A 1 375 ? 22.088 14.909 -15.924 1.00 73.62 375 ASN A C 1
ATOM 2973 O O . ASN A 1 375 ? 21.628 14.968 -14.784 1.00 73.62 375 ASN A O 1
ATOM 2977 N N . ARG A 1 376 ? 23.060 14.036 -16.270 1.00 54.78 376 ARG A N 1
ATOM 2978 C CA . ARG A 1 376 ? 23.648 12.897 -15.503 1.00 54.78 376 ARG A CA 1
ATOM 2979 C C . ARG A 1 376 ? 24.039 13.156 -14.040 1.00 54.78 376 ARG A C 1
ATOM 2981 O O . ARG A 1 376 ? 24.478 12.235 -13.359 1.00 54.78 376 ARG A O 1
ATOM 2988 N N . ALA A 1 377 ? 23.916 14.381 -13.550 1.00 53.00 377 ALA A N 1
ATOM 2989 C CA . ALA A 1 377 ? 24.182 14.761 -12.173 1.00 53.00 377 ALA A CA 1
ATOM 2990 C C . ALA A 1 377 ? 23.126 14.261 -11.162 1.00 53.00 377 ALA A C 1
ATOM 2992 O O . ALA A 1 377 ? 23.333 14.431 -9.964 1.00 53.00 377 ALA A O 1
ATOM 2993 N N . ARG A 1 378 ? 22.000 13.668 -11.589 1.00 57.78 378 ARG A N 1
ATOM 2994 C CA . ARG A 1 378 ? 20.881 13.328 -10.690 1.00 57.78 378 ARG A CA 1
ATOM 2995 C C . ARG A 1 378 ? 20.437 11.859 -10.800 1.00 57.78 378 ARG A C 1
ATOM 2997 O O . ARG A 1 378 ? 19.444 11.561 -11.446 1.00 57.78 378 ARG A O 1
ATOM 3004 N N . GLY A 1 379 ? 21.150 10.960 -10.120 1.00 73.94 379 GLY A N 1
ATOM 3005 C CA . GLY A 1 379 ? 20.596 9.681 -9.640 1.00 73.94 379 GLY A CA 1
ATOM 3006 C C . GLY A 1 379 ? 20.636 8.464 -10.577 1.00 73.94 379 GLY A C 1
ATOM 3007 O O . GLY A 1 379 ? 20.985 8.539 -11.754 1.00 73.94 379 GLY A O 1
ATOM 3008 N N . ASP A 1 380 ? 20.316 7.303 -9.999 1.00 84.56 380 ASP A N 1
ATOM 3009 C CA . ASP A 1 380 ? 20.098 6.039 -10.706 1.00 84.56 380 ASP A CA 1
ATOM 3010 C C . ASP A 1 380 ? 18.693 6.030 -11.328 1.00 84.56 380 ASP A C 1
ATOM 3012 O O . ASP A 1 380 ? 17.691 6.129 -10.624 1.00 84.56 380 ASP A O 1
ATOM 3016 N N . LEU A 1 381 ? 18.618 5.918 -12.656 1.00 88.75 381 LEU A N 1
ATOM 3017 C CA . LEU A 1 381 ? 17.362 5.954 -13.411 1.00 88.75 381 LEU A CA 1
ATOM 3018 C C . LEU A 1 381 ? 16.655 4.594 -13.493 1.00 88.75 381 LEU A C 1
ATOM 3020 O O . LEU A 1 381 ? 15.583 4.489 -14.087 1.00 88.75 381 LEU A O 1
ATOM 3024 N N . SER A 1 382 ? 17.240 3.554 -12.899 1.00 92.38 382 SER A N 1
ATOM 3025 C CA . SER A 1 382 ? 16.721 2.188 -12.961 1.00 92.38 382 SER A CA 1
ATOM 3026 C C . SER A 1 382 ? 15.306 2.051 -12.381 1.00 92.38 382 SER A C 1
ATOM 3028 O O . SER A 1 382 ? 14.515 1.292 -12.934 1.00 92.38 382 SER A O 1
ATOM 3030 N N . ILE A 1 383 ? 14.940 2.855 -11.372 1.00 90.62 383 ILE A N 1
ATOM 3031 C CA . ILE A 1 383 ? 13.586 2.840 -10.788 1.00 90.62 383 ILE A CA 1
ATOM 3032 C C . ILE A 1 383 ? 12.504 3.253 -11.794 1.00 90.62 383 ILE A C 1
ATOM 3034 O O . ILE A 1 383 ? 11.440 2.649 -11.852 1.00 90.62 383 ILE A O 1
ATOM 3038 N N . TYR A 1 384 ? 12.797 4.230 -12.650 1.00 92.44 384 TYR A N 1
ATOM 3039 C CA . TYR A 1 384 ? 11.867 4.704 -13.676 1.00 92.44 384 TYR A CA 1
ATOM 3040 C C . TYR A 1 384 ? 11.740 3.708 -14.834 1.00 92.44 384 TYR A C 1
ATOM 3042 O O . TYR A 1 384 ? 10.666 3.543 -15.409 1.00 92.44 384 TYR A O 1
ATOM 3050 N N . ILE A 1 385 ? 12.830 3.002 -15.158 1.00 95.31 385 ILE A N 1
ATOM 3051 C CA . ILE A 1 385 ? 12.788 1.878 -16.103 1.00 95.31 385 ILE A CA 1
ATOM 3052 C C . ILE A 1 385 ? 11.919 0.759 -15.522 1.00 95.31 385 ILE A C 1
ATOM 3054 O O . ILE A 1 385 ? 11.056 0.243 -16.226 1.00 95.31 385 ILE A O 1
ATOM 3058 N N . GLN A 1 386 ? 12.097 0.419 -14.242 1.00 95.25 386 GLN A N 1
ATOM 3059 C CA . GLN A 1 386 ? 11.262 -0.564 -13.551 1.00 95.25 386 GLN A CA 1
ATOM 3060 C C . GLN A 1 386 ? 9.784 -0.162 -13.579 1.00 95.25 386 GLN A C 1
ATOM 3062 O O . GLN A 1 386 ? 8.950 -0.969 -13.982 1.00 95.25 386 GLN A O 1
ATOM 3067 N N . ASP A 1 387 ? 9.463 1.090 -13.241 1.00 94.44 387 ASP A N 1
ATOM 3068 C CA . ASP A 1 387 ? 8.095 1.611 -13.289 1.00 94.44 387 ASP A CA 1
ATOM 3069 C C . ASP A 1 387 ? 7.461 1.482 -14.668 1.00 94.44 387 ASP A C 1
ATOM 3071 O O . ASP A 1 387 ? 6.305 1.069 -14.781 1.00 94.44 387 ASP A O 1
ATOM 3075 N N . TYR A 1 388 ? 8.210 1.855 -15.706 1.00 96.69 388 TYR A N 1
ATOM 3076 C CA . TYR A 1 388 ? 7.755 1.758 -17.083 1.00 96.69 388 TYR A CA 1
ATOM 3077 C C . TYR A 1 388 ? 7.476 0.302 -17.473 1.00 96.69 388 TYR A C 1
ATOM 3079 O O . TYR A 1 388 ? 6.428 0.016 -18.046 1.00 96.69 388 TYR A O 1
ATOM 3087 N N . LEU A 1 389 ? 8.377 -0.625 -17.134 1.00 97.19 389 LEU A N 1
ATOM 3088 C CA . LEU A 1 389 ? 8.226 -2.040 -17.471 1.00 97.19 389 LEU A CA 1
ATOM 3089 C C . LEU A 1 389 ? 7.080 -2.709 -16.701 1.00 97.19 389 LEU A C 1
ATOM 3091 O O . LEU A 1 389 ? 6.325 -3.468 -17.301 1.00 97.19 389 LEU A O 1
ATOM 3095 N N . GLU A 1 390 ? 6.900 -2.406 -15.411 1.00 95.38 390 GLU A N 1
ATOM 3096 C CA . GLU A 1 390 ? 5.752 -2.908 -14.639 1.00 95.38 390 GLU A CA 1
ATOM 3097 C C . GLU A 1 390 ? 4.428 -2.401 -15.226 1.00 95.38 390 GLU A C 1
ATOM 3099 O O . GLU A 1 390 ? 3.448 -3.141 -15.301 1.00 95.38 390 GLU A O 1
ATOM 3104 N N . GLN A 1 391 ? 4.395 -1.145 -15.671 1.00 95.38 391 GLN A N 1
ATOM 3105 C CA . GLN A 1 391 ? 3.208 -0.564 -16.285 1.00 95.38 391 GLN A CA 1
ATOM 3106 C C . GLN A 1 391 ? 2.939 -1.133 -17.686 1.00 95.38 391 GLN A C 1
ATOM 3108 O O . GLN A 1 391 ? 1.787 -1.371 -18.045 1.00 95.38 391 GLN A O 1
ATOM 3113 N N . LEU A 1 392 ? 3.994 -1.406 -18.458 1.00 96.94 392 LEU A N 1
ATOM 3114 C CA . LEU A 1 392 ? 3.900 -2.082 -19.749 1.00 96.94 392 LEU A CA 1
ATOM 3115 C C . LEU A 1 392 ? 3.372 -3.514 -19.593 1.00 96.94 392 LEU A C 1
ATOM 3117 O O . LEU A 1 392 ? 2.530 -3.935 -20.381 1.00 96.94 392 LEU A O 1
ATOM 3121 N N . ALA A 1 393 ? 3.799 -4.236 -18.554 1.00 97.12 393 ALA A N 1
ATOM 3122 C CA . ALA A 1 393 ? 3.298 -5.575 -18.256 1.00 97.12 393 ALA A CA 1
ATOM 3123 C C . ALA A 1 393 ? 1.791 -5.593 -17.953 1.00 97.12 393 ALA A C 1
ATOM 3125 O O . ALA A 1 393 ? 1.097 -6.537 -18.324 1.00 97.12 393 ALA A O 1
ATOM 3126 N N . LEU A 1 394 ? 1.274 -4.549 -17.298 1.00 94.25 394 LEU A N 1
ATOM 3127 C CA . LEU A 1 394 ? -0.164 -4.377 -17.078 1.00 94.25 394 LEU A CA 1
ATOM 3128 C C . LEU A 1 394 ? -0.894 -4.030 -18.378 1.00 94.25 394 LEU A C 1
ATOM 3130 O O . LEU A 1 394 ? -1.940 -4.605 -18.657 1.00 94.25 394 LEU A O 1
ATOM 3134 N N . ALA A 1 395 ? -0.327 -3.134 -19.191 1.00 94.69 395 ALA A N 1
ATOM 3135 C CA . ALA A 1 395 ? -0.896 -2.773 -20.487 1.00 94.69 395 ALA A CA 1
ATOM 3136 C C . ALA A 1 395 ? -1.032 -3.996 -21.406 1.00 94.69 395 ALA A C 1
ATOM 3138 O O . ALA A 1 395 ? -2.073 -4.198 -22.017 1.00 94.69 395 ALA A O 1
ATOM 3139 N N . MET A 1 396 ? -0.008 -4.854 -21.445 1.00 96.25 396 MET A N 1
ATOM 3140 C CA . MET A 1 396 ? 0.023 -6.087 -22.241 1.00 96.25 396 MET A CA 1
ATOM 3141 C C . MET A 1 396 ? -1.041 -7.126 -21.862 1.00 96.25 396 MET A C 1
ATOM 3143 O O . MET A 1 396 ? -1.266 -8.059 -22.632 1.00 96.25 396 MET A O 1
ATOM 3147 N N . ALA A 1 397 ? -1.680 -6.993 -20.698 1.00 94.88 397 ALA A N 1
ATOM 3148 C CA . ALA A 1 397 ? -2.787 -7.851 -20.288 1.00 94.88 397 ALA A CA 1
ATOM 3149 C C . ALA A 1 397 ? -4.144 -7.405 -20.862 1.00 94.88 397 ALA A C 1
ATOM 3151 O O . ALA A 1 397 ? -5.129 -8.134 -20.744 1.00 94.88 397 ALA A O 1
ATOM 3152 N N . GLU A 1 398 ? -4.222 -6.208 -21.450 1.00 93.75 398 GLU A N 1
ATOM 3153 C CA . GLU A 1 398 ? -5.466 -5.648 -21.973 1.00 93.75 398 GLU A CA 1
ATOM 3154 C C . GLU A 1 398 ? -5.956 -6.421 -23.208 1.00 93.75 398 GLU A C 1
ATOM 3156 O O . GLU A 1 398 ? -5.180 -6.668 -24.141 1.00 93.75 398 GLU A O 1
ATOM 3161 N N . PRO A 1 399 ? -7.258 -6.754 -23.278 1.00 92.38 399 PRO A N 1
ATOM 3162 C CA . PRO A 1 399 ? -7.851 -7.274 -24.500 1.00 92.38 399 PRO A CA 1
ATOM 3163 C C . PRO A 1 399 ? -7.645 -6.310 -25.676 1.00 92.38 399 PRO A C 1
ATOM 3165 O O . PRO A 1 399 ? -8.020 -5.142 -25.613 1.00 92.38 399 PRO A O 1
ATOM 3168 N N . GLY A 1 400 ? -7.070 -6.807 -26.771 1.00 91.06 400 GLY A N 1
ATOM 3169 C CA . GLY A 1 400 ? -6.784 -5.990 -27.955 1.00 91.06 400 GLY A CA 1
ATOM 3170 C C . GLY A 1 400 ? -5.442 -5.255 -27.919 1.00 91.06 400 GLY A C 1
ATOM 3171 O O . GLY A 1 400 ? -5.209 -4.401 -28.772 1.00 91.06 400 GLY A O 1
ATOM 3172 N N . PHE A 1 401 ? -4.551 -5.586 -26.977 1.00 93.75 401 PHE A N 1
ATOM 3173 C CA . PHE A 1 401 ? -3.163 -5.135 -27.035 1.00 93.75 401 PHE A CA 1
ATOM 3174 C C . PHE A 1 401 ? -2.522 -5.469 -28.403 1.00 93.75 401 PHE A C 1
ATOM 3176 O O . PHE A 1 401 ? -2.679 -6.606 -28.859 1.00 93.75 401 PHE A O 1
ATOM 3183 N N . PRO A 1 402 ? -1.802 -4.535 -29.065 1.00 95.19 402 PRO A N 1
ATOM 3184 C CA . PRO A 1 402 ? -1.238 -4.775 -30.396 1.00 95.19 402 PRO A CA 1
ATOM 3185 C C . PRO A 1 402 ? -0.288 -5.983 -30.426 1.00 95.19 402 PRO A C 1
ATOM 3187 O O . PRO A 1 402 ? 0.720 -6.007 -29.716 1.00 95.19 402 PRO A O 1
ATOM 3190 N N . GLU A 1 403 ? -0.606 -6.993 -31.244 1.00 95.88 403 GLU A N 1
ATOM 3191 C CA . GLU A 1 403 ? 0.135 -8.266 -31.269 1.00 95.88 403 GLU A CA 1
ATOM 3192 C C . GLU A 1 403 ? 1.585 -8.079 -31.741 1.00 95.88 403 GLU A C 1
ATOM 3194 O O . GLU A 1 403 ? 2.494 -8.705 -31.211 1.00 95.88 403 GLU A O 1
ATOM 3199 N N . ASP A 1 404 ? 1.840 -7.165 -32.677 1.00 96.56 404 ASP A N 1
ATOM 3200 C CA . ASP A 1 404 ? 3.191 -6.839 -33.141 1.00 96.56 404 ASP A CA 1
ATOM 3201 C C . ASP A 1 404 ? 4.068 -6.254 -32.020 1.00 96.56 404 ASP A C 1
ATOM 3203 O O . ASP A 1 404 ? 5.248 -6.600 -31.897 1.00 96.56 404 ASP A O 1
ATOM 3207 N N . ILE A 1 405 ? 3.486 -5.420 -31.153 1.00 96.81 405 ILE A N 1
ATOM 3208 C CA . ILE A 1 405 ? 4.167 -4.903 -29.963 1.00 96.81 405 ILE A CA 1
ATOM 3209 C C . ILE A 1 405 ? 4.300 -5.982 -28.891 1.00 96.81 405 ILE A C 1
ATOM 3211 O O . ILE A 1 405 ? 5.343 -6.063 -28.241 1.00 96.81 405 ILE A O 1
ATOM 3215 N N . TYR A 1 406 ? 3.304 -6.855 -28.738 1.00 97.00 406 TYR A N 1
ATOM 3216 C CA . TYR A 1 406 ? 3.389 -8.001 -27.836 1.00 97.00 406 TYR A CA 1
ATOM 3217 C C . TYR A 1 406 ? 4.575 -8.905 -28.199 1.00 97.00 406 TYR A C 1
ATOM 3219 O O . TYR A 1 406 ? 5.424 -9.192 -27.353 1.00 97.00 406 TYR A O 1
ATOM 3227 N N . GLU A 1 407 ? 4.684 -9.292 -29.473 1.00 97.31 407 GLU A N 1
ATOM 3228 C CA . GLU A 1 407 ? 5.786 -10.102 -29.993 1.00 97.31 407 GLU A CA 1
ATOM 3229 C C . GLU A 1 407 ? 7.137 -9.401 -29.864 1.00 97.31 407 GLU A C 1
ATOM 3231 O O . GLU A 1 407 ? 8.151 -10.047 -29.580 1.00 97.31 407 GLU A O 1
ATOM 3236 N N . LEU A 1 408 ? 7.175 -8.080 -30.063 1.00 97.25 408 LEU A N 1
ATOM 3237 C CA . LEU A 1 408 ? 8.382 -7.289 -29.863 1.00 97.25 408 LEU A CA 1
ATOM 3238 C C . LEU A 1 408 ? 8.862 -7.376 -28.412 1.00 97.25 408 LEU A C 1
ATOM 3240 O O . LEU A 1 408 ? 10.040 -7.670 -28.191 1.00 97.25 408 LEU A O 1
ATOM 3244 N N . VAL A 1 409 ? 7.978 -7.115 -27.443 1.00 97.56 409 VAL A N 1
ATOM 3245 C CA . VAL A 1 409 ? 8.322 -7.164 -26.017 1.00 97.56 409 VAL A CA 1
ATOM 3246 C C . VAL A 1 409 ? 8.733 -8.584 -25.637 1.00 97.56 409 VAL A C 1
ATOM 3248 O O . VAL A 1 409 ? 9.809 -8.763 -25.070 1.00 97.56 409 VAL A O 1
ATOM 3251 N N . ASP A 1 410 ? 7.962 -9.601 -26.025 1.00 98.00 410 ASP A N 1
ATOM 3252 C CA . ASP A 1 410 ? 8.291 -10.996 -25.723 1.00 98.00 410 ASP A CA 1
ATOM 3253 C C . ASP A 1 410 ? 9.662 -11.388 -26.288 1.00 98.00 410 ASP A C 1
ATOM 3255 O O . ASP A 1 410 ? 10.522 -11.897 -25.575 1.00 98.00 410 ASP A O 1
ATOM 3259 N N . LYS A 1 411 ? 9.937 -11.067 -27.555 1.00 96.94 411 LYS A N 1
ATOM 3260 C CA . LYS A 1 411 ? 11.215 -11.395 -28.196 1.00 96.94 411 LYS A CA 1
ATOM 3261 C C . LYS A 1 411 ? 12.401 -10.653 -27.583 1.00 96.94 411 LYS A C 1
ATOM 3263 O O . LYS A 1 411 ? 13.481 -11.230 -27.474 1.00 96.94 411 LYS A O 1
ATOM 3268 N N . ARG A 1 412 ? 12.251 -9.360 -27.280 1.00 95.94 412 ARG A N 1
ATOM 3269 C CA . ARG A 1 412 ? 13.373 -8.484 -26.893 1.00 95.94 412 ARG A CA 1
ATOM 3270 C C . ARG A 1 412 ? 13.640 -8.460 -25.399 1.00 95.94 412 ARG A C 1
ATOM 3272 O O . ARG A 1 412 ? 14.796 -8.321 -25.015 1.00 95.94 412 ARG A O 1
ATOM 3279 N N . LEU A 1 413 ? 12.591 -8.551 -24.592 1.00 97.12 413 LEU A N 1
ATOM 3280 C CA . LEU A 1 413 ? 12.666 -8.451 -23.141 1.00 97.12 413 LEU A CA 1
ATOM 3281 C C . LEU A 1 413 ? 12.559 -9.826 -22.475 1.00 97.12 413 LEU A C 1
ATOM 3283 O O . LEU A 1 413 ? 13.273 -10.090 -21.514 1.00 97.12 413 LEU A O 1
ATOM 3287 N N . LEU A 1 414 ? 11.691 -10.702 -22.991 1.00 97.44 414 LEU A N 1
ATOM 3288 C CA . LEU A 1 414 ? 11.322 -11.961 -22.329 1.00 97.44 414 LEU A CA 1
ATOM 3289 C C . LEU A 1 414 ? 11.891 -13.209 -23.027 1.00 97.44 414 LEU A C 1
ATOM 3291 O O . LEU A 1 414 ? 11.649 -14.332 -22.589 1.00 97.44 414 LEU A O 1
ATOM 3295 N N . GLU A 1 415 ? 12.675 -13.017 -24.091 1.00 96.88 415 GLU A N 1
ATOM 3296 C CA . GLU A 1 415 ? 13.321 -14.051 -24.914 1.00 96.88 415 GLU A CA 1
ATOM 3297 C C . GLU A 1 415 ? 12.342 -15.137 -25.414 1.00 96.88 415 GLU A C 1
ATOM 3299 O O . GLU A 1 415 ? 12.664 -16.327 -25.452 1.00 96.88 415 GLU A O 1
ATOM 3304 N N . GLY A 1 416 ? 11.121 -14.738 -25.785 1.00 97.31 416 GLY A N 1
ATOM 3305 C CA . GLY A 1 416 ? 10.100 -15.633 -26.342 1.00 97.31 416 GLY A CA 1
ATOM 3306 C C . GLY A 1 416 ? 9.396 -16.525 -25.313 1.00 97.31 416 GLY A C 1
ATOM 3307 O O . GLY A 1 416 ? 8.859 -17.577 -25.671 1.00 97.31 416 GLY A O 1
ATOM 3308 N N . ARG A 1 417 ? 9.464 -16.196 -24.017 1.00 97.50 417 ARG A N 1
ATOM 3309 C CA . ARG A 1 417 ? 8.834 -16.989 -22.945 1.00 97.50 417 ARG A CA 1
ATOM 3310 C C . ARG A 1 417 ? 7.312 -16.901 -22.956 1.00 97.50 417 ARG A C 1
ATOM 3312 O O . ARG A 1 417 ? 6.677 -17.921 -22.705 1.00 97.50 417 ARG A O 1
ATOM 3319 N N . LEU A 1 418 ? 6.721 -15.750 -23.287 1.00 96.44 418 LEU A N 1
ATOM 3320 C CA . LEU A 1 418 ? 5.260 -15.634 -23.350 1.00 96.44 418 LEU A CA 1
ATOM 3321 C C . LEU A 1 418 ? 4.693 -16.494 -24.476 1.00 96.44 418 LEU A C 1
ATOM 3323 O O . LEU A 1 418 ? 3.706 -17.198 -24.266 1.00 96.44 418 LEU A O 1
ATOM 3327 N N . ARG A 1 419 ? 5.338 -16.498 -25.648 1.00 96.31 419 ARG A N 1
ATOM 3328 C CA . ARG A 1 419 ? 4.956 -17.386 -26.749 1.00 96.31 419 ARG A CA 1
ATOM 3329 C C . ARG A 1 419 ? 5.032 -18.857 -26.345 1.00 96.31 419 ARG A C 1
ATOM 3331 O O . ARG A 1 419 ? 4.052 -19.569 -26.530 1.00 96.31 419 ARG A O 1
ATOM 3338 N N . ARG A 1 420 ? 6.139 -19.292 -25.731 1.00 95.81 420 ARG A N 1
ATOM 3339 C CA . ARG A 1 420 ? 6.289 -20.678 -25.247 1.00 95.81 420 ARG A CA 1
ATOM 3340 C C . ARG A 1 420 ? 5.214 -21.063 -24.230 1.00 95.81 420 ARG A C 1
ATOM 3342 O O . ARG A 1 420 ? 4.682 -22.162 -24.314 1.00 95.81 420 ARG A O 1
ATOM 3349 N N . LEU A 1 421 ? 4.861 -20.154 -23.318 1.00 94.12 421 LEU A N 1
ATOM 3350 C CA . LEU A 1 421 ? 3.791 -20.373 -22.340 1.00 94.12 421 LEU A CA 1
ATOM 3351 C C . LEU A 1 421 ? 2.409 -20.485 -23.010 1.00 94.12 421 LEU A C 1
ATOM 3353 O O . LEU A 1 421 ? 1.587 -21.314 -22.623 1.00 94.12 421 LEU A O 1
ATOM 3357 N N . ARG A 1 422 ? 2.136 -19.663 -24.033 1.00 92.31 422 ARG A N 1
ATOM 3358 C CA . ARG A 1 422 ? 0.902 -19.761 -24.832 1.00 92.31 422 ARG A CA 1
ATOM 3359 C C . ARG A 1 422 ? 0.839 -21.091 -25.587 1.00 92.31 422 ARG A C 1
ATOM 3361 O O . ARG A 1 422 ? -0.203 -21.735 -25.563 1.00 92.31 422 ARG A O 1
ATOM 3368 N N . GLU A 1 423 ? 1.940 -21.505 -26.211 1.00 93.94 423 GLU A N 1
ATOM 3369 C CA . GLU A 1 423 ? 2.051 -22.774 -26.942 1.00 93.94 423 GLU A CA 1
ATOM 3370 C C . GLU A 1 423 ? 1.855 -23.980 -26.011 1.00 93.94 423 GLU A C 1
ATOM 3372 O O . GLU A 1 423 ? 1.067 -24.866 -26.336 1.00 93.94 423 GLU A O 1
ATOM 3377 N N . SER A 1 424 ? 2.466 -23.981 -24.819 1.00 90.75 424 SER A N 1
ATOM 3378 C CA . SER A 1 424 ? 2.285 -25.062 -23.837 1.00 90.75 424 SER A CA 1
ATOM 3379 C C . SER A 1 424 ? 0.850 -25.165 -23.318 1.00 90.75 424 SER A C 1
ATOM 3381 O O . SER A 1 424 ? 0.379 -26.255 -23.016 1.00 90.75 424 SER A O 1
ATOM 3383 N N . ASN A 1 425 ? 0.133 -24.040 -23.232 1.00 88.25 425 ASN A N 1
ATOM 3384 C CA . ASN A 1 425 ? -1.269 -24.021 -22.809 1.00 88.25 425 ASN A CA 1
ATOM 3385 C C . ASN A 1 425 ? -2.244 -24.427 -23.928 1.00 88.25 425 ASN A C 1
ATOM 3387 O O . ASN A 1 425 ? -3.407 -24.707 -23.645 1.00 88.25 425 ASN A O 1
ATOM 3391 N N . GLN A 1 426 ? -1.798 -24.435 -25.188 1.00 86.94 426 GLN A N 1
ATOM 3392 C CA . GLN A 1 426 ? -2.613 -24.799 -26.350 1.00 86.94 426 GLN A CA 1
ATOM 3393 C C . GLN A 1 426 ? -2.499 -26.276 -26.738 1.00 86.94 426 GLN A C 1
ATOM 3395 O O . GLN A 1 426 ? -3.198 -26.690 -27.663 1.00 86.94 426 GLN A O 1
ATOM 3400 N N . GLU A 1 427 ? -1.656 -27.073 -26.070 1.00 82.44 427 GLU A N 1
ATOM 3401 C CA . GLU A 1 427 ? -1.507 -28.490 -26.407 1.00 82.44 427 GLU A CA 1
ATOM 3402 C C . GLU A 1 427 ? -2.866 -29.223 -26.297 1.00 82.44 427 GLU A C 1
ATOM 3404 O O . GLU A 1 427 ? -3.441 -29.332 -25.204 1.00 82.44 427 GLU A O 1
ATOM 3409 N N . PRO A 1 428 ? -3.422 -29.702 -27.433 1.00 66.62 428 PRO A N 1
ATOM 3410 C CA . PRO A 1 428 ? -4.760 -30.276 -27.497 1.00 66.62 428 PRO A CA 1
ATOM 3411 C C . PRO A 1 428 ? -4.766 -31.629 -26.780 1.00 66.62 428 PRO A C 1
ATOM 3413 O O . PRO A 1 428 ? -4.336 -32.647 -27.318 1.00 66.62 428 PRO A O 1
ATOM 3416 N N . GLY A 1 429 ? -5.228 -31.618 -25.533 1.00 69.62 429 GLY A N 1
ATOM 3417 C CA . GLY A 1 429 ? -5.218 -32.771 -24.628 1.00 69.62 429 GLY A CA 1
ATOM 3418 C C . GLY A 1 429 ? -5.368 -32.387 -23.154 1.00 69.62 429 GLY A C 1
ATOM 3419 O O . GLY A 1 429 ? -5.743 -33.223 -22.337 1.00 69.62 429 GLY A O 1
ATOM 3420 N N . SER A 1 430 ? -5.141 -31.115 -22.814 1.00 58.94 430 SER A N 1
ATOM 3421 C CA . SER A 1 430 ? -5.528 -30.540 -21.526 1.00 58.94 430 SER A CA 1
ATOM 3422 C C . SER A 1 430 ? -7.027 -30.206 -21.537 1.00 58.94 430 SER A C 1
ATOM 3424 O O . SER A 1 430 ? -7.431 -29.145 -22.004 1.00 58.94 430 SER A O 1
ATOM 3426 N N . GLU A 1 431 ? -7.883 -31.102 -21.036 1.00 55.53 431 GLU A N 1
ATOM 3427 C CA . GLU A 1 431 ? -9.329 -30.854 -20.832 1.00 55.53 431 GLU A CA 1
ATOM 3428 C C . GLU A 1 431 ? -9.634 -29.834 -19.704 1.00 55.53 431 GLU A C 1
ATOM 3430 O O . GLU A 1 431 ? -10.733 -29.809 -19.149 1.00 55.53 431 GLU A O 1
ATOM 3435 N N . ALA A 1 432 ? -8.689 -28.963 -19.339 1.00 47.12 432 ALA A N 1
ATOM 3436 C CA . ALA A 1 432 ? -8.918 -27.909 -18.358 1.00 47.12 432 ALA A CA 1
ATOM 3437 C C . ALA A 1 432 ? -9.374 -26.624 -19.066 1.00 47.12 432 ALA A C 1
ATOM 3439 O O . ALA A 1 432 ? -8.688 -26.098 -19.940 1.00 47.12 432 ALA A O 1
ATOM 3440 N N . GLY A 1 433 ? -10.570 -26.156 -18.700 1.00 42.22 433 GLY A N 1
ATOM 3441 C CA . GLY A 1 433 ? -11.260 -25.022 -19.309 1.00 42.22 433 GLY A CA 1
ATOM 3442 C C . GLY A 1 433 ? -10.453 -23.722 -19.367 1.00 42.22 433 GLY A C 1
ATOM 3443 O O . GLY A 1 433 ? -9.470 -23.559 -18.657 1.00 42.22 433 GLY A O 1
ATOM 3444 N N . CYS A 1 434 ? -10.921 -22.825 -20.245 1.00 36.12 434 CYS A N 1
ATOM 3445 C CA . CYS A 1 434 ? -10.534 -21.422 -20.440 1.00 36.12 434 CYS A CA 1
ATOM 3446 C C . CYS A 1 434 ? -9.340 -20.949 -19.583 1.00 36.12 434 CYS A C 1
ATOM 3448 O O . CYS A 1 434 ? -9.505 -20.836 -18.366 1.00 36.12 434 CYS A O 1
ATOM 3450 N N . PRO A 1 435 ? -8.180 -20.588 -20.172 1.00 41.78 435 PRO A N 1
ATOM 3451 C CA . PRO A 1 435 ? -7.082 -20.011 -19.417 1.00 41.78 435 PRO A CA 1
ATOM 3452 C C . PRO A 1 435 ? -7.474 -18.586 -19.013 1.00 41.78 435 PRO A C 1
ATOM 3454 O O . PRO A 1 435 ? -7.023 -17.600 -19.590 1.00 41.78 435 PRO A O 1
ATOM 3457 N N . SER A 1 436 ? -8.319 -18.452 -17.988 1.00 40.81 436 SER A N 1
ATOM 3458 C CA . SER A 1 436 ? -8.149 -17.335 -17.077 1.00 40.81 436 SER A CA 1
ATOM 3459 C C . SER A 1 436 ? -6.698 -17.438 -16.637 1.00 40.81 436 SER A C 1
ATOM 3461 O O . SER A 1 436 ? -6.298 -18.510 -16.174 1.00 40.81 436 SER A O 1
ATOM 3463 N N . PHE A 1 437 ? -5.908 -16.383 -16.823 1.00 43.06 437 PHE A N 1
ATOM 3464 C CA . PHE A 1 437 ? -4.668 -16.217 -16.081 1.00 43.06 437 PHE A CA 1
ATOM 3465 C C . PHE A 1 437 ? -5.051 -16.372 -14.608 1.00 43.06 437 PHE A C 1
ATOM 3467 O O . PHE A 1 437 ? -5.536 -15.425 -13.991 1.00 43.06 437 PHE A O 1
ATOM 3474 N N . GLN A 1 438 ? -4.980 -17.599 -14.080 1.00 38.34 438 GLN A N 1
ATOM 3475 C CA . GLN A 1 438 ? -5.199 -17.853 -12.673 1.00 38.34 438 GLN A CA 1
ATOM 3476 C C . GLN A 1 438 ? -4.095 -17.056 -12.022 1.00 38.34 438 GLN A C 1
ATOM 3478 O O . GLN A 1 438 ? -2.915 -17.348 -12.229 1.00 38.34 438 GLN A O 1
ATOM 3483 N N . ALA A 1 439 ? -4.505 -15.969 -11.367 1.00 36.53 439 ALA A N 1
ATOM 3484 C CA . ALA A 1 439 ? -3.633 -15.136 -10.579 1.00 36.53 439 ALA A CA 1
ATOM 3485 C C . ALA A 1 439 ? -2.706 -16.078 -9.827 1.00 36.53 439 ALA A C 1
ATOM 3487 O O . ALA A 1 439 ? -3.192 -16.978 -9.138 1.00 36.53 439 ALA A O 1
ATOM 3488 N N . LEU A 1 440 ? -1.398 -15.917 -10.033 1.00 36.66 440 LEU A N 1
ATOM 3489 C CA . LEU A 1 440 ? -0.404 -16.604 -9.234 1.00 36.66 440 LEU A CA 1
ATOM 3490 C C . LEU A 1 440 ? -0.831 -16.375 -7.784 1.00 36.66 440 LEU A C 1
ATOM 3492 O O . LEU A 1 440 ? -0.800 -15.243 -7.290 1.00 36.66 440 LEU A O 1
ATOM 3496 N N . ALA A 1 441 ? -1.340 -17.426 -7.136 1.00 33.03 441 ALA A N 1
ATOM 3497 C CA . ALA A 1 441 ? -1.504 -17.406 -5.701 1.00 33.03 441 ALA A CA 1
ATOM 3498 C C . ALA A 1 441 ? -0.125 -17.003 -5.162 1.00 33.03 441 ALA A C 1
ATOM 3500 O O . ALA A 1 441 ? 0.875 -17.543 -5.656 1.00 33.03 441 ALA A O 1
ATOM 3501 N N . PRO A 1 442 ? -0.034 -16.008 -4.259 1.00 33.69 442 PRO A N 1
ATOM 3502 C CA . PRO A 1 442 ? 1.250 -15.599 -3.705 1.00 33.69 442 PRO A CA 1
ATOM 3503 C C . PRO A 1 442 ? 1.959 -16.869 -3.259 1.00 33.69 442 PRO A C 1
ATOM 3505 O O . PRO A 1 442 ? 1.342 -17.639 -2.527 1.00 33.69 442 PRO A O 1
ATOM 3508 N N . CYS A 1 443 ? 3.162 -17.105 -3.804 1.00 31.95 443 CYS A N 1
ATOM 3509 C CA . CYS A 1 443 ? 3.910 -18.357 -3.724 1.00 31.95 443 CYS A CA 1
ATOM 3510 C C . CYS A 1 443 ? 3.509 -19.153 -2.483 1.00 31.95 443 CYS A C 1
ATOM 3512 O O . CYS A 1 443 ? 3.881 -18.762 -1.375 1.00 31.95 443 CYS A O 1
ATOM 3514 N N . GLU A 1 444 ? 2.712 -20.214 -2.662 1.00 37.34 444 GLU A N 1
ATOM 3515 C CA . GLU A 1 444 ? 2.376 -21.120 -1.571 1.00 37.34 444 GLU A CA 1
ATOM 3516 C C . GLU A 1 444 ? 3.702 -21.674 -1.044 1.00 37.34 444 GLU A C 1
ATOM 3518 O O . GLU A 1 444 ? 4.316 -22.569 -1.629 1.00 37.34 444 GLU A O 1
ATOM 3523 N N . GLY A 1 445 ? 4.195 -21.088 0.045 1.00 34.78 445 GLY A N 1
ATOM 3524 C CA . GLY A 1 445 ? 5.277 -21.659 0.815 1.00 34.78 445 GLY A CA 1
ATOM 3525 C C . GLY A 1 445 ? 4.796 -23.015 1.298 1.00 34.78 445 GLY A C 1
ATOM 3526 O O . GLY A 1 445 ? 3.941 -23.067 2.171 1.00 34.78 445 GLY A O 1
ATOM 3527 N N . GLY A 1 446 ? 5.311 -24.078 0.678 1.00 27.72 446 GLY A N 1
ATOM 3528 C CA . GLY A 1 446 ? 5.236 -25.465 1.126 1.00 27.72 446 GLY A CA 1
ATOM 3529 C C . GLY A 1 446 ? 3.910 -25.872 1.761 1.00 27.72 446 GLY A C 1
ATOM 3530 O O . GLY A 1 446 ? 3.727 -25.751 2.970 1.00 27.72 446 GLY A O 1
ATOM 3531 N N . ARG A 1 447 ? 3.027 -26.459 0.955 1.00 28.67 447 ARG A N 1
ATOM 3532 C CA . ARG A 1 447 ? 1.873 -27.237 1.412 1.00 28.67 447 ARG A CA 1
ATOM 3533 C C . ARG A 1 447 ? 2.327 -28.262 2.470 1.00 28.67 447 ARG A C 1
ATOM 3535 O O . ARG A 1 447 ? 2.871 -29.310 2.133 1.00 28.67 447 ARG A O 1
ATOM 3542 N N . VAL A 1 448 ? 2.125 -27.961 3.753 1.00 29.39 448 VAL A N 1
ATOM 3543 C CA . VAL A 1 448 ? 2.139 -28.970 4.818 1.00 29.39 448 VAL A CA 1
ATOM 3544 C C . VAL A 1 448 ? 0.784 -29.658 4.734 1.00 29.39 448 VAL A C 1
ATOM 3546 O O . VAL A 1 448 ? -0.239 -29.093 5.118 1.00 29.39 448 VAL A O 1
ATOM 3549 N N . GLU A 1 449 ? 0.758 -30.845 4.136 1.00 29.33 449 GLU A N 1
ATOM 3550 C CA . GLU A 1 449 ? -0.452 -31.654 4.052 1.00 29.33 449 GLU A CA 1
ATOM 3551 C C . GLU A 1 449 ? -1.003 -31.966 5.453 1.00 29.33 449 GLU A C 1
ATOM 3553 O O . GLU A 1 449 ? -0.327 -32.544 6.299 1.00 29.33 449 GLU A O 1
ATOM 3558 N N . GLY A 1 450 ? -2.275 -31.621 5.660 1.00 29.67 450 GLY A N 1
ATOM 3559 C CA . GLY A 1 450 ? -3.189 -32.391 6.499 1.00 29.67 450 GLY A CA 1
ATOM 3560 C C . GLY A 1 450 ? -3.006 -32.305 8.014 1.00 29.67 450 GLY A C 1
ATOM 3561 O O . GLY A 1 450 ? -2.654 -33.291 8.654 1.00 29.67 450 GLY A O 1
ATOM 3562 N N . ALA A 1 451 ? -3.445 -31.203 8.623 1.00 26.89 451 ALA A N 1
ATOM 3563 C CA . ALA A 1 451 ? -3.959 -31.247 9.991 1.00 26.89 451 ALA A CA 1
ATOM 3564 C C . ALA A 1 451 ? -5.286 -30.488 10.070 1.00 26.89 451 ALA A C 1
ATOM 3566 O O . ALA A 1 451 ? -5.361 -29.287 9.823 1.00 26.89 451 ALA A O 1
ATOM 3567 N N . ARG A 1 452 ? -6.350 -31.227 10.402 1.00 30.00 452 ARG A N 1
ATOM 3568 C CA . ARG A 1 452 ? -7.657 -30.687 10.788 1.00 30.00 452 ARG A CA 1
ATOM 3569 C C . ARG A 1 452 ? -7.456 -29.566 11.811 1.00 30.00 452 ARG A C 1
ATOM 3571 O O . ARG A 1 452 ? -6.815 -29.791 12.835 1.00 30.00 452 ARG A O 1
ATOM 3578 N N . LEU A 1 453 ? -8.045 -28.399 11.552 1.00 33.19 453 LEU A N 1
ATOM 3579 C CA . LEU A 1 453 ? -8.194 -27.300 12.509 1.00 33.19 453 LEU A CA 1
ATOM 3580 C C . LEU A 1 453 ? -9.071 -27.760 13.684 1.00 33.19 453 LEU A C 1
ATOM 3582 O O . LEU A 1 453 ? -10.280 -27.565 13.720 1.00 33.19 453 LEU A O 1
ATOM 3586 N N . GLY A 1 454 ? -8.435 -28.429 14.637 1.00 30.14 454 GLY A N 1
ATOM 3587 C CA . GLY A 1 454 ? -8.979 -28.805 15.926 1.00 30.14 454 GLY A CA 1
ATOM 3588 C C . GLY A 1 454 ? -7.817 -28.909 16.904 1.00 30.14 454 GLY A C 1
ATOM 3589 O O . GLY A 1 454 ? -6.960 -29.767 16.739 1.00 30.14 454 GLY A O 1
ATOM 3590 N N . GLN A 1 455 ? -7.819 -28.037 17.915 1.00 30.38 455 GLN A N 1
ATOM 3591 C CA . GLN A 1 455 ? -6.838 -27.924 19.007 1.00 30.38 455 GLN A CA 1
ATOM 3592 C C . GLN A 1 455 ? -5.518 -27.206 18.675 1.00 30.38 455 GLN A C 1
ATOM 3594 O O . GLN A 1 455 ? -4.438 -27.793 18.659 1.00 30.38 455 GLN A O 1
ATOM 3599 N N . LEU A 1 456 ? -5.588 -25.875 18.586 1.00 30.47 456 LEU A N 1
ATOM 3600 C CA . LEU A 1 456 ? -4.494 -25.018 19.052 1.00 30.47 456 LEU A CA 1
ATOM 3601 C C . LEU A 1 456 ? -4.366 -25.209 20.572 1.00 30.47 456 LEU A C 1
ATOM 3603 O O . LEU A 1 456 ? -5.180 -24.705 21.347 1.00 30.47 456 LEU A O 1
ATOM 3607 N N . ARG A 1 457 ? -3.378 -25.999 21.005 1.00 27.94 457 ARG A N 1
ATO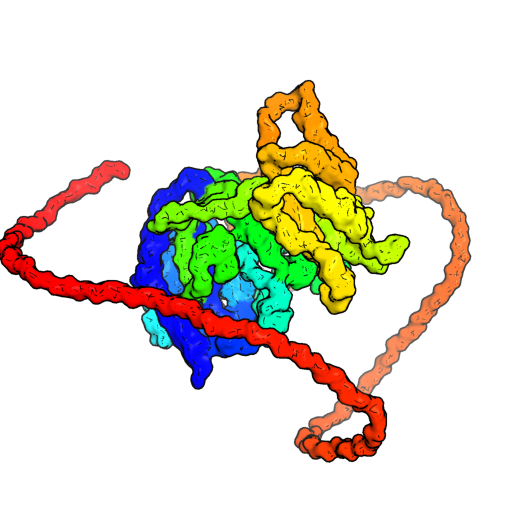M 3608 C CA . ARG A 1 457 ? -3.019 -26.107 22.421 1.00 27.94 457 ARG A CA 1
ATOM 3609 C C . ARG A 1 457 ? -2.454 -24.770 22.902 1.00 27.94 457 ARG A C 1
ATOM 3611 O O . ARG A 1 457 ? -1.448 -24.291 22.391 1.00 27.94 457 ARG A O 1
ATOM 3618 N N . SER A 1 458 ? -3.145 -24.223 23.898 1.00 29.83 458 SER A N 1
ATOM 3619 C CA . SER A 1 458 ? -2.691 -23.289 24.929 1.00 29.83 458 SER A CA 1
ATOM 3620 C C . SER A 1 458 ? -1.167 -23.218 25.085 1.00 29.83 458 SER A C 1
ATOM 3622 O O . SER A 1 458 ? -0.545 -24.158 25.578 1.00 29.83 458 SER A O 1
ATOM 3624 N N . TRP A 1 459 ? -0.579 -22.078 24.719 1.00 27.45 459 TRP A N 1
ATOM 3625 C CA . TRP A 1 459 ? 0.710 -21.646 25.255 1.00 27.45 459 TRP A CA 1
ATOM 3626 C C . TRP A 1 459 ? 0.431 -20.898 26.555 1.00 27.45 459 TRP A C 1
ATOM 3628 O O . TRP A 1 459 ? 0.144 -19.702 26.560 1.00 27.45 459 TRP A O 1
ATOM 3638 N N . SER A 1 460 ? 0.440 -21.629 27.660 1.00 29.95 460 SER A N 1
ATOM 3639 C CA . SER A 1 460 ? 0.440 -21.087 29.016 1.00 29.95 460 SER A CA 1
ATOM 3640 C C . SER A 1 460 ? 1.108 -22.132 29.895 1.00 29.95 460 SER A C 1
ATOM 3642 O O . SER A 1 460 ? 0.483 -23.142 30.181 1.00 29.95 460 SER A O 1
ATOM 3644 N N . ASP A 1 461 ? 2.398 -21.944 30.181 1.00 26.64 461 ASP A N 1
ATOM 3645 C CA . ASP A 1 461 ? 2.999 -22.208 31.495 1.00 26.64 461 ASP A CA 1
ATOM 3646 C C . ASP A 1 461 ? 4.452 -21.683 31.522 1.00 26.64 461 ASP A C 1
ATOM 3648 O O . ASP A 1 461 ? 5.221 -21.943 30.588 1.00 26.64 461 ASP A O 1
ATOM 3652 N N . PRO A 1 462 ? 4.854 -20.922 32.558 1.00 31.28 462 PRO A N 1
ATOM 3653 C CA . PRO A 1 462 ? 6.223 -20.457 32.733 1.00 31.28 462 PRO A CA 1
ATOM 3654 C C . PRO A 1 462 ? 7.066 -21.535 33.432 1.00 31.28 462 PRO A C 1
ATOM 3656 O O . PRO A 1 462 ? 6.724 -22.010 34.513 1.00 31.28 462 PRO A O 1
ATOM 3659 N N . VAL A 1 463 ? 8.207 -21.898 32.842 1.00 28.09 463 VAL A N 1
ATOM 3660 C CA . VAL A 1 463 ? 9.210 -22.739 33.511 1.00 28.09 463 VAL A CA 1
ATOM 3661 C C . VAL A 1 463 ? 9.985 -21.871 34.503 1.00 28.09 463 VAL A C 1
ATOM 3663 O O . VAL A 1 463 ? 10.802 -21.038 34.114 1.00 28.09 463 VAL A O 1
ATOM 3666 N N . LEU A 1 464 ? 9.708 -22.073 35.791 1.00 30.36 464 LEU A N 1
ATOM 3667 C CA . LEU A 1 464 ? 10.582 -21.688 36.896 1.00 30.36 464 LEU A CA 1
ATOM 3668 C C . LEU A 1 464 ? 11.849 -22.555 36.853 1.00 30.36 464 LEU A C 1
ATOM 3670 O O . LEU A 1 464 ? 11.766 -23.783 36.860 1.00 30.36 464 LEU A O 1
ATOM 3674 N N . CYS A 1 465 ? 13.015 -21.914 36.819 1.00 28.61 465 CYS A N 1
ATOM 3675 C CA . CYS A 1 465 ? 14.292 -22.564 37.091 1.00 28.61 465 CYS A CA 1
ATOM 3676 C C . CYS A 1 465 ? 14.486 -22.664 38.608 1.00 28.61 465 CYS A C 1
ATOM 3678 O O . CYS A 1 465 ? 14.622 -21.633 39.262 1.00 28.61 465 CYS A O 1
ATOM 3680 N N . GLU A 1 466 ? 14.580 -23.881 39.140 1.00 28.67 466 GLU A N 1
ATOM 3681 C CA . GLU A 1 466 ? 15.307 -24.148 40.383 1.00 28.67 466 GLU A CA 1
ATOM 3682 C C . GLU A 1 466 ? 16.250 -25.345 40.202 1.00 28.67 466 GLU A C 1
ATOM 3684 O O . GLU A 1 466 ? 15.963 -26.305 39.483 1.00 28.67 466 GLU A O 1
ATOM 3689 N N . ASP A 1 467 ? 17.411 -25.214 40.839 1.00 35.19 467 ASP A N 1
ATOM 3690 C CA . ASP A 1 467 ? 18.543 -26.134 40.870 1.00 35.19 467 ASP A CA 1
ATOM 3691 C C . ASP A 1 467 ? 18.216 -27.502 41.497 1.00 35.19 467 ASP A C 1
ATOM 3693 O O . ASP A 1 467 ? 17.439 -27.596 42.445 1.00 35.19 467 ASP A O 1
ATOM 3697 N N . GLY A 1 468 ? 18.933 -28.560 41.081 1.00 28.92 468 GLY A N 1
ATOM 3698 C CA . GLY A 1 468 ? 19.084 -29.756 41.927 1.00 28.92 468 GLY A CA 1
ATOM 3699 C C . GLY A 1 468 ? 19.365 -31.096 41.239 1.00 28.92 468 GLY A C 1
ATOM 3700 O O . GLY A 1 468 ? 18.456 -31.849 40.926 1.00 28.92 468 GLY A O 1
ATOM 3701 N N . SER A 1 469 ? 20.655 -31.411 41.087 1.00 28.30 469 SER A N 1
ATOM 3702 C CA . SER A 1 469 ? 21.317 -32.737 41.077 1.00 28.30 469 SER A CA 1
ATOM 3703 C C . SER A 1 469 ? 20.470 -34.027 41.234 1.00 28.30 469 SER A C 1
ATOM 3705 O O . SER A 1 469 ? 19.868 -34.242 42.281 1.00 28.30 469 SER A O 1
ATOM 3707 N N . ALA A 1 470 ? 20.597 -34.978 40.288 1.00 29.78 470 ALA A N 1
ATOM 3708 C CA . ALA A 1 470 ? 21.298 -36.272 40.473 1.00 29.78 470 ALA A CA 1
ATOM 3709 C C . ALA A 1 470 ? 20.798 -37.428 39.563 1.00 29.78 470 ALA A C 1
ATOM 3711 O O . ALA A 1 470 ? 19.626 -37.776 39.547 1.00 29.78 470 ALA A O 1
ATOM 3712 N N . LYS A 1 471 ? 21.784 -38.117 38.960 1.00 29.17 471 LYS A N 1
ATOM 3713 C CA . LYS A 1 471 ? 21.883 -39.567 38.651 1.00 29.17 471 LYS A CA 1
ATOM 3714 C C . LYS A 1 471 ? 20.929 -40.254 37.643 1.00 29.17 471 LYS A C 1
ATOM 3716 O O . LYS A 1 471 ? 19.826 -40.661 37.962 1.00 29.17 471 LYS A O 1
ATOM 3721 N N . ALA A 1 472 ? 21.555 -40.593 36.508 1.00 30.88 472 ALA A N 1
ATOM 3722 C CA . ALA A 1 472 ? 21.776 -41.945 35.957 1.00 30.88 472 ALA A CA 1
ATOM 3723 C C . ALA A 1 472 ? 20.588 -42.877 35.626 1.00 30.88 472 ALA A C 1
ATOM 3725 O O . ALA A 1 472 ? 20.032 -43.516 36.509 1.00 30.88 472 ALA A O 1
ATOM 3726 N N . ALA A 1 473 ? 20.377 -43.082 34.320 1.00 30.45 473 ALA A N 1
ATOM 3727 C CA . ALA A 1 473 ? 20.199 -44.352 33.580 1.00 30.45 473 ALA A CA 1
ATOM 3728 C C . ALA A 1 473 ? 19.726 -43.942 32.166 1.00 30.45 473 ALA A C 1
ATOM 3730 O O . ALA A 1 473 ? 18.761 -43.206 32.038 1.00 30.45 473 ALA A O 1
ATOM 3731 N N . GLY A 1 474 ? 20.434 -44.195 31.067 1.00 27.08 474 GLY A N 1
ATOM 3732 C CA . GLY A 1 474 ? 20.775 -45.515 30.556 1.00 27.08 474 GLY A CA 1
ATOM 3733 C C . GLY A 1 474 ? 19.681 -45.973 29.588 1.00 27.08 474 GLY A C 1
ATOM 3734 O O . GLY A 1 474 ? 18.730 -46.588 30.038 1.00 27.08 474 GLY A O 1
ATOM 3735 N N . SER A 1 475 ? 19.800 -45.678 28.288 1.00 29.58 475 SER A N 1
ATOM 3736 C CA . SER A 1 475 ? 19.331 -46.569 27.213 1.00 29.58 475 SER A CA 1
ATOM 3737 C C . SER A 1 475 ? 19.749 -46.034 25.843 1.00 29.58 475 SER A C 1
ATOM 3739 O O . SER A 1 475 ? 19.550 -44.864 25.524 1.00 29.58 475 SER A O 1
ATOM 3741 N N . ALA A 1 476 ? 20.358 -46.921 25.066 1.00 29.73 476 ALA A N 1
ATOM 3742 C CA . ALA A 1 476 ? 20.853 -46.722 23.718 1.00 29.73 476 ALA A CA 1
ATOM 3743 C C . ALA A 1 476 ? 19.722 -46.782 22.680 1.00 29.73 476 ALA A C 1
ATOM 3745 O O . ALA A 1 476 ? 18.799 -47.581 22.820 1.00 29.73 476 ALA A O 1
ATOM 3746 N N . CYS A 1 477 ? 19.852 -46.010 21.602 1.00 29.00 477 CYS A N 1
ATOM 3747 C CA . CYS A 1 477 ? 19.360 -46.373 20.274 1.00 29.00 477 CYS A CA 1
ATOM 3748 C C . CYS A 1 477 ? 20.297 -45.750 19.236 1.00 29.00 477 CYS A C 1
ATOM 3750 O O . CYS A 1 477 ? 20.459 -44.532 19.161 1.00 29.00 477 CYS A O 1
ATOM 3752 N N . GLU A 1 478 ? 20.972 -46.635 18.510 1.00 29.33 478 GLU A N 1
ATOM 3753 C CA . GLU A 1 478 ? 21.945 -46.367 17.461 1.00 29.33 478 GLU A CA 1
ATOM 3754 C C . GLU A 1 478 ? 21.263 -45.766 16.222 1.00 29.33 478 GLU A C 1
ATOM 3756 O O . GLU A 1 478 ? 20.195 -46.213 15.806 1.00 29.33 478 GLU A O 1
ATOM 3761 N N . LEU A 1 479 ? 21.910 -44.774 15.606 1.00 34.41 479 LEU A N 1
ATOM 3762 C CA . LEU A 1 479 ? 21.601 -44.298 14.257 1.00 34.41 479 LEU A CA 1
ATOM 3763 C C . LEU A 1 479 ? 22.693 -44.795 13.295 1.00 34.41 479 LEU A C 1
ATOM 3765 O O . LEU A 1 479 ? 23.877 -44.734 13.645 1.00 34.41 479 LEU A O 1
ATOM 3769 N N . PRO A 1 480 ? 22.343 -45.264 12.085 1.00 38.16 480 PRO A N 1
ATOM 3770 C CA . PRO A 1 480 ? 23.324 -45.764 11.134 1.00 38.16 480 PRO A CA 1
ATOM 3771 C C . PRO A 1 480 ? 24.070 -44.612 10.448 1.00 38.16 480 PRO A C 1
ATOM 3773 O O . PRO A 1 480 ? 23.480 -43.645 9.969 1.00 38.16 480 PRO A O 1
ATOM 3776 N N . SER A 1 481 ? 25.395 -44.750 10.386 1.00 32.00 481 SER A N 1
ATOM 3777 C CA . SER A 1 481 ? 26.290 -43.904 9.590 1.00 32.00 481 SER A CA 1
ATOM 3778 C C . SER A 1 481 ? 26.238 -44.308 8.109 1.00 32.00 481 SER A C 1
ATOM 3780 O O . SER A 1 481 ? 26.224 -45.508 7.828 1.00 32.00 481 SER A O 1
ATOM 3782 N N . PRO A 1 482 ? 26.278 -43.365 7.151 1.00 40.25 482 PRO A N 1
ATOM 3783 C CA . PRO A 1 482 ? 26.399 -43.704 5.741 1.00 40.25 482 PRO A CA 1
ATOM 3784 C C . PRO A 1 482 ? 27.855 -44.011 5.358 1.00 40.25 482 PRO A C 1
ATOM 3786 O O . PRO A 1 482 ? 28.808 -43.351 5.780 1.00 40.25 482 PRO A O 1
ATOM 3789 N N . SER A 1 483 ? 27.989 -45.051 4.542 1.00 32.78 483 SER A N 1
ATOM 3790 C CA . SER A 1 483 ? 29.209 -45.607 3.967 1.00 32.78 483 SER A CA 1
ATOM 3791 C C . SER A 1 483 ? 29.931 -44.646 3.017 1.00 32.78 483 SER A C 1
ATOM 3793 O O . SER A 1 483 ? 29.314 -43.966 2.200 1.00 32.78 483 SER A O 1
ATOM 3795 N N . LYS A 1 484 ? 31.266 -44.664 3.109 1.00 34.47 484 LYS A N 1
ATOM 3796 C CA . LYS A 1 484 ? 32.229 -44.050 2.188 1.00 34.47 484 LYS A CA 1
ATOM 3797 C C . LYS A 1 484 ? 32.629 -45.045 1.095 1.00 34.47 484 LYS A C 1
ATOM 3799 O O . LYS A 1 484 ? 33.244 -46.045 1.433 1.00 34.47 484 LYS A O 1
ATOM 3804 N N . GLU A 1 485 ? 32.413 -44.692 -0.165 1.00 36.16 485 GLU A N 1
ATOM 3805 C CA . GLU A 1 485 ? 33.146 -45.113 -1.377 1.00 36.16 485 GLU A CA 1
ATOM 3806 C C . GLU A 1 485 ? 32.920 -43.971 -2.395 1.00 36.16 485 GLU A C 1
ATOM 3808 O O . GLU A 1 485 ? 31.844 -43.389 -2.410 1.00 36.16 485 GLU A O 1
ATOM 3813 N N . GLY A 1 486 ? 33.839 -43.494 -3.227 1.00 30.27 486 GLY A N 1
ATOM 3814 C CA . GLY A 1 486 ? 35.181 -43.913 -3.584 1.00 30.27 486 GLY A CA 1
ATOM 3815 C C . GLY A 1 486 ? 35.911 -42.750 -4.278 1.00 30.27 486 GLY A C 1
ATOM 3816 O O . GLY A 1 486 ? 35.376 -41.663 -4.480 1.00 30.27 486 GLY A O 1
ATOM 3817 N N . ARG A 1 487 ? 37.182 -43.001 -4.560 1.00 32.97 487 ARG A N 1
ATOM 3818 C CA . ARG A 1 487 ? 38.287 -42.077 -4.821 1.00 32.97 487 ARG A CA 1
ATOM 3819 C C . ARG A 1 487 ? 38.683 -42.136 -6.304 1.00 32.97 487 ARG A C 1
ATOM 3821 O O . ARG A 1 487 ? 38.735 -43.237 -6.838 1.00 32.97 487 ARG A O 1
ATOM 3828 N N . ALA A 1 488 ? 39.008 -40.995 -6.910 1.00 31.64 488 ALA A N 1
ATOM 3829 C CA . ALA A 1 488 ? 39.931 -40.828 -8.048 1.00 31.64 488 ALA A CA 1
ATOM 3830 C C . ALA A 1 488 ? 40.231 -39.315 -8.148 1.00 31.64 488 ALA A C 1
ATOM 3832 O O . ALA A 1 488 ? 39.310 -38.521 -8.308 1.00 31.64 488 ALA A O 1
ATOM 3833 N N . ASP A 1 489 ? 41.384 -38.840 -7.682 1.00 31.61 489 ASP A N 1
ATOM 3834 C CA . ASP A 1 489 ? 42.687 -38.787 -8.370 1.00 31.61 489 ASP A CA 1
ATOM 3835 C C . ASP A 1 489 ? 42.754 -37.681 -9.432 1.00 31.61 489 ASP A C 1
ATOM 3837 O O . ASP A 1 489 ? 42.322 -37.855 -10.566 1.00 31.61 489 ASP A O 1
ATOM 3841 N N . SER A 1 490 ? 43.375 -36.562 -9.050 1.00 35.31 490 SER A N 1
ATOM 3842 C CA . SER A 1 490 ? 44.250 -35.782 -9.931 1.00 35.31 490 SER A CA 1
ATOM 3843 C C . SER A 1 490 ? 45.059 -34.788 -9.093 1.00 35.31 490 SER A C 1
ATOM 3845 O O . SER A 1 490 ? 44.510 -33.892 -8.449 1.00 35.31 490 SER A O 1
ATOM 3847 N N . GLU A 1 491 ? 46.367 -35.029 -9.077 1.00 32.56 491 GLU A N 1
ATOM 3848 C CA . GLU A 1 491 ? 47.426 -34.199 -8.519 1.00 32.56 491 GLU A CA 1
ATOM 3849 C C . GLU A 1 491 ? 47.581 -32.865 -9.271 1.00 32.56 491 GLU A C 1
ATOM 3851 O O . GLU A 1 491 ? 47.401 -32.787 -10.483 1.00 32.56 491 GLU A O 1
ATOM 3856 N N . GLU A 1 492 ? 48.021 -31.852 -8.522 1.00 31.89 492 GLU A N 1
ATOM 3857 C CA . GLU A 1 492 ? 49.274 -31.111 -8.750 1.00 31.89 492 GLU A CA 1
ATOM 3858 C C . GLU A 1 492 ? 49.151 -29.574 -8.734 1.00 31.89 492 GLU A C 1
ATOM 3860 O O . GLU A 1 492 ? 48.200 -28.966 -9.217 1.00 31.89 492 GLU A O 1
ATOM 3865 N N . ALA A 1 493 ? 50.221 -28.983 -8.189 1.00 32.94 493 ALA A N 1
ATOM 3866 C CA . ALA A 1 493 ? 50.654 -27.586 -8.210 1.00 32.94 493 ALA A CA 1
ATOM 3867 C C . ALA A 1 493 ? 50.258 -26.699 -7.016 1.00 32.94 493 ALA A C 1
ATOM 3869 O O . ALA A 1 493 ? 49.409 -25.811 -7.064 1.00 32.94 493 ALA A O 1
ATOM 3870 N N . ALA A 1 494 ? 51.041 -26.898 -5.954 1.00 34.47 494 ALA A N 1
ATOM 3871 C CA . ALA A 1 494 ? 51.316 -25.955 -4.884 1.00 34.47 494 ALA A CA 1
ATOM 3872 C C . ALA A 1 494 ? 51.820 -24.589 -5.393 1.00 34.47 494 ALA A C 1
ATOM 3874 O O . ALA A 1 494 ? 52.694 -24.525 -6.257 1.00 34.47 494 ALA A O 1
ATOM 3875 N N . ARG A 1 495 ? 51.374 -23.502 -4.749 1.00 36.25 495 ARG A N 1
ATOM 3876 C CA . ARG A 1 495 ? 52.171 -22.280 -4.571 1.00 36.25 495 ARG A CA 1
ATOM 3877 C C . ARG A 1 495 ? 51.890 -21.652 -3.210 1.00 36.25 495 ARG A C 1
ATOM 3879 O O . ARG A 1 495 ? 50.766 -21.301 -2.872 1.00 36.25 495 ARG A O 1
ATOM 3886 N N . GLU A 1 496 ? 52.972 -21.548 -2.457 1.00 32.88 496 GLU A N 1
ATOM 3887 C CA . GLU A 1 496 ? 53.118 -20.959 -1.135 1.00 32.88 496 GLU A CA 1
ATOM 3888 C C . GLU A 1 496 ? 52.783 -19.459 -1.124 1.00 32.88 496 GLU A C 1
ATOM 3890 O O . GLU A 1 496 ? 53.176 -18.730 -2.037 1.00 32.88 496 GLU A O 1
ATOM 3895 N N . ARG A 1 497 ? 52.170 -18.973 -0.033 1.00 34.44 497 ARG A N 1
ATOM 3896 C CA . ARG A 1 497 ? 52.596 -17.736 0.650 1.00 34.44 497 ARG A CA 1
ATOM 3897 C C . ARG A 1 497 ? 51.978 -17.610 2.054 1.00 34.44 497 ARG A C 1
ATOM 3899 O O . ARG A 1 497 ? 50.878 -18.107 2.276 1.00 34.44 497 ARG A O 1
ATOM 3906 N N . PRO A 1 498 ? 52.700 -16.998 3.011 1.00 40.91 498 PRO A N 1
ATOM 3907 C CA . PRO A 1 498 ? 52.580 -17.342 4.420 1.00 40.91 498 PRO A CA 1
ATOM 3908 C C . PRO A 1 498 ? 51.616 -16.459 5.217 1.00 40.91 498 PRO A C 1
ATOM 3910 O O . PRO A 1 498 ? 51.496 -15.250 5.023 1.00 40.91 498 PRO A O 1
ATOM 3913 N N . SER A 1 499 ? 51.023 -17.120 6.202 1.00 31.03 499 SER A N 1
ATOM 3914 C CA . SER A 1 499 ? 50.350 -16.618 7.392 1.00 31.03 499 SER A CA 1
ATOM 3915 C C . SER A 1 499 ? 51.230 -15.689 8.239 1.00 31.03 499 SER A C 1
ATOM 3917 O O . SER A 1 499 ? 52.289 -16.095 8.718 1.00 31.03 499 SER A O 1
ATOM 3919 N N . LEU A 1 500 ? 50.739 -14.477 8.509 1.00 36.09 500 LEU A N 1
ATOM 3920 C CA . LEU A 1 500 ? 51.211 -13.622 9.600 1.00 36.09 500 LEU A CA 1
ATOM 3921 C C . LEU A 1 500 ? 50.206 -13.683 10.754 1.00 36.09 500 LEU A C 1
ATOM 3923 O O . LEU A 1 500 ? 49.251 -12.915 10.820 1.00 36.09 500 LEU A O 1
ATOM 3927 N N . LEU A 1 501 ? 50.455 -14.611 11.675 1.00 32.28 501 LEU A N 1
ATOM 3928 C CA . LEU A 1 501 ? 49.986 -14.529 13.053 1.00 32.28 501 LEU A CA 1
ATOM 3929 C C . LEU A 1 501 ? 50.972 -13.644 13.826 1.00 32.28 501 LEU A C 1
ATOM 3931 O O . LEU A 1 501 ? 52.173 -13.918 13.841 1.00 32.28 501 LEU A O 1
ATOM 3935 N N . ARG A 1 502 ? 50.473 -12.606 14.501 1.00 32.78 502 ARG A N 1
ATOM 3936 C CA . ARG A 1 502 ? 51.176 -11.979 15.627 1.00 32.78 502 ARG A CA 1
ATOM 3937 C C . ARG A 1 502 ? 50.294 -12.000 16.877 1.00 32.78 502 ARG A C 1
ATOM 3939 O O . ARG A 1 502 ? 49.075 -11.888 16.756 1.00 32.78 502 ARG A O 1
ATOM 3946 N N . PRO A 1 503 ? 50.903 -12.197 18.057 1.00 41.97 503 PRO A N 1
ATOM 3947 C CA . PRO A 1 503 ? 50.202 -12.620 19.258 1.00 41.97 503 PRO A CA 1
ATOM 3948 C C . PRO A 1 503 ? 49.625 -11.445 20.052 1.00 41.97 503 PRO A C 1
ATOM 3950 O O . PRO A 1 503 ? 50.152 -10.334 20.043 1.00 41.97 503 PRO A O 1
ATOM 3953 N N . ARG A 1 504 ? 48.558 -11.750 20.798 1.00 33.94 504 ARG A N 1
ATOM 3954 C CA . ARG A 1 504 ? 48.046 -10.948 21.911 1.00 33.94 504 ARG A CA 1
ATOM 3955 C C . ARG A 1 504 ? 49.055 -10.981 23.063 1.00 33.94 504 ARG A C 1
ATOM 3957 O O . ARG A 1 504 ? 49.430 -12.065 23.501 1.00 33.94 504 ARG A O 1
ATOM 3964 N N . SER A 1 505 ? 49.427 -9.815 23.585 1.00 37.62 505 SER A N 1
ATOM 3965 C CA . SER A 1 505 ? 50.068 -9.679 24.894 1.00 37.62 505 SER A CA 1
ATOM 3966 C C . SER A 1 505 ? 49.186 -8.842 25.814 1.00 37.62 505 SER A C 1
ATOM 3968 O O . SER A 1 505 ? 48.840 -7.703 25.512 1.00 37.62 505 SER A O 1
ATOM 3970 N N . SER A 1 506 ? 48.825 -9.471 26.923 1.00 36.09 506 SER A N 1
ATOM 3971 C CA . SER A 1 506 ? 48.206 -8.943 28.131 1.00 36.09 506 SER A CA 1
ATOM 3972 C C . SER A 1 506 ? 49.089 -7.921 28.849 1.00 36.09 506 SER A C 1
ATOM 3974 O O . SER A 1 506 ? 50.258 -8.226 29.071 1.00 36.09 506 SER A O 1
ATOM 3976 N N . SER A 1 507 ? 48.498 -6.814 29.308 1.00 37.22 507 SER A N 1
ATOM 3977 C CA . SER A 1 507 ? 48.761 -6.213 30.630 1.00 37.22 507 SER A CA 1
ATOM 3978 C C . SER A 1 507 ? 47.983 -4.899 30.795 1.00 37.22 507 SER A C 1
ATOM 3980 O O . SER A 1 507 ? 48.371 -3.878 30.233 1.00 37.22 507 SER A O 1
ATOM 3982 N N . ASP A 1 508 ? 46.914 -4.947 31.592 1.00 37.62 508 ASP A N 1
ATOM 3983 C CA . ASP A 1 508 ? 46.524 -3.866 32.516 1.00 37.62 508 ASP A CA 1
ATOM 3984 C C . ASP A 1 508 ? 47.685 -3.625 33.507 1.00 37.62 508 ASP A C 1
ATOM 3986 O O . ASP A 1 508 ? 48.388 -4.599 33.811 1.00 37.62 508 ASP A O 1
ATOM 3990 N N . PRO A 1 509 ? 47.925 -2.400 34.035 1.00 47.78 509 PRO A N 1
ATOM 3991 C CA . PRO A 1 509 ? 46.931 -1.723 34.881 1.00 47.78 509 PRO A CA 1
ATOM 3992 C C . PRO A 1 509 ? 46.938 -0.174 34.855 1.00 47.78 509 PRO A C 1
ATOM 3994 O O . PRO A 1 509 ? 47.915 0.465 34.473 1.00 47.78 509 PRO A O 1
ATOM 3997 N N . GLY A 1 510 ? 45.891 0.429 35.431 1.00 29.38 510 GLY A N 1
ATOM 3998 C CA . GLY A 1 510 ? 46.030 1.689 36.178 1.00 29.38 510 GLY A CA 1
ATOM 3999 C C . GLY A 1 510 ? 45.029 2.796 35.845 1.00 29.38 510 GLY A C 1
ATOM 4000 O O . GLY A 1 510 ? 45.226 3.567 34.914 1.00 29.38 510 GLY A O 1
ATOM 4001 N N . LEU A 1 511 ? 44.012 2.934 36.702 1.00 39.25 511 LEU A N 1
ATOM 4002 C CA . LEU A 1 511 ? 43.297 4.194 36.965 1.00 39.25 511 LEU A CA 1
ATOM 4003 C C . LEU A 1 511 ? 44.302 5.309 37.335 1.00 39.25 511 LEU A C 1
ATOM 4005 O O . LEU A 1 511 ? 45.297 5.011 38.003 1.00 39.25 511 LEU A O 1
ATOM 4009 N N . PRO A 1 512 ? 44.032 6.587 36.998 1.00 46.00 512 PRO A N 1
ATOM 4010 C CA . PRO A 1 512 ? 43.352 7.415 37.998 1.00 46.00 512 PRO A CA 1
ATOM 4011 C C . PRO A 1 512 ? 42.410 8.518 37.465 1.00 46.00 512 PRO A C 1
ATOM 4013 O O . PRO A 1 512 ? 42.579 9.074 36.389 1.00 46.00 512 PRO A O 1
ATOM 4016 N N . GLN A 1 513 ? 41.464 8.845 38.350 1.00 32.12 513 GLN A N 1
ATOM 4017 C CA . GLN A 1 513 ? 40.965 10.174 38.724 1.00 32.12 513 GLN A CA 1
ATOM 4018 C C . GLN A 1 513 ? 40.322 11.107 37.680 1.00 32.12 513 GLN A C 1
ATOM 4020 O O . GLN A 1 513 ? 40.937 11.678 36.789 1.00 32.12 513 GLN A O 1
ATOM 4025 N N . THR A 1 514 ? 39.046 11.355 37.972 1.00 40.62 514 THR A N 1
ATOM 4026 C CA . THR A 1 514 ? 38.239 12.543 37.692 1.00 40.62 514 THR A CA 1
ATOM 4027 C C . THR A 1 514 ? 38.990 13.869 37.848 1.00 40.62 514 THR A C 1
ATOM 4029 O O . THR A 1 514 ? 39.503 14.144 38.933 1.00 40.62 514 THR A O 1
ATOM 4032 N N . GLN A 1 515 ? 38.912 14.741 36.836 1.00 34.47 515 GLN A N 1
ATOM 4033 C CA . GLN A 1 515 ? 38.969 16.192 37.026 1.00 34.47 515 GLN A CA 1
ATOM 4034 C C . GLN A 1 515 ? 38.213 16.952 35.920 1.00 34.47 515 GLN A C 1
ATOM 4036 O O . GLN A 1 515 ? 38.458 16.782 34.732 1.00 34.47 515 GLN A O 1
ATOM 4041 N N . GLU A 1 516 ? 37.238 17.720 36.403 1.00 32.47 516 GLU A N 1
ATOM 4042 C CA . GLU A 1 516 ? 36.652 18.990 35.958 1.00 32.47 516 GLU A CA 1
ATOM 4043 C C . GLU A 1 516 ? 36.697 19.430 34.482 1.00 32.47 516 GLU A C 1
ATOM 4045 O O . GLU A 1 516 ? 37.739 19.624 33.860 1.00 32.47 516 GLU A O 1
ATOM 4050 N N . MET A 1 517 ? 35.495 19.741 33.981 1.00 36.78 517 MET A N 1
ATOM 4051 C CA . MET A 1 517 ? 35.263 20.509 32.762 1.00 36.78 517 MET A CA 1
ATOM 4052 C C . MET A 1 517 ? 35.707 21.966 32.941 1.00 36.78 517 MET A C 1
ATOM 4054 O O . MET A 1 517 ? 35.058 22.744 33.639 1.00 36.78 517 MET A O 1
ATOM 4058 N N . GLY A 1 518 ? 36.790 22.334 32.256 1.00 31.42 518 GLY A N 1
ATOM 4059 C CA . GLY A 1 518 ? 37.228 23.710 32.042 1.00 31.42 518 GLY A CA 1
ATOM 4060 C C . GLY A 1 518 ? 36.806 24.235 30.667 1.00 31.42 518 GLY A C 1
ATOM 4061 O O . GLY A 1 518 ? 36.900 23.538 29.660 1.00 31.42 518 GLY A O 1
ATOM 4062 N N . ALA A 1 519 ? 36.329 25.478 30.655 1.00 34.31 519 ALA A N 1
ATOM 4063 C CA . ALA A 1 519 ? 35.793 26.224 29.524 1.00 34.31 519 ALA A CA 1
ATOM 4064 C C . ALA A 1 519 ? 36.728 26.326 28.300 1.00 34.31 519 ALA A C 1
ATOM 4066 O O . ALA A 1 519 ? 37.928 26.566 28.428 1.00 34.31 519 ALA A O 1
ATOM 4067 N N . VAL A 1 520 ? 36.141 26.243 27.101 1.00 33.22 520 VAL A N 1
ATOM 4068 C CA . VAL A 1 520 ? 36.815 26.501 25.820 1.00 33.22 520 VAL A CA 1
ATOM 4069 C C . VAL A 1 520 ? 36.523 27.936 25.378 1.00 33.22 520 VAL A C 1
ATOM 4071 O O . VAL A 1 520 ? 35.390 28.271 25.038 1.00 33.22 520 VAL A O 1
ATOM 4074 N N . SER A 1 521 ? 37.563 28.770 25.366 1.00 33.25 521 SER A N 1
ATOM 4075 C CA . SER A 1 521 ? 37.610 30.047 24.638 1.00 33.25 521 SER A CA 1
ATOM 4076 C C . SER A 1 521 ? 38.285 29.859 23.269 1.00 33.25 521 SER A C 1
ATOM 4078 O O . SER A 1 521 ? 39.080 28.931 23.104 1.00 33.25 521 SER A O 1
ATOM 4080 N N . PRO A 1 522 ? 37.979 30.716 22.275 1.00 45.09 522 PRO A N 1
ATOM 4081 C CA . PRO A 1 522 ? 38.268 30.461 20.869 1.00 45.09 522 PRO A CA 1
ATOM 4082 C C . PRO A 1 522 ? 39.671 30.926 20.453 1.00 45.09 522 PRO A C 1
ATOM 4084 O O . PRO A 1 522 ? 40.217 31.894 20.981 1.00 45.09 522 PRO A O 1
ATOM 4087 N N . LEU A 1 523 ? 40.226 30.258 19.443 1.00 33.91 523 LEU A N 1
ATOM 4088 C CA . LEU A 1 523 ? 41.485 30.597 18.773 1.00 33.91 523 LEU A CA 1
ATOM 4089 C C . LEU A 1 523 ? 41.260 30.713 17.245 1.00 33.91 523 LEU A C 1
ATOM 4091 O O . LEU A 1 523 ? 40.180 30.372 16.763 1.00 33.91 523 LEU A O 1
ATOM 4095 N N . PRO A 1 524 ? 42.195 31.320 16.486 1.00 44.78 524 PRO A N 1
ATOM 4096 C CA . PRO A 1 524 ? 41.939 32.612 15.862 1.00 44.78 524 PRO A CA 1
ATOM 4097 C C . PRO A 1 524 ? 41.821 32.571 14.333 1.00 44.78 524 PRO A C 1
ATOM 4099 O O . PRO A 1 524 ? 42.216 31.626 13.656 1.00 44.78 524 PRO A O 1
ATOM 4102 N N . ARG A 1 525 ? 41.328 33.694 13.799 1.00 38.94 525 ARG A N 1
ATOM 4103 C CA . ARG A 1 525 ? 41.361 34.064 12.382 1.00 38.94 525 ARG A CA 1
ATOM 4104 C C . ARG A 1 525 ? 42.803 34.134 11.868 1.00 38.94 525 ARG A C 1
ATOM 4106 O O . ARG A 1 525 ? 43.604 34.891 12.411 1.00 38.94 525 ARG A O 1
ATOM 4113 N N . SER A 1 526 ? 43.078 33.458 10.753 1.00 35.03 526 SER A N 1
ATOM 4114 C CA . SER A 1 526 ? 44.177 33.810 9.852 1.00 35.03 526 SER A CA 1
ATOM 4115 C C . SER A 1 526 ? 43.611 34.288 8.518 1.00 35.03 526 SER A C 1
ATOM 4117 O O . SER A 1 526 ? 42.991 33.534 7.773 1.00 35.03 526 SER A O 1
ATOM 4119 N N . SER A 1 527 ? 43.841 35.563 8.245 1.00 39.69 527 SER A N 1
ATOM 4120 C CA . SER A 1 527 ? 43.786 36.195 6.934 1.00 39.69 527 SER A CA 1
ATOM 4121 C C . SER A 1 527 ? 44.848 35.609 6.001 1.00 39.69 527 SER A C 1
ATOM 4123 O O . SER A 1 527 ? 45.996 35.493 6.432 1.00 39.69 527 SER A O 1
ATOM 4125 N N . ARG A 1 528 ? 44.497 35.350 4.736 1.00 33.59 528 ARG A N 1
ATOM 4126 C CA . ARG A 1 528 ? 45.348 35.640 3.571 1.00 33.59 528 ARG A CA 1
ATOM 4127 C C . ARG A 1 528 ? 44.555 35.549 2.261 1.00 33.59 528 ARG A C 1
ATOM 4129 O O . ARG A 1 528 ? 43.997 34.510 1.938 1.00 33.59 528 ARG A O 1
ATOM 4136 N N . ASP A 1 529 ? 44.545 36.702 1.603 1.00 33.09 529 ASP A N 1
ATOM 4137 C CA . ASP A 1 529 ? 44.737 36.989 0.182 1.00 33.09 529 ASP A CA 1
ATOM 4138 C C . ASP A 1 529 ? 43.745 36.459 -0.861 1.00 33.09 529 ASP A C 1
ATOM 4140 O O . ASP A 1 529 ? 43.673 35.282 -1.210 1.00 33.09 529 ASP A O 1
ATOM 4144 N N . ALA A 1 530 ? 43.022 37.447 -1.388 1.00 35.88 530 ALA A N 1
ATOM 4145 C CA . ALA A 1 530 ? 42.293 37.453 -2.635 1.00 35.88 530 ALA A CA 1
ATOM 4146 C C . ALA A 1 530 ? 43.255 37.507 -3.830 1.00 35.88 530 ALA A C 1
ATOM 4148 O O . ALA A 1 530 ? 44.250 38.220 -3.772 1.00 35.88 530 ALA A O 1
ATOM 4149 N N . ASP A 1 531 ? 42.891 36.836 -4.923 1.00 32.31 531 ASP A N 1
ATOM 4150 C CA . ASP A 1 531 ? 42.912 37.457 -6.247 1.00 32.31 531 ASP A CA 1
ATOM 4151 C C . ASP A 1 531 ? 42.068 36.668 -7.263 1.00 32.31 531 ASP A C 1
ATOM 4153 O O . ASP A 1 531 ? 42.089 35.440 -7.318 1.00 32.31 531 ASP A O 1
ATOM 4157 N N . ALA A 1 532 ? 41.353 37.444 -8.080 1.00 38.88 532 ALA A N 1
ATOM 4158 C CA . ALA A 1 532 ? 40.810 37.133 -9.404 1.00 38.88 532 ALA A CA 1
ATOM 4159 C C . ALA A 1 532 ? 39.730 36.035 -9.559 1.00 38.88 532 ALA A C 1
ATOM 4161 O O . ALA A 1 532 ? 40.000 34.904 -9.957 1.00 38.88 532 ALA A O 1
ATOM 4162 N N . ALA A 1 533 ? 38.462 36.449 -9.472 1.00 34.41 533 ALA A N 1
ATOM 4163 C CA . ALA A 1 533 ? 37.401 35.909 -10.327 1.00 34.41 533 ALA A CA 1
ATOM 4164 C C . ALA A 1 533 ? 36.435 37.043 -10.707 1.00 34.41 533 ALA A C 1
ATOM 4166 O O . ALA A 1 533 ? 35.876 37.713 -9.840 1.00 34.41 533 ALA A O 1
ATOM 4167 N N . GLY A 1 534 ? 36.320 37.304 -12.012 1.00 43.06 534 GLY A N 1
ATOM 4168 C CA . GLY A 1 534 ? 35.489 38.367 -12.578 1.00 43.06 534 GLY A CA 1
ATOM 4169 C C . GLY A 1 534 ? 33.985 38.141 -12.371 1.00 43.06 534 GLY A C 1
ATOM 4170 O O . GLY A 1 534 ? 33.562 37.029 -12.045 1.00 43.06 534 GLY A O 1
ATOM 4171 N N . PRO A 1 535 ? 33.165 39.190 -12.553 1.00 45.00 535 PRO A N 1
ATOM 4172 C CA . PRO A 1 535 ? 31.728 39.102 -12.340 1.00 45.00 535 PRO A CA 1
ATOM 4173 C C . PRO A 1 535 ? 31.058 38.225 -13.415 1.00 45.00 535 PRO A C 1
ATOM 4175 O O . PRO A 1 535 ? 31.458 38.274 -14.582 1.00 45.00 535 PRO A O 1
ATOM 4178 N N . PRO A 1 536 ? 30.030 37.436 -13.054 1.00 39.69 536 PRO A N 1
ATOM 4179 C CA . PRO A 1 536 ? 29.231 36.704 -14.027 1.00 39.69 536 PRO A CA 1
ATOM 4180 C C . PRO A 1 536 ? 28.372 37.671 -14.864 1.00 39.69 536 PRO A C 1
ATOM 4182 O O . PRO A 1 536 ? 28.057 38.774 -14.406 1.00 39.69 536 PRO A O 1
ATOM 4185 N N . PRO A 1 537 ? 27.986 37.279 -16.091 1.00 42.28 537 PRO A N 1
ATOM 4186 C CA . PRO A 1 537 ? 27.197 38.126 -16.971 1.00 42.28 537 PRO A CA 1
ATOM 4187 C C . PRO A 1 537 ? 25.784 38.333 -16.421 1.00 42.28 537 PRO A C 1
ATOM 4189 O O . PRO A 1 537 ? 25.104 37.390 -16.015 1.00 42.28 537 PRO A O 1
ATOM 4192 N N . VAL A 1 538 ? 25.347 39.590 -16.460 1.00 39.12 538 VAL A N 1
ATOM 4193 C CA . VAL A 1 538 ? 23.950 39.998 -16.318 1.00 39.12 538 VAL A CA 1
ATOM 4194 C C . VAL A 1 538 ? 23.200 39.469 -17.538 1.00 39.12 538 VAL A C 1
ATOM 4196 O O . VAL A 1 538 ? 23.440 39.921 -18.656 1.00 39.12 538 VAL A O 1
ATOM 4199 N N . LEU A 1 539 ? 22.329 38.482 -17.329 1.00 38.78 539 LEU A N 1
ATOM 4200 C CA . LEU A 1 539 ? 21.318 38.107 -18.309 1.00 38.78 539 LEU A CA 1
ATOM 4201 C C . LEU A 1 539 ? 20.080 38.959 -18.054 1.00 38.78 539 LEU A C 1
ATOM 4203 O O . LEU A 1 539 ? 19.417 38.843 -17.026 1.00 38.78 539 LEU A O 1
ATOM 4207 N N . ASP A 1 540 ? 19.843 39.840 -19.014 1.00 39.09 540 ASP A N 1
ATOM 4208 C CA . ASP A 1 540 ? 18.634 40.618 -19.205 1.00 39.09 540 ASP A CA 1
ATOM 4209 C C . ASP A 1 540 ? 17.506 39.665 -19.635 1.00 39.09 540 ASP A C 1
ATOM 4211 O O . ASP A 1 540 ? 17.599 38.997 -20.668 1.00 39.09 540 ASP A O 1
ATOM 4215 N N . SER A 1 541 ? 16.466 39.552 -18.814 1.00 34.09 541 SER A N 1
ATOM 4216 C CA . SER A 1 541 ? 15.225 38.862 -19.161 1.00 34.09 541 SER A CA 1
ATOM 4217 C C . SER A 1 541 ? 14.054 39.785 -18.854 1.00 34.09 541 SER A C 1
ATOM 4219 O O . SER A 1 541 ? 13.355 39.641 -17.852 1.00 34.09 541 SER A O 1
ATOM 4221 N N . THR A 1 542 ? 13.861 40.758 -19.736 1.00 36.91 542 THR A N 1
ATOM 4222 C CA . THR A 1 542 ? 12.571 41.405 -19.946 1.00 36.91 542 THR A CA 1
ATOM 4223 C C . THR A 1 542 ? 11.708 40.471 -20.793 1.00 36.91 542 THR A C 1
ATOM 4225 O O . THR A 1 542 ? 11.907 40.289 -21.990 1.00 36.91 542 THR A O 1
ATOM 4228 N N . THR A 1 543 ? 10.743 39.820 -20.154 1.00 36.69 543 THR A N 1
ATOM 4229 C CA . THR A 1 543 ? 9.526 39.355 -20.824 1.00 36.69 543 THR A CA 1
ATOM 4230 C C . THR A 1 543 ? 8.387 39.603 -19.855 1.00 36.69 543 THR A C 1
ATOM 4232 O O . THR A 1 543 ? 8.214 38.901 -18.863 1.00 36.69 543 THR A O 1
ATOM 4235 N N . GLU A 1 544 ? 7.679 40.696 -20.115 1.00 40.69 544 GLU A N 1
ATOM 4236 C CA . GLU A 1 544 ? 6.418 41.038 -19.481 1.00 40.69 544 GLU A CA 1
ATOM 4237 C C . GLU A 1 544 ? 5.400 39.938 -19.802 1.00 40.69 544 GLU A C 1
ATOM 4239 O O . GLU A 1 544 ? 5.028 39.732 -20.955 1.00 40.69 544 GLU A O 1
ATOM 4244 N N . ALA A 1 545 ? 4.955 39.226 -18.772 1.00 36.19 545 ALA A N 1
ATOM 4245 C CA . ALA A 1 545 ? 3.682 38.527 -18.778 1.00 36.19 545 ALA A CA 1
ATOM 4246 C C . ALA A 1 545 ? 2.861 39.154 -17.653 1.00 36.19 545 ALA A C 1
ATOM 4248 O O . ALA A 1 545 ? 3.113 38.931 -16.468 1.00 36.19 545 ALA A O 1
ATOM 4249 N N . SER A 1 546 ? 1.945 40.029 -18.054 1.00 39.09 546 SER A N 1
ATOM 4250 C CA . SER A 1 546 ? 0.895 40.600 -17.222 1.00 39.09 546 SER A CA 1
ATOM 4251 C C . SER A 1 546 ? 0.141 39.485 -16.505 1.00 39.09 546 SER A C 1
ATOM 4253 O O . SER A 1 546 ? -0.375 38.569 -17.146 1.00 39.09 546 SER A O 1
ATOM 4255 N N . GLY A 1 547 ? 0.095 39.572 -15.178 1.00 39.56 547 GLY A N 1
ATOM 4256 C CA . GLY A 1 547 ? -0.789 38.757 -14.365 1.00 39.56 547 GLY A CA 1
ATOM 4257 C C . GLY A 1 547 ? -2.240 39.145 -14.621 1.00 39.56 547 GLY A C 1
ATOM 4258 O O . GLY A 1 547 ? -2.601 40.312 -14.481 1.00 39.56 547 GLY A O 1
ATOM 4259 N N . GLU A 1 548 ? -3.056 38.159 -14.967 1.00 39.44 548 GLU A N 1
ATOM 4260 C CA . GLU A 1 548 ? -4.484 38.191 -14.679 1.00 39.44 548 GLU A CA 1
ATOM 4261 C C . GLU A 1 548 ? -4.714 37.271 -13.479 1.00 39.44 548 GLU A C 1
ATOM 4263 O O . GLU A 1 548 ? -4.357 36.089 -13.497 1.00 39.44 548 GLU A O 1
ATOM 4268 N N . GLU A 1 549 ? -5.235 37.855 -12.400 1.00 46.56 549 GLU A N 1
ATOM 4269 C CA . GLU A 1 549 ? -5.763 37.118 -11.257 1.00 46.56 549 GLU A CA 1
ATOM 4270 C C . GLU A 1 549 ? -6.879 36.169 -11.722 1.00 46.56 549 GLU A C 1
ATOM 4272 O O . GLU A 1 549 ? -7.707 36.553 -12.553 1.00 46.56 549 GLU A O 1
ATOM 4277 N N . PRO A 1 550 ? -6.950 34.938 -11.190 1.00 53.00 550 PRO A N 1
ATOM 4278 C CA . PRO A 1 550 ? -8.123 34.102 -11.391 1.00 53.00 550 PRO A CA 1
ATOM 4279 C C . PRO A 1 550 ? -9.339 34.754 -10.704 1.00 53.00 550 PRO A C 1
ATOM 4281 O O . PRO A 1 550 ? -9.206 35.227 -9.574 1.00 53.00 550 PRO A O 1
ATOM 4284 N N . PRO A 1 551 ? -10.520 34.783 -11.351 1.00 51.03 551 PRO A N 1
ATOM 4285 C CA . PRO A 1 551 ? -11.712 35.378 -10.762 1.00 51.03 551 PRO A CA 1
ATOM 4286 C C . PRO A 1 551 ? -12.127 34.630 -9.491 1.00 51.03 551 PRO A C 1
ATOM 4288 O O . PRO A 1 551 ? -12.103 33.396 -9.442 1.00 51.03 551 PRO A O 1
ATOM 4291 N N . GLU A 1 552 ? -12.517 35.400 -8.474 1.00 55.53 552 GLU A N 1
ATOM 4292 C CA . GLU A 1 552 ? -13.099 34.889 -7.236 1.00 55.53 552 GLU A CA 1
ATOM 4293 C C . GLU A 1 552 ? -14.310 33.983 -7.527 1.00 55.53 552 GLU A C 1
ATOM 4295 O O . GLU A 1 552 ? -15.097 34.263 -8.440 1.00 55.53 552 GLU A O 1
ATOM 4300 N N . PRO A 1 553 ? -14.486 32.886 -6.768 1.00 60.41 553 PRO A N 1
ATOM 4301 C CA . PRO A 1 553 ? -15.681 32.065 -6.878 1.00 60.41 553 PRO A CA 1
ATOM 4302 C C . PRO A 1 553 ? -16.918 32.883 -6.467 1.00 60.41 553 PRO A C 1
ATOM 4304 O O . PRO A 1 553 ? -16.849 33.642 -5.499 1.00 60.41 553 PRO A O 1
ATOM 4307 N N . PRO A 1 554 ? -18.057 32.731 -7.169 1.00 59.66 554 PRO A N 1
ATOM 4308 C CA . PRO A 1 554 ? -19.264 33.479 -6.851 1.00 59.66 554 PRO A CA 1
ATOM 4309 C C . PRO A 1 554 ? -19.768 33.133 -5.446 1.00 59.66 554 PRO A C 1
ATOM 4311 O O . PRO A 1 554 ? -19.838 31.961 -5.066 1.00 59.66 554 PRO A O 1
ATOM 4314 N N . GLU A 1 555 ? -20.136 34.170 -4.692 1.00 57.41 555 GLU A N 1
ATOM 4315 C CA . GLU A 1 555 ? -20.803 34.042 -3.400 1.00 57.41 555 GLU A CA 1
ATOM 4316 C C . GLU A 1 555 ? -22.097 33.216 -3.532 1.00 57.41 555 GLU A C 1
ATOM 4318 O O . GLU A 1 555 ? -22.819 33.340 -4.530 1.00 57.41 555 GLU A O 1
ATOM 4323 N N . PRO A 1 556 ? -22.425 32.369 -2.539 1.00 57.69 556 PRO A N 1
ATOM 4324 C CA . PRO A 1 556 ? -23.692 31.657 -2.531 1.00 57.69 556 PRO A CA 1
ATOM 4325 C C . PRO A 1 556 ? -24.856 32.658 -2.434 1.00 57.69 556 PRO A C 1
ATOM 4327 O O . PRO A 1 556 ? -24.768 33.630 -1.680 1.00 57.69 556 PRO A O 1
ATOM 4330 N N . PRO A 1 557 ? -25.963 32.432 -3.164 1.00 52.16 557 PRO A N 1
ATOM 4331 C CA . PRO A 1 557 ? -27.105 33.328 -3.115 1.00 52.16 557 PRO A CA 1
ATOM 4332 C C . PRO A 1 557 ? -27.685 33.370 -1.700 1.00 52.16 557 PRO A C 1
ATOM 4334 O O . PRO A 1 557 ? -27.932 32.337 -1.073 1.00 52.16 557 PRO A O 1
ATOM 4337 N N . ALA A 1 558 ? -27.906 34.593 -1.222 1.00 40.00 558 ALA A N 1
ATOM 4338 C CA . ALA A 1 558 ? -28.621 34.879 0.007 1.00 40.00 558 ALA A CA 1
ATOM 4339 C C . ALA A 1 558 ? -29.979 34.163 -0.008 1.00 40.00 558 ALA A C 1
ATOM 4341 O O . ALA A 1 558 ? -30.793 34.365 -0.909 1.00 40.00 558 ALA A O 1
ATOM 4342 N N . SER A 1 559 ? -30.216 33.320 0.995 1.00 44.47 559 SER A N 1
ATOM 4343 C CA . SER A 1 559 ? -31.527 32.738 1.243 1.00 44.47 559 SER A CA 1
ATOM 4344 C C . SER A 1 559 ? -32.474 33.852 1.682 1.00 44.47 559 SER A C 1
ATOM 4346 O O . SER A 1 559 ? -32.441 34.288 2.837 1.00 44.47 559 SER A O 1
ATOM 4348 N N . GLU A 1 560 ? -33.295 34.327 0.750 1.00 43.97 560 GLU A N 1
ATOM 4349 C CA . GLU A 1 560 ? -34.491 35.097 1.060 1.00 43.97 560 GLU A CA 1
ATOM 4350 C C . GLU A 1 560 ? -35.403 34.223 1.923 1.00 43.97 560 GLU A C 1
ATOM 4352 O O . GLU A 1 560 ? -35.838 33.141 1.526 1.00 43.97 560 GLU A O 1
ATOM 4357 N N . GLY A 1 561 ? -35.629 34.675 3.153 1.00 45.88 561 GLY A N 1
ATOM 4358 C CA . GLY A 1 561 ? -36.713 34.161 3.964 1.00 45.88 561 GLY A CA 1
ATOM 4359 C C . GLY A 1 561 ? -38.042 34.656 3.415 1.00 45.88 561 GLY A C 1
ATOM 4360 O O . GLY A 1 561 ? -38.134 35.783 2.939 1.00 45.88 561 GLY A O 1
ATOM 4361 N N . ASP A 1 562 ? -39.078 33.842 3.574 1.00 38.19 562 ASP A N 1
ATOM 4362 C CA . ASP A 1 562 ? -40.408 34.382 3.820 1.00 38.19 562 ASP A CA 1
ATOM 4363 C C . ASP A 1 562 ? -41.213 33.430 4.729 1.00 38.19 562 ASP A C 1
ATOM 4365 O O . ASP A 1 562 ? -40.898 32.237 4.824 1.00 38.19 562 ASP A O 1
ATOM 4369 N N . PRO A 1 563 ? -42.189 33.966 5.482 1.00 53.69 563 PRO A N 1
ATOM 4370 C CA . PRO A 1 563 ? -42.737 33.364 6.681 1.00 53.69 563 PRO A CA 1
ATOM 4371 C C . PRO A 1 563 ? -44.069 32.653 6.432 1.00 53.69 563 PRO A C 1
ATOM 4373 O O . PRO A 1 563 ? -44.791 32.909 5.473 1.00 53.69 563 PRO A O 1
ATOM 4376 N N . GLY A 1 564 ? -44.467 31.873 7.433 1.00 35.34 564 GLY A N 1
ATOM 4377 C CA . GLY A 1 564 ? -45.873 31.617 7.716 1.00 35.34 564 GLY A CA 1
ATOM 4378 C C . GLY A 1 564 ? -46.318 30.192 7.424 1.00 35.34 564 GLY A C 1
ATOM 4379 O O . GLY A 1 564 ? -46.490 29.776 6.288 1.00 35.34 564 GLY A O 1
ATOM 4380 N N . SER A 1 565 ? -46.664 29.457 8.470 1.00 37.91 565 SER A N 1
ATOM 4381 C CA . SER A 1 565 ? -48.064 29.388 8.892 1.00 37.91 565 SER A CA 1
ATOM 4382 C C . SER A 1 565 ? -48.204 28.363 10.011 1.00 37.91 565 SER A C 1
ATOM 4384 O O . SER A 1 565 ? -47.910 27.181 9.885 1.00 37.91 565 SER A O 1
ATOM 4386 N N . SER A 1 566 ? -48.648 28.882 11.143 1.00 43.47 566 SER A N 1
ATOM 4387 C CA . SER A 1 566 ? -49.276 28.168 12.238 1.00 43.47 566 SER A CA 1
ATOM 4388 C C . SER A 1 566 ? -50.510 27.411 11.746 1.00 43.47 566 SER A C 1
ATOM 4390 O O . SER A 1 566 ? -51.448 28.055 11.271 1.00 43.47 566 SER A O 1
ATOM 4392 N N . GLN A 1 567 ? -50.546 26.091 11.936 1.00 43.25 567 GLN A N 1
ATOM 4393 C CA . GLN A 1 567 ? -51.794 25.365 12.163 1.00 43.25 567 GLN A CA 1
ATOM 4394 C C . GLN A 1 567 ? -51.632 24.323 13.270 1.00 43.25 567 GLN A C 1
ATOM 4396 O O . GLN A 1 567 ? -50.698 23.526 13.295 1.00 43.25 567 GLN A O 1
ATOM 4401 N N . ASP A 1 568 ? -52.571 24.439 14.199 1.00 41.78 568 ASP A N 1
ATOM 4402 C CA . ASP A 1 568 ? -52.785 23.694 15.424 1.00 41.78 568 ASP A CA 1
ATOM 4403 C C . ASP A 1 568 ? -53.385 22.284 15.199 1.00 41.78 568 ASP A C 1
ATOM 4405 O O . ASP A 1 568 ? -54.147 22.072 14.255 1.00 41.78 568 ASP A O 1
ATOM 4409 N N . LEU A 1 569 ? -53.157 21.421 16.209 1.00 39.81 569 LEU A N 1
ATOM 4410 C CA . LEU A 1 569 ? -53.901 20.210 16.645 1.00 39.81 569 LEU A CA 1
ATOM 4411 C C . LEU A 1 569 ? -53.622 18.839 15.975 1.00 39.81 569 LEU A C 1
ATOM 4413 O O . LEU A 1 569 ? -53.331 18.780 14.785 1.00 39.81 569 LEU A O 1
ATOM 4417 N N . PRO A 1 570 ? -53.911 17.708 16.669 1.00 51.75 570 PRO A N 1
ATOM 4418 C CA . PRO A 1 570 ? -53.855 17.445 18.116 1.00 51.75 570 PRO A CA 1
ATOM 4419 C C . PRO A 1 570 ? -53.119 16.135 18.482 1.00 51.75 570 PRO A C 1
ATOM 4421 O O . PRO A 1 570 ? -52.745 15.322 17.642 1.00 51.75 570 PRO A O 1
ATOM 4424 N N . ALA A 1 571 ? -52.945 15.962 19.793 1.00 44.81 571 ALA A N 1
ATOM 4425 C CA . ALA A 1 571 ? -52.463 14.766 20.466 1.00 44.81 571 ALA A CA 1
ATOM 4426 C C . ALA A 1 571 ? -53.351 13.534 20.223 1.00 44.81 571 ALA A C 1
ATOM 4428 O O . ALA A 1 571 ? -54.572 13.632 20.342 1.00 44.81 571 ALA A O 1
ATOM 4429 N N . GLU A 1 572 ? -52.722 12.375 20.018 1.00 43.62 572 GLU A N 1
ATOM 4430 C CA . GLU A 1 572 ? -53.339 11.077 20.287 1.00 43.62 572 GLU A CA 1
ATOM 4431 C C . GLU A 1 572 ? -52.472 10.253 21.244 1.00 43.62 572 GLU A C 1
ATOM 4433 O O . GLU A 1 572 ? -51.280 10.021 21.027 1.00 43.62 572 GLU A O 1
ATOM 4438 N N . ASP A 1 573 ? -53.135 9.855 22.327 1.00 41.59 573 ASP A N 1
ATOM 4439 C CA . ASP A 1 573 ? -52.776 8.797 23.258 1.00 41.59 573 ASP A CA 1
ATOM 4440 C C . ASP A 1 573 ? -52.668 7.443 22.542 1.00 41.59 573 ASP A C 1
ATOM 4442 O O . ASP A 1 573 ? -53.519 7.082 21.731 1.00 41.59 573 ASP A O 1
ATOM 4446 N N . GLY A 1 574 ? -51.678 6.634 22.923 1.00 34.66 574 GLY A N 1
ATOM 4447 C CA . GLY A 1 574 ? -51.549 5.261 22.436 1.00 34.66 574 GLY A CA 1
ATOM 4448 C C . GLY A 1 574 ? -50.464 4.475 23.165 1.00 34.66 574 GLY A C 1
ATOM 4449 O O . GLY A 1 574 ? -49.348 4.339 22.679 1.00 34.66 574 GLY A O 1
ATOM 4450 N N . SER A 1 575 ? -50.799 3.979 24.356 1.00 38.38 575 SER A N 1
ATOM 4451 C CA . SER A 1 575 ? -50.011 3.017 25.145 1.00 38.38 575 SER A CA 1
ATOM 4452 C C . SER A 1 575 ? -49.926 1.621 24.474 1.00 38.38 575 SER A C 1
ATOM 4454 O O . SER A 1 575 ? -50.656 1.361 23.518 1.00 38.38 575 SER A O 1
ATOM 4456 N N . PRO A 1 576 ? -49.034 0.718 24.942 1.00 49.94 576 PRO A N 1
ATOM 4457 C CA . PRO A 1 576 ? -48.381 -0.294 24.110 1.00 49.94 576 PRO A CA 1
ATOM 4458 C C . PRO A 1 576 ? -49.047 -1.683 24.131 1.00 49.94 576 PRO A C 1
ATOM 4460 O O . PRO A 1 576 ? -49.622 -2.105 25.130 1.00 49.94 576 PRO A O 1
ATOM 4463 N N . SER A 1 577 ? -48.861 -2.431 23.045 1.00 38.06 577 SER A N 1
ATOM 4464 C CA . SER A 1 577 ? -49.082 -3.882 22.906 1.00 38.06 577 SER A CA 1
ATOM 4465 C C . SER A 1 577 ? -48.200 -4.353 21.748 1.00 38.06 577 SER A C 1
ATOM 4467 O O . SER A 1 577 ? -47.975 -3.574 20.830 1.00 38.06 577 SER A O 1
ATOM 4469 N N . GLU A 1 578 ? -47.673 -5.555 21.625 1.00 37.78 578 GLU A N 1
ATOM 4470 C CA . GLU A 1 578 ? -47.505 -6.738 22.455 1.00 37.78 578 GLU A CA 1
ATOM 4471 C C . GLU A 1 578 ? -46.420 -7.547 21.720 1.00 37.78 578 GLU A C 1
ATOM 4473 O O . GLU A 1 578 ? -46.156 -7.339 20.536 1.00 37.78 578 GLU A O 1
ATOM 4478 N N . HIS A 1 579 ? -45.797 -8.465 22.448 1.00 38.28 579 HIS A N 1
ATOM 4479 C CA . HIS A 1 579 ? -45.057 -9.626 21.967 1.00 38.28 579 HIS A CA 1
ATOM 4480 C C . HIS A 1 579 ? -45.182 -10.007 20.477 1.00 38.28 579 HIS A C 1
ATOM 4482 O O . HIS A 1 579 ? -46.265 -10.322 19.989 1.00 38.28 579 HIS A O 1
ATOM 4488 N N . CYS A 1 580 ? -44.036 -10.229 19.824 1.00 35.28 580 CYS A N 1
ATOM 4489 C CA . CYS A 1 580 ? -43.939 -11.304 18.841 1.00 35.28 580 CYS A CA 1
ATOM 4490 C C . CYS A 1 580 ? -42.600 -12.037 18.959 1.00 35.28 580 CYS A C 1
ATOM 4492 O O . CYS A 1 580 ? -41.525 -11.439 18.987 1.00 35.28 580 CYS A O 1
ATOM 4494 N N . SER A 1 581 ? -42.710 -13.351 19.103 1.00 40.34 581 SER A N 1
ATOM 4495 C CA . SER A 1 581 ? -41.637 -14.328 19.197 1.00 40.34 581 SER A CA 1
ATOM 4496 C C . SER A 1 581 ? -41.468 -15.024 17.842 1.00 40.34 581 SER A C 1
ATOM 4498 O O . SER A 1 581 ? -42.465 -15.271 17.174 1.00 40.34 581 SER A O 1
ATOM 4500 N N . LEU A 1 582 ? -40.230 -15.437 17.543 1.00 45.47 582 LEU A N 1
ATOM 4501 C CA . LEU A 1 582 ? -39.832 -16.508 16.610 1.00 45.47 582 LEU A CA 1
ATOM 4502 C C . LEU A 1 582 ? -39.986 -16.251 15.096 1.00 45.47 582 LEU A C 1
ATOM 4504 O O . LEU A 1 582 ? -41.069 -16.398 14.536 1.00 45.47 582 LEU A O 1
ATOM 4508 N N . CYS A 1 583 ? -38.851 -16.035 14.422 1.00 43.56 583 CYS A N 1
ATOM 4509 C CA . CYS A 1 583 ? -38.191 -17.015 13.542 1.00 43.56 583 CYS A CA 1
ATOM 4510 C C . CYS A 1 583 ? -36.690 -16.716 13.504 1.00 43.56 583 CYS A C 1
ATOM 4512 O O . CYS A 1 583 ? -36.348 -15.513 13.480 1.00 43.56 583 CYS A O 1
#